Protein AF-0000000066109985 (afdb_homodimer)

Radius of gyration: 34.33 Å; Cα contacts (8 Å, |Δi|>4): 735; chains: 2; bounding box: 85×167×80 Å

Secondary structure (DSSP, 8-state):
--HHHHHS-TTPPEEHHHHHHHHHHHHHHHHHHHT--THHHHSBPTTTTTTT-HHHHHHGGG--SSHHHHHHHHHHHHHHHHHHHHHH-HHHHHHHHHHHHHHHHHHHHHHHHHH-TT--B--THHHHHHHHHHHHHHHHTT-SEEESSSS-EEEGGGHHHHHHHHHHHH-TTS-HHHHHHHHHHHHHHHH-HHHHHHTSPPHHHHHHHHHHTHHHHTTSPTTEE---GGG--TTSPPPPSSTTSS-------------------------/--HHHHHS-TTPPEEHHHHHHHHHHHHHHHHHHHT--THHHHSBPTTTTTTT-HHHHHHGGG--SSHHHHHHHHHHHHHHHHHHHHHH-HHHHHHHHHHHHHHHHHHHHHHHHHH-TT--B--THHHHHHHHHHHHHHHHTT-SEEESSSS-EEEGGGHHHHHHHHHHHH-TTS-HHHHHHHHHHHHHHHH-HHHHHHTSPPHHHHHHHHHHTHHHHTTSPTTEE---GGG--TTSPPPPSSTTSS-------------------------

InterPro domains:
  IPR022764 Peptidase S54, rhomboid domain [PF01694] (54-191)
  IPR035952 Rhomboid-like superfamily [G3DSA:1.20.1540.10] (15-193)
  IPR035952 Rhomboid-like superfamily [SSF144091] (19-193)

Structure (mmCIF, N/CA/C/O backbone):
data_AF-0000000066109985-model_v1
#
loop_
_entity.id
_entity.type
_entity.pdbx_description
1 polymer 'Rhomboid-type serine protease 2'
#
loop_
_atom_site.group_PDB
_atom_site.id
_atom_site.type_symbol
_atom_site.label_atom_id
_atom_site.label_alt_id
_atom_site.label_comp_id
_atom_site.label_asym_id
_atom_site.label_entity_id
_atom_site.label_seq_id
_atom_site.pdbx_PDB_ins_code
_atom_site.Cartn_x
_atom_site.Cartn_y
_atom_site.Cartn_z
_atom_site.occupancy
_atom_site.B_iso_or_equiv
_atom_site.auth_seq_id
_atom_site.auth_comp_id
_atom_site.auth_asym_id
_atom_site.auth_atom_id
_atom_site.pdbx_PDB_model_num
ATOM 1 N N . MET A 1 1 ? -3.254 42.719 -2.746 1 30.59 1 MET A N 1
ATOM 2 C CA . MET A 1 1 ? -2.906 41.594 -1.906 1 30.59 1 MET A CA 1
ATOM 3 C C . MET A 1 1 ? -2.676 40.344 -2.752 1 30.59 1 MET A C 1
ATOM 5 O O . MET A 1 1 ? -3.555 39.938 -3.51 1 30.59 1 MET A O 1
ATOM 9 N N . ASN A 1 2 ? -1.449 40.156 -3.162 1 35.88 2 ASN A N 1
ATOM 10 C CA . ASN A 1 2 ? -1.035 39.094 -4.098 1 35.88 2 ASN A CA 1
ATOM 11 C C . ASN A 1 2 ? -1.487 37.719 -3.635 1 35.88 2 ASN A C 1
ATOM 13 O O . ASN A 1 2 ? -1.092 37.25 -2.562 1 35.88 2 ASN A O 1
ATOM 17 N N . ILE A 1 3 ? -2.43 37.375 -4.184 1 39.62 3 ILE A N 1
ATOM 18 C CA . ILE A 1 3 ? -3.076 36.094 -3.889 1 39.62 3 ILE A CA 1
ATOM 19 C C . ILE A 1 3 ? -2.016 35 -3.693 1 39.62 3 ILE A C 1
ATOM 21 O O . ILE A 1 3 ? -2.189 34.094 -2.873 1 39.62 3 ILE A O 1
ATOM 25 N N . LYS A 1 4 ? -0.994 35.219 -4.406 1 49.72 4 LYS A N 1
ATOM 26 C CA . LYS A 1 4 ? 0.123 34.281 -4.262 1 49.72 4 LYS A CA 1
ATOM 27 C C . LYS A 1 4 ? 0.698 34.312 -2.848 1 49.72 4 LYS A C 1
ATOM 29 O O . LYS A 1 4 ? 1.161 33.312 -2.326 1 49.72 4 LYS A O 1
ATOM 34 N N . GLN A 1 5 ? 0.656 35.406 -2.32 1 47.66 5 GLN A N 1
ATOM 35 C CA . GLN A 1 5 ? 1.199 35.594 -0.979 1 47.66 5 GLN A CA 1
ATOM 36 C C . GLN A 1 5 ? 0.332 34.906 0.07 1 47.66 5 GLN A C 1
ATOM 38 O O . GLN A 1 5 ? 0.816 34.531 1.146 1 47.66 5 GLN A O 1
ATOM 43 N N . PHE A 1 6 ? -0.854 34.781 -0.278 1 45.5 6 PHE A N 1
ATOM 44 C CA . PHE A 1 6 ? -1.802 34.219 0.66 1 45.5 6 PHE A CA 1
ATOM 45 C C . PHE A 1 6 ? -1.591 32.688 0.768 1 45.5 6 PHE A C 1
ATOM 47 O O . PHE A 1 6 ? -1.688 32.125 1.856 1 45.5 6 PHE A O 1
ATOM 54 N N . PHE A 1 7 ? -1.383 32.094 -0.306 1 51.09 7 PHE A N 1
ATOM 55 C CA . PHE A 1 7 ? -1.374 30.625 -0.328 1 51.09 7 PHE A CA 1
ATOM 56 C C . PHE A 1 7 ? 0.043 30.094 -0.163 1 51.09 7 PHE A C 1
ATOM 58 O O . PHE A 1 7 ? 0.236 28.953 0.281 1 51.09 7 PHE A O 1
ATOM 65 N N . VAL A 1 8 ? 1.03 30.828 -0.721 1 53.44 8 VAL A N 1
ATOM 66 C CA . VAL A 1 8 ? 2.439 30.453 -0.684 1 53.44 8 VAL A CA 1
ATOM 67 C C . VAL A 1 8 ? 3.213 31.438 0.197 1 53.44 8 VAL A C 1
ATOM 69 O O . VAL A 1 8 ? 3.129 32.656 0.006 1 53.44 8 VAL A O 1
ATOM 72 N N . PRO A 1 9 ? 3.639 31 1.373 1 52.22 9 PRO A N 1
ATOM 73 C CA . PRO A 1 9 ? 4.461 31.984 2.092 1 52.22 9 PRO A CA 1
ATOM 74 C C . PRO A 1 9 ? 5.348 32.812 1.159 1 52.22 9 PRO A C 1
ATOM 76 O O . PRO A 1 9 ? 5.715 32.344 0.078 1 52.22 9 PRO A O 1
ATOM 79 N N . ALA A 1 10 ? 5.469 34.125 1.264 1 53.12 10 ALA A N 1
ATOM 80 C CA . ALA A 1 10 ? 6.172 35.156 0.488 1 53.12 10 ALA A CA 1
ATOM 81 C C . ALA A 1 10 ? 7.508 34.625 -0.025 1 53.12 10 ALA A C 1
ATOM 83 O O . ALA A 1 10 ? 8.352 34.188 0.76 1 53.12 10 ALA A O 1
ATOM 84 N N . GLY A 1 11 ? 7.578 34.344 -1.409 1 60.03 11 GLY A N 1
ATOM 85 C CA . GLY A 1 11 ? 8.812 34.188 -2.158 1 60.03 11 GLY A CA 1
ATOM 86 C C . GLY A 1 11 ? 9.133 32.719 -2.447 1 60.03 11 GLY A C 1
ATOM 87 O O . GLY A 1 11 ? 10.109 32.406 -3.135 1 60.03 11 GLY A O 1
ATOM 88 N N . LYS A 1 12 ? 8.266 31.781 -1.873 1 66.5 12 LYS A N 1
ATOM 89 C CA . LYS A 1 12 ? 8.68 30.391 -2.088 1 66.5 12 LYS A CA 1
ATOM 90 C C . LYS A 1 12 ? 8.031 29.812 -3.34 1 66.5 12 LYS A C 1
ATOM 92 O O . LYS A 1 12 ? 6.918 30.203 -3.705 1 66.5 12 LYS A O 1
ATOM 97 N N . PRO A 1 13 ? 8.688 29.016 -3.957 1 77.62 13 PRO A N 1
ATOM 98 C CA . PRO A 1 13 ? 8.133 28.375 -5.145 1 77.62 13 PRO A CA 1
ATOM 99 C C . PRO A 1 13 ? 7.023 27.375 -4.809 1 77.62 13 PRO A C 1
ATOM 101 O O . PRO A 1 13 ? 6.926 26.922 -3.668 1 77.62 13 PRO A O 1
ATOM 104 N N . LEU A 1 14 ? 6.117 27.203 -5.754 1 88.56 14 LEU A N 1
ATOM 105 C CA . LEU A 1 14 ? 5.145 26.109 -5.66 1 88.56 14 LEU A CA 1
ATOM 106 C C . LEU A 1 14 ? 5.84 24.766 -5.555 1 88.56 14 LEU A C 1
ATOM 108 O O . LEU A 1 14 ? 6.832 24.516 -6.242 1 88.56 14 LEU A O 1
ATOM 112 N N . SER A 1 15 ? 5.383 24 -4.551 1 94 15 SER A N 1
ATOM 113 C CA . SER A 1 15 ? 6.047 22.719 -4.32 1 94 15 SER A CA 1
ATOM 114 C C . SER A 1 15 ? 5.277 21.562 -4.969 1 94 15 SER A C 1
ATOM 116 O O . SER A 1 15 ? 4.051 21.625 -5.078 1 94 15 SER A O 1
ATOM 118 N N . GLY A 1 16 ? 5.898 20.594 -5.402 1 95.69 16 GLY A N 1
ATOM 119 C CA . GLY A 1 16 ? 5.375 19.516 -6.215 1 95.69 16 GLY A CA 1
ATOM 120 C C . GLY A 1 16 ? 4.219 18.781 -5.559 1 95.69 16 GLY A C 1
ATOM 121 O O . GLY A 1 16 ? 3.16 18.609 -6.168 1 95.69 16 GLY A O 1
ATOM 122 N N . LEU A 1 17 ? 4.406 18.328 -4.352 1 97.62 17 LEU A N 1
ATOM 123 C CA . LEU A 1 17 ? 3.379 17.531 -3.676 1 97.62 17 LEU A CA 1
ATOM 124 C C . LEU A 1 17 ? 2.154 18.391 -3.365 1 97.62 17 LEU A C 1
ATOM 126 O O . LEU A 1 17 ? 1.019 17.938 -3.537 1 97.62 17 LEU A O 1
ATOM 130 N N . ALA A 1 18 ? 2.363 19.625 -2.889 1 97.31 18 ALA A N 1
ATOM 131 C CA . ALA A 1 18 ? 1.24 20.5 -2.58 1 97.31 18 ALA A CA 1
ATOM 132 C C . ALA A 1 18 ? 0.379 20.75 -3.816 1 97.31 18 ALA A C 1
ATOM 134 O O . ALA A 1 18 ? -0.845 20.609 -3.766 1 97.31 18 ALA A O 1
ATOM 135 N N . VAL A 1 19 ? 1.033 21.062 -4.883 1 97.06 19 VAL A N 1
ATOM 136 C CA . VAL A 1 19 ? 0.32 21.328 -6.129 1 97.06 19 VAL A CA 1
ATOM 137 C C . VAL A 1 19 ? -0.32 20.031 -6.641 1 97.06 19 VAL A C 1
ATOM 139 O O . VAL A 1 19 ? -1.51 20.016 -6.965 1 97.06 19 VAL A O 1
ATOM 142 N N . GLY A 1 20 ? 0.484 19.031 -6.691 1 97.56 20 GLY A N 1
ATOM 143 C CA . GLY A 1 20 ? -0.015 17.75 -7.184 1 97.56 20 GLY A CA 1
ATOM 144 C C . GLY A 1 20 ? -1.188 17.219 -6.383 1 97.56 20 GLY A C 1
ATOM 145 O O . GLY A 1 20 ? -2.166 16.734 -6.953 1 97.56 20 GLY A O 1
ATOM 146 N N . LEU A 1 21 ? -1.066 17.25 -5.094 1 98.38 21 LEU A N 1
ATOM 147 C CA . LEU A 1 21 ? -2.143 16.766 -4.23 1 98.38 21 LEU A CA 1
ATOM 148 C C . LEU A 1 21 ? -3.4 17.609 -4.418 1 98.38 21 LEU A C 1
ATOM 150 O O . LEU A 1 21 ? -4.512 17.078 -4.441 1 98.38 21 LEU A O 1
ATOM 154 N N . SER A 1 22 ? -3.23 18.938 -4.543 1 98.25 22 SER A N 1
ATOM 155 C CA . SER A 1 22 ? -4.375 19.812 -4.773 1 98.25 22 SER A CA 1
ATOM 156 C C . SER A 1 22 ? -5.105 19.438 -6.062 1 98.25 22 SER A C 1
ATOM 158 O O . SER A 1 22 ? -6.332 19.344 -6.082 1 98.25 22 SER A O 1
ATOM 160 N N . ILE A 1 23 ? -4.367 19.219 -7.105 1 97.81 23 ILE A N 1
ATOM 161 C CA . ILE A 1 23 ? -4.938 18.828 -8.383 1 97.81 23 ILE A CA 1
ATOM 162 C C . ILE A 1 23 ? -5.609 17.453 -8.242 1 97.81 23 ILE A C 1
ATOM 164 O O . ILE A 1 23 ? -6.723 17.25 -8.734 1 97.81 23 ILE A O 1
ATOM 168 N N . PHE A 1 24 ? -4.973 16.609 -7.598 1 98.44 24 PHE A N 1
ATOM 169 C CA . PHE A 1 24 ? -5.484 15.258 -7.422 1 98.44 24 PHE A CA 1
ATOM 170 C C . PHE A 1 24 ? -6.777 15.266 -6.617 1 98.44 24 PHE A C 1
ATOM 172 O O . PHE A 1 24 ? -7.738 14.578 -6.965 1 98.44 24 PHE A O 1
ATOM 179 N N . LEU A 1 25 ? -6.789 15.977 -5.492 1 98.69 25 LEU A N 1
ATOM 180 C CA . LEU A 1 25 ? -7.996 16.094 -4.68 1 98.69 25 LEU A CA 1
ATOM 181 C C . LEU A 1 25 ? -9.156 16.625 -5.504 1 98.69 25 LEU A C 1
ATOM 183 O O . LEU A 1 25 ? -10.289 16.141 -5.395 1 98.69 25 LEU A O 1
ATOM 187 N N . THR A 1 26 ? -8.898 17.594 -6.316 1 98.69 26 THR A N 1
ATOM 188 C CA . THR A 1 26 ? -9.922 18.172 -7.168 1 98.69 26 THR A CA 1
ATOM 189 C C . THR A 1 26 ? -10.43 17.156 -8.188 1 98.69 26 THR A C 1
ATOM 191 O O . THR A 1 26 ? -11.633 17.016 -8.391 1 98.69 26 THR A O 1
ATOM 194 N N . ALA A 1 27 ? -9.523 16.469 -8.75 1 98.44 27 ALA A N 1
ATOM 195 C CA . ALA A 1 27 ? -9.898 15.438 -9.711 1 98.44 27 ALA A CA 1
ATOM 196 C C . ALA A 1 27 ? -10.781 14.367 -9.062 1 98.44 27 ALA A C 1
ATOM 198 O O . ALA A 1 27 ? -11.789 13.953 -9.633 1 98.44 27 ALA A O 1
ATOM 199 N N . LEU A 1 28 ? -10.367 13.945 -7.906 1 98.31 28 LEU A N 1
ATOM 200 C CA . LEU A 1 28 ? -11.133 12.922 -7.203 1 98.31 28 LEU A CA 1
ATOM 201 C C . LEU A 1 28 ? -12.531 13.438 -6.859 1 98.31 28 LEU A C 1
ATOM 203 O O . LEU A 1 28 ? -13.508 12.688 -6.93 1 98.31 28 LEU A O 1
ATOM 207 N N . PHE A 1 29 ? -12.625 14.68 -6.488 1 98.62 29 PHE A N 1
ATOM 208 C CA . PHE A 1 29 ? -13.914 15.297 -6.195 1 98.62 29 PHE A CA 1
ATOM 209 C C . PHE A 1 29 ? -14.805 15.297 -7.434 1 98.62 29 PHE A C 1
ATOM 211 O O . PHE A 1 29 ? -15.992 14.984 -7.348 1 98.62 29 PHE A O 1
ATOM 218 N N . LEU A 1 30 ? -14.234 15.602 -8.555 1 98.31 30 LEU A N 1
ATOM 219 C CA . LEU A 1 30 ? -14.984 15.602 -9.812 1 98.31 30 LEU A CA 1
ATOM 220 C C . LEU A 1 30 ? -15.406 14.188 -10.188 1 98.31 30 LEU A C 1
ATOM 222 O O . LEU A 1 30 ? -16.547 13.977 -10.633 1 98.31 30 LEU A O 1
ATOM 226 N N . VAL A 1 31 ? -14.539 13.281 -10.008 1 96.81 31 VAL A N 1
ATOM 227 C CA . VAL A 1 31 ? -14.883 11.891 -10.281 1 96.81 31 VAL A CA 1
ATOM 228 C C . VAL A 1 31 ? -16.047 11.453 -9.398 1 96.81 31 VAL A C 1
ATOM 230 O O . VAL A 1 31 ? -16.984 10.82 -9.867 1 96.81 31 VAL A O 1
ATOM 233 N N . ASN A 1 32 ? -15.922 11.758 -8.109 1 97.19 32 ASN A N 1
ATOM 234 C CA . ASN A 1 32 ? -16.953 11.383 -7.156 1 97.19 32 ASN A CA 1
ATOM 235 C C . ASN A 1 32 ? -18.312 11.953 -7.562 1 97.19 32 ASN A C 1
ATOM 237 O O . ASN A 1 32 ? -19.344 11.281 -7.406 1 97.19 32 ASN A O 1
ATOM 241 N N . ASN A 1 33 ? -18.391 13.148 -8.125 1 97.12 33 ASN A N 1
ATOM 242 C CA . ASN A 1 33 ? -19.641 13.836 -8.383 1 97.12 33 ASN A CA 1
ATOM 243 C C . ASN A 1 33 ? -20.156 13.57 -9.797 1 97.12 33 ASN A C 1
ATOM 245 O O . ASN A 1 33 ? -21.359 13.57 -10.039 1 97.12 33 ASN A O 1
ATOM 249 N N . LEU A 1 34 ? -19.297 13.234 -10.734 1 96.5 34 LEU A N 1
ATOM 250 C CA . LEU A 1 34 ? -19.703 13.195 -12.141 1 96.5 34 LEU A CA 1
ATOM 251 C C . LEU A 1 34 ? -19.625 11.773 -12.68 1 96.5 34 LEU A C 1
ATOM 253 O O . LEU A 1 34 ? -20.266 11.453 -13.688 1 96.5 34 LEU A O 1
ATOM 257 N N . VAL A 1 35 ? -18.859 10.922 -12.117 1 93.62 35 VAL A N 1
ATOM 258 C CA . VAL A 1 35 ? -18.578 9.633 -12.742 1 93.62 35 VAL A CA 1
ATOM 259 C C . VAL A 1 35 ? -18.984 8.5 -11.812 1 93.62 35 VAL A C 1
ATOM 261 O O . VAL A 1 35 ? -19.781 7.629 -12.188 1 93.62 35 VAL A O 1
ATOM 264 N N . TYR A 1 36 ? -18.422 8.391 -10.602 1 92.94 36 TYR A N 1
ATOM 265 C CA . TYR A 1 36 ? -18.562 7.289 -9.648 1 92.94 36 TYR A CA 1
ATOM 266 C C . TYR A 1 36 ? -18.469 7.793 -8.211 1 92.94 36 TYR A C 1
ATOM 268 O O . TYR A 1 36 ? -17.578 8.586 -7.883 1 92.94 36 TYR A O 1
ATOM 276 N N . PRO A 1 37 ? -19.359 7.305 -7.301 1 96.12 37 PRO A N 1
ATOM 277 C CA . PRO A 1 37 ? -19.328 7.75 -5.906 1 96.12 37 PRO A CA 1
ATOM 278 C C . PRO A 1 37 ? -18.188 7.117 -5.121 1 96.12 37 PRO A C 1
ATOM 280 O O . PRO A 1 37 ? -18.422 6.348 -4.184 1 96.12 37 PRO A O 1
ATOM 283 N N . ILE A 1 38 ? -17.016 7.516 -5.352 1 95.88 38 ILE A N 1
ATOM 284 C CA . ILE A 1 38 ? -15.812 6.902 -4.805 1 95.88 38 ILE A CA 1
ATOM 285 C C . ILE A 1 38 ? -15.734 7.16 -3.301 1 95.88 38 ILE A C 1
ATOM 287 O O . ILE A 1 38 ? -15.117 6.387 -2.561 1 95.88 38 ILE A O 1
ATOM 291 N N . ASN A 1 39 ? -16.344 8.211 -2.764 1 97.25 39 ASN A N 1
ATOM 292 C CA . ASN A 1 39 ? -16.344 8.523 -1.339 1 97.25 39 ASN A CA 1
ATOM 293 C C . ASN A 1 39 ? -16.922 7.383 -0.509 1 97.25 39 ASN A C 1
ATOM 295 O O . ASN A 1 39 ? -16.547 7.199 0.65 1 97.25 39 ASN A O 1
ATOM 299 N N . GLU A 1 40 ? -17.766 6.613 -1.099 1 96 40 GLU A N 1
ATOM 300 C CA . GLU A 1 40 ? -18.359 5.469 -0.408 1 96 40 GLU A CA 1
ATOM 301 C C . GLU A 1 40 ? -17.297 4.441 -0.032 1 96 40 GLU A C 1
ATOM 303 O O . GLU A 1 40 ? -17.516 3.609 0.851 1 96 40 GLU A O 1
ATOM 308 N N . HIS A 1 41 ? -16.156 4.559 -0.728 1 95.38 41 HIS A N 1
ATOM 309 C CA . HIS A 1 41 ? -15.094 3.594 -0.486 1 95.38 41 HIS A CA 1
ATOM 310 C C . HIS A 1 41 ? -13.906 4.25 0.214 1 95.38 41 HIS A C 1
ATOM 312 O O . HIS A 1 41 ? -12.945 3.572 0.579 1 95.38 41 HIS A O 1
ATOM 318 N N . LEU A 1 42 ? -13.977 5.527 0.461 1 98.19 42 LEU A N 1
ATOM 319 C CA . LEU A 1 42 ? -12.82 6.238 0.998 1 98.19 42 LEU A CA 1
ATOM 320 C C . LEU A 1 42 ? -13.102 6.738 2.41 1 98.19 42 LEU A C 1
ATOM 322 O O . LEU A 1 42 ? -12.211 6.734 3.264 1 98.19 42 LEU A O 1
ATOM 326 N N . LEU A 1 43 ? -14.273 7.16 2.695 1 98.5 43 LEU A N 1
ATOM 327 C CA . LEU A 1 43 ? -14.594 7.75 3.992 1 98.5 43 LEU A CA 1
ATOM 328 C C . LEU A 1 43 ? -14.297 6.773 5.121 1 98.5 43 LEU A C 1
ATOM 330 O O . LEU A 1 43 ? -14.633 5.59 5.027 1 98.5 43 LEU A O 1
ATOM 334 N N . LEU A 1 44 ? -13.719 7.266 6.137 1 98.69 44 LEU A N 1
ATOM 335 C CA . LEU A 1 44 ? -13.375 6.457 7.305 1 98.69 44 LEU A CA 1
ATOM 336 C C . LEU A 1 44 ? -14.602 6.211 8.172 1 98.69 44 LEU A C 1
ATOM 338 O O . LEU A 1 44 ? -15.273 7.16 8.586 1 98.69 44 LEU A O 1
ATOM 342 N N . LYS A 1 45 ? -14.875 5.02 8.352 1 98.12 45 LYS A N 1
ATOM 343 C CA . LYS A 1 45 ? -15.922 4.609 9.281 1 98.12 45 LYS A CA 1
ATOM 344 C C . LYS A 1 45 ? -15.328 4.078 10.578 1 98.12 45 LYS A C 1
ATOM 346 O O . LYS A 1 45 ? -14.266 3.449 10.57 1 98.12 45 LYS A O 1
ATOM 351 N N . PRO A 1 46 ? -16.031 4.293 11.695 1 97.94 46 PRO A N 1
ATOM 352 C CA . PRO A 1 46 ? -15.484 3.834 12.977 1 97.94 46 PRO A CA 1
ATOM 353 C C . PRO A 1 46 ? -15.203 2.334 13 1 97.94 46 PRO A C 1
ATOM 355 O O . PRO A 1 46 ? -14.336 1.873 13.742 1 97.94 46 PRO A O 1
ATOM 358 N N . ASP A 1 47 ? -15.789 1.543 12.172 1 96.62 47 ASP A N 1
ATOM 359 C CA . ASP A 1 47 ? -15.57 0.099 12.188 1 96.62 47 ASP A CA 1
ATOM 360 C C . ASP A 1 47 ? -14.57 -0.319 11.109 1 96.62 47 ASP A C 1
ATOM 362 O O . ASP A 1 47 ? -14.344 -1.512 10.898 1 96.62 47 ASP A O 1
ATOM 366 N N . SER A 1 48 ? -13.977 0.623 10.414 1 97.06 48 SER A N 1
ATOM 367 C CA . SER A 1 48 ? -13.078 0.336 9.305 1 97.06 48 SER A CA 1
ATOM 368 C C . SER A 1 48 ? -11.891 -0.507 9.75 1 97.06 48 SER A C 1
ATOM 370 O O . SER A 1 48 ? -11.445 -1.407 9.031 1 97.06 48 SER A O 1
ATOM 372 N N . LEU A 1 49 ? -11.359 -0.176 10.922 1 95.38 49 LEU A N 1
ATOM 373 C CA . LEU A 1 49 ? -10.219 -0.91 11.453 1 95.38 49 LEU A CA 1
ATOM 374 C C . LEU A 1 49 ? -10.586 -2.359 11.742 1 95.38 49 LEU A C 1
ATOM 376 O O . LEU A 1 49 ? -9.836 -3.277 11.398 1 95.38 49 LEU A O 1
ATOM 380 N N . PHE A 1 50 ? -11.719 -2.584 12.273 1 92.75 50 PHE A N 1
ATOM 381 C CA . PHE A 1 50 ? -12.164 -3.91 12.688 1 92.75 50 PHE A CA 1
ATOM 382 C C . PHE A 1 50 ? -12.602 -4.734 11.484 1 92.75 50 PHE A C 1
ATOM 384 O O . PHE A 1 50 ? -12.594 -5.965 11.531 1 92.75 50 PHE A O 1
ATOM 391 N N . LYS A 1 51 ? -12.938 -4.047 10.461 1 91.5 51 LYS A N 1
ATOM 392 C CA . LYS A 1 51 ? -13.336 -4.73 9.234 1 91.5 51 LYS A CA 1
ATOM 393 C C . LYS A 1 51 ? -12.164 -4.832 8.258 1 91.5 51 LYS A C 1
ATOM 395 O O . LYS A 1 51 ? -12.328 -5.293 7.129 1 91.5 51 LYS A O 1
ATOM 400 N N . PHE A 1 52 ? -11.055 -4.375 8.578 1 91.88 52 PHE A N 1
ATOM 401 C CA . PHE A 1 52 ? -9.836 -4.453 7.785 1 91.88 52 PHE A CA 1
ATOM 402 C C . PHE A 1 52 ? -10.016 -3.742 6.449 1 91.88 52 PHE A C 1
ATOM 404 O O . PHE A 1 52 ? -9.68 -4.293 5.398 1 91.88 52 PHE A O 1
ATOM 411 N N . ASP A 1 53 ? -10.586 -2.58 6.527 1 95.12 53 ASP A N 1
ATOM 412 C CA . ASP A 1 53 ? -10.836 -1.798 5.32 1 95.12 53 ASP A CA 1
ATOM 413 C C . ASP A 1 53 ? -9.68 -0.847 5.035 1 95.12 53 ASP A C 1
ATOM 415 O O . ASP A 1 53 ? -9.703 0.316 5.441 1 95.12 53 ASP A O 1
ATOM 419 N N . LEU A 1 54 ? -8.797 -1.269 4.238 1 94.38 54 LEU A N 1
ATOM 420 C CA . LEU A 1 54 ? -7.551 -0.544 4.008 1 94.38 54 LEU A CA 1
ATOM 421 C C . LEU A 1 54 ? -7.801 0.721 3.193 1 94.38 54 LEU A C 1
ATOM 423 O O . LEU A 1 54 ? -7.113 1.728 3.375 1 94.38 54 LEU A O 1
ATOM 427 N N . ASN A 1 55 ? -8.781 0.689 2.291 1 95.81 55 ASN A N 1
ATOM 428 C CA . ASN A 1 55 ? -9.156 1.905 1.577 1 95.81 55 ASN A CA 1
ATOM 429 C C . ASN A 1 55 ? -9.445 3.055 2.539 1 95.81 55 ASN A C 1
ATOM 431 O O . ASN A 1 55 ? -8.836 4.125 2.434 1 95.81 55 ASN A O 1
ATOM 435 N N . ARG A 1 56 ? -10.242 2.727 3.395 1 98.06 56 ARG A N 1
ATOM 436 C CA . ARG A 1 56 ? -10.758 3.76 4.285 1 98.06 56 ARG A CA 1
ATOM 437 C C . ARG A 1 56 ? -9.695 4.199 5.289 1 98.06 56 ARG A C 1
ATOM 439 O O . ARG A 1 56 ? -9.578 5.387 5.59 1 98.06 56 ARG A O 1
ATOM 446 N N . ILE A 1 57 ? -8.906 3.26 5.734 1 97.81 57 ILE A N 1
ATOM 447 C CA . ILE A 1 57 ? -7.926 3.525 6.777 1 97.81 57 ILE A CA 1
ATOM 448 C C . ILE A 1 57 ? -6.836 4.449 6.242 1 97.81 57 ILE A C 1
ATOM 450 O O . ILE A 1 57 ? -6.332 5.312 6.965 1 97.81 57 ILE A O 1
ATOM 454 N N . SER A 1 58 ? -6.629 4.355 4.953 1 97.56 58 SER A N 1
ATOM 455 C CA . SER A 1 58 ? -5.469 5.062 4.414 1 97.56 58 SER A CA 1
ATOM 456 C C . SER A 1 58 ? -5.895 6.246 3.553 1 97.56 58 SER A C 1
ATOM 458 O O . SER A 1 58 ? -5.141 7.211 3.404 1 97.56 58 SER A O 1
ATOM 460 N N . LEU A 1 59 ? -7.113 6.219 2.98 1 98.44 59 LEU A N 1
ATOM 461 C CA . LEU A 1 59 ? -7.371 7.137 1.874 1 98.44 59 LEU A CA 1
ATOM 462 C C . LEU A 1 59 ? -8.469 8.133 2.236 1 98.44 59 LEU A C 1
ATOM 464 O O . LEU A 1 59 ? -8.805 9.008 1.441 1 98.44 59 LEU A O 1
ATOM 468 N N . TYR A 1 60 ? -8.922 8.133 3.451 1 98.69 60 TYR A N 1
ATOM 469 C CA . TYR A 1 60 ? -10.047 8.977 3.834 1 98.69 60 TYR A CA 1
ATOM 470 C C . TYR A 1 60 ? -9.695 10.453 3.725 1 98.69 60 TYR A C 1
ATOM 472 O O . TYR A 1 60 ? -10.57 11.289 3.486 1 98.69 60 TYR A O 1
ATOM 480 N N . PRO A 1 61 ? -8.406 10.859 3.871 1 98.81 61 PRO A N 1
ATOM 481 C CA . PRO A 1 61 ? -8.133 12.289 3.715 1 98.81 61 PRO A CA 1
ATOM 482 C C . PRO A 1 61 ? -8.391 12.781 2.293 1 98.81 61 PRO A C 1
ATOM 484 O O . PRO A 1 61 ? -8.484 13.992 2.066 1 98.81 61 PRO A O 1
ATOM 487 N N . LEU A 1 62 ? -8.602 11.898 1.386 1 98.75 62 LEU A N 1
ATOM 488 C CA . LEU A 1 62 ? -8.75 12.281 -0.015 1 98.75 62 LEU A CA 1
ATOM 489 C C . LEU A 1 62 ? -10.219 12.531 -0.355 1 98.75 62 LEU A C 1
ATOM 491 O O . LEU A 1 62 ? -10.531 13.055 -1.427 1 98.75 62 LEU A O 1
ATOM 495 N N . ALA A 1 63 ? -11.078 12.234 0.541 1 98.56 63 ALA A N 1
ATOM 496 C CA . ALA A 1 63 ? -12.508 12.32 0.288 1 98.56 63 ALA A CA 1
ATOM 497 C C . ALA A 1 63 ? -13.062 13.68 0.713 1 98.56 63 ALA A C 1
ATOM 499 O O . ALA A 1 63 ? -12.82 14.133 1.837 1 98.56 63 ALA A O 1
ATOM 500 N N . HIS A 1 64 ? -13.805 14.297 -0.175 1 98.62 64 HIS A N 1
ATOM 501 C CA . HIS A 1 64 ? -14.445 15.57 0.144 1 98.62 64 HIS A CA 1
ATOM 502 C C . HIS A 1 64 ? -15.922 15.547 -0.214 1 98.62 64 HIS A C 1
ATOM 504 O O . HIS A 1 64 ? -16.312 14.992 -1.243 1 98.62 64 HIS A O 1
ATOM 510 N N . LEU A 1 65 ? -16.672 16.219 0.602 1 96.56 65 LEU A N 1
ATOM 511 C CA . LEU A 1 65 ? -18.125 16.031 0.575 1 96.56 65 LEU A CA 1
ATOM 512 C C . LEU A 1 65 ? -18.797 17.172 -0.173 1 96.56 65 LEU A C 1
ATOM 514 O O . LEU A 1 65 ? -19.969 17.047 -0.578 1 96.56 65 LEU A O 1
ATOM 518 N N . SER A 1 66 ? -18.203 18.312 -0.302 1 97 66 SER A N 1
ATOM 519 C CA . SER A 1 66 ? -18.75 19.469 -1.007 1 97 66 SER A CA 1
ATOM 520 C C . SER A 1 66 ? -17.625 20.328 -1.6 1 97 66 SER A C 1
ATOM 522 O O . SER A 1 66 ? -16.453 20.125 -1.282 1 97 66 SER A O 1
ATOM 524 N N . PHE A 1 67 ? -18.062 21.188 -2.494 1 96.94 67 PHE A N 1
ATOM 525 C CA . PHE A 1 67 ? -17.078 22.078 -3.104 1 96.94 67 PHE A CA 1
ATOM 526 C C . PHE A 1 67 ? -16.406 22.953 -2.047 1 96.94 67 PHE A C 1
ATOM 528 O O . PHE A 1 67 ? -15.195 23.141 -2.068 1 96.94 67 PHE A O 1
ATOM 535 N N . PHE A 1 68 ? -17.219 23.453 -1.12 1 95.38 68 PHE A N 1
ATOM 536 C CA . PHE A 1 68 ? -16.672 24.297 -0.062 1 95.38 68 PHE A CA 1
ATOM 537 C C . PHE A 1 68 ? -15.719 23.5 0.825 1 95.38 68 PHE A C 1
ATOM 539 O O . PHE A 1 68 ? -14.664 24.016 1.218 1 95.38 68 PHE A O 1
ATOM 546 N N . HIS A 1 69 ? -16.109 22.281 1.144 1 96.94 69 HIS A N 1
ATOM 547 C CA . HIS A 1 69 ? -15.242 21.391 1.902 1 96.94 69 HIS A CA 1
ATOM 548 C C . HIS A 1 69 ? -13.891 21.203 1.213 1 96.94 69 HIS A C 1
ATOM 550 O O . HIS A 1 69 ? -12.844 21.406 1.831 1 96.94 69 HIS A O 1
ATOM 556 N N . LEU A 1 70 ? -13.93 20.953 -0.054 1 98.19 70 LEU A N 1
ATOM 557 C CA . LEU A 1 70 ? -12.711 20.797 -0.843 1 98.19 70 LEU A CA 1
ATOM 558 C C . LEU A 1 70 ? -11.914 22.094 -0.87 1 98.19 70 LEU A C 1
ATOM 560 O O . LEU A 1 70 ? -10.703 22.094 -0.658 1 98.19 70 LEU A O 1
ATOM 564 N N . PHE A 1 71 ? -12.594 23.172 -1.146 1 97.25 71 PHE A N 1
ATOM 565 C CA . PHE A 1 71 ? -11.961 24.469 -1.294 1 97.25 71 PHE A CA 1
ATOM 566 C C . PHE A 1 71 ? -11.18 24.844 -0.04 1 97.25 71 PHE A C 1
ATOM 568 O O . PHE A 1 71 ? -9.992 25.172 -0.118 1 97.25 71 PHE A O 1
ATOM 575 N N . PHE A 1 72 ? -11.766 24.734 1.114 1 95.75 72 PHE A N 1
ATOM 576 C CA . PHE A 1 72 ? -11.109 25.109 2.359 1 95.75 72 PHE A CA 1
ATOM 577 C C . PHE A 1 72 ? -9.992 24.141 2.705 1 95.75 72 PHE A C 1
ATOM 579 O O . PHE A 1 72 ? -8.969 24.547 3.27 1 95.75 72 PHE A O 1
ATOM 586 N N . ASN A 1 73 ? -10.188 22.906 2.391 1 97.88 73 ASN A N 1
ATOM 587 C CA . ASN A 1 73 ? -9.125 21.922 2.641 1 97.88 73 ASN A CA 1
ATOM 588 C C . ASN A 1 73 ? -7.898 22.203 1.77 1 97.88 73 ASN A C 1
ATOM 590 O O . ASN A 1 73 ? -6.766 22.156 2.254 1 97.88 73 ASN A O 1
ATOM 594 N N . VAL A 1 74 ? -8.125 22.484 0.548 1 98.12 74 VAL A N 1
ATOM 595 C CA . VAL A 1 74 ? -7.02 22.734 -0.372 1 98.12 74 VAL A CA 1
ATOM 596 C C . VAL A 1 74 ? -6.262 23.984 0.057 1 98.12 74 VAL A C 1
ATOM 598 O O . VAL A 1 74 ? -5.031 23.969 0.163 1 98.12 74 VAL A O 1
ATOM 601 N N . ILE A 1 75 ? -6.891 25 0.375 1 95 75 ILE A N 1
ATOM 602 C CA . ILE A 1 75 ? -6.246 26.266 0.706 1 95 75 ILE A CA 1
ATOM 603 C C . ILE A 1 75 ? -5.488 26.125 2.025 1 95 75 ILE A C 1
ATOM 605 O O . ILE A 1 75 ? -4.352 26.594 2.146 1 95 75 ILE A O 1
ATOM 609 N N . SER A 1 76 ? -6.148 25.531 2.961 1 94.5 76 SER A N 1
ATOM 610 C CA . SER A 1 76 ? -5.535 25.438 4.281 1 94.5 76 SER A CA 1
ATOM 611 C C . SER A 1 76 ? -4.367 24.453 4.281 1 94.5 76 SER A C 1
ATOM 613 O O . SER A 1 76 ? -3.338 24.703 4.906 1 94.5 76 SER A O 1
ATOM 615 N N . THR A 1 77 ? -4.492 23.359 3.582 1 96.62 77 THR A N 1
ATOM 616 C CA . THR A 1 77 ? -3.451 22.344 3.617 1 96.62 77 THR A CA 1
ATOM 617 C C . THR A 1 77 ? -2.291 22.719 2.699 1 96.62 77 THR A C 1
ATOM 619 O O . THR A 1 77 ? -1.151 22.312 2.932 1 96.62 77 THR A O 1
ATOM 622 N N . PHE A 1 78 ? -2.572 23.484 1.688 1 96.06 78 PHE A N 1
ATOM 623 C CA . PHE A 1 78 ? -1.57 23.828 0.685 1 96.06 78 PHE A CA 1
ATOM 624 C C . PHE A 1 78 ? -0.359 24.484 1.333 1 96.06 78 PHE A C 1
ATOM 626 O O . PHE A 1 78 ? 0.77 24.016 1.17 1 96.06 78 PHE A O 1
ATOM 633 N N . SER A 1 79 ? -0.599 25.531 2.127 1 91.31 79 SER A N 1
ATOM 634 C CA . SER A 1 79 ? 0.494 26.266 2.742 1 91.31 79 SER A CA 1
ATOM 635 C C . SER A 1 79 ? 1.282 25.406 3.711 1 91.31 79 SER A C 1
ATOM 637 O O . SER A 1 79 ? 2.512 25.484 3.773 1 91.31 79 SER A O 1
ATOM 639 N N . MET A 1 80 ? 0.584 24.547 4.438 1 94.56 80 MET A N 1
ATOM 640 C CA . MET A 1 80 ? 1.233 23.672 5.414 1 94.56 80 MET A CA 1
ATOM 641 C C . MET A 1 80 ? 2.125 22.641 4.723 1 94.56 80 MET A C 1
ATOM 643 O O . MET A 1 80 ? 3.244 22.391 5.168 1 94.56 80 MET A O 1
ATOM 647 N N . ILE A 1 81 ? 1.615 22.141 3.662 1 97 81 ILE A N 1
ATOM 648 C CA . ILE A 1 81 ? 2.357 21.125 2.93 1 97 81 ILE A CA 1
ATOM 649 C C . ILE A 1 81 ? 3.576 21.75 2.262 1 97 81 ILE A C 1
ATOM 651 O O . ILE A 1 81 ? 4.664 21.172 2.268 1 97 81 ILE A O 1
ATOM 655 N N . VAL A 1 82 ? 3.443 22.953 1.714 1 94.75 82 VAL A N 1
ATOM 656 C CA . VAL A 1 82 ? 4.562 23.656 1.092 1 94.75 82 VAL A CA 1
ATOM 657 C C . VAL A 1 82 ? 5.676 23.859 2.115 1 94.75 82 VAL A C 1
ATOM 659 O O . VAL A 1 82 ? 6.844 23.578 1.836 1 94.75 82 VAL A O 1
ATOM 662 N N . MET A 1 83 ? 5.297 24.297 3.297 1 93.19 83 MET A N 1
ATOM 663 C CA . MET A 1 83 ? 6.277 24.578 4.34 1 93.19 83 MET A CA 1
ATOM 664 C C . MET A 1 83 ? 6.996 23.312 4.77 1 93.19 83 MET A C 1
ATOM 666 O O . MET A 1 83 ? 8.219 23.297 4.91 1 93.19 83 MET A O 1
ATOM 670 N N . PHE A 1 84 ? 6.258 22.266 4.953 1 96.12 84 PHE A N 1
ATOM 671 C CA . PHE A 1 84 ? 6.844 21 5.402 1 96.12 84 PHE A CA 1
ATOM 672 C C . PHE A 1 84 ? 7.684 20.375 4.297 1 96.12 84 PHE A C 1
ATOM 674 O O . PHE A 1 84 ? 8.789 19.891 4.547 1 96.12 84 PHE A O 1
ATOM 681 N N . GLU A 1 85 ? 7.113 20.422 3.137 1 96.25 85 GLU A N 1
ATOM 682 C CA . GLU A 1 85 ? 7.766 19.859 1.955 1 96.25 85 GLU A CA 1
ATOM 683 C C . GLU A 1 85 ? 9.109 20.531 1.698 1 96.25 85 GLU A C 1
ATOM 685 O O . GLU A 1 85 ? 10.078 19.859 1.317 1 96.25 85 GLU A O 1
ATOM 690 N N . GLU A 1 86 ? 9.25 21.75 1.882 1 94 86 GLU A N 1
ATOM 691 C CA . GLU A 1 86 ? 10.477 22.516 1.655 1 94 86 GLU A CA 1
ATOM 692 C C . GLU A 1 86 ? 11.586 22.078 2.6 1 94 86 GLU A C 1
ATOM 694 O O . GLU A 1 86 ? 12.742 21.938 2.186 1 94 86 GLU A O 1
ATOM 699 N N . SER A 1 87 ? 11.219 21.812 3.77 1 93.75 87 SER A N 1
ATOM 700 C CA . SER A 1 87 ? 12.242 21.5 4.762 1 93.75 87 SER A CA 1
ATOM 701 C C . SER A 1 87 ? 12.477 20 4.855 1 93.75 87 SER A C 1
ATOM 703 O O . SER A 1 87 ? 13.562 19.562 5.258 1 93.75 87 SER A O 1
ATOM 705 N N . HIS A 1 88 ? 11.492 19.172 4.488 1 96.81 88 HIS A N 1
ATOM 706 C CA . HIS A 1 88 ? 11.609 17.75 4.766 1 96.81 88 HIS A CA 1
ATOM 707 C C . HIS A 1 88 ? 11.75 16.938 3.477 1 96.81 88 HIS A C 1
ATOM 709 O O . HIS A 1 88 ? 12.133 15.773 3.51 1 96.81 88 HIS A O 1
ATOM 715 N N . GLY A 1 89 ? 11.445 17.562 2.332 1 97.56 89 GLY A N 1
ATOM 716 C CA . GLY A 1 89 ? 11.492 16.844 1.062 1 97.56 89 GLY A CA 1
ATOM 717 C C . GLY A 1 89 ? 10.125 16.391 0.587 1 97.56 89 GLY A C 1
ATOM 718 O O . GLY A 1 89 ? 9.227 16.141 1.398 1 97.56 89 GLY A O 1
ATOM 719 N N . THR A 1 90 ? 10 16.219 -0.697 1 98.25 90 THR A N 1
ATOM 720 C CA . THR A 1 90 ? 8.719 15.914 -1.315 1 98.25 90 THR A CA 1
ATOM 721 C C . THR A 1 90 ? 8.289 14.484 -1.013 1 98.25 90 THR A C 1
ATOM 723 O O . THR A 1 90 ? 7.191 14.25 -0.5 1 98.25 90 THR A O 1
ATOM 726 N N . LEU A 1 91 ? 9.18 13.523 -1.279 1 98.19 91 LEU A N 1
ATOM 727 C CA . LEU A 1 91 ? 8.836 12.117 -1.071 1 98.19 91 LEU A CA 1
ATOM 728 C C . LEU A 1 91 ? 8.594 11.836 0.406 1 98.19 91 LEU A C 1
ATOM 730 O O . LEU A 1 91 ? 7.637 11.141 0.758 1 98.19 91 LEU A O 1
ATOM 734 N N . TYR A 1 92 ? 9.422 12.352 1.247 1 98.31 92 TYR A N 1
ATOM 735 C CA . TYR A 1 92 ? 9.266 12.188 2.688 1 98.31 92 TYR A CA 1
ATOM 736 C C . TYR A 1 92 ? 7.918 12.734 3.154 1 98.31 92 TYR A C 1
ATOM 738 O O . TYR A 1 92 ? 7.234 12.109 3.967 1 98.31 92 TYR A O 1
ATOM 746 N N . THR A 1 93 ? 7.582 13.859 2.674 1 98.56 93 THR A N 1
ATOM 747 C CA . THR A 1 93 ? 6.309 14.461 3.037 1 98.56 93 THR A CA 1
ATOM 748 C C . THR A 1 93 ? 5.145 13.562 2.643 1 98.56 93 THR A C 1
ATOM 750 O O . THR A 1 93 ? 4.184 13.406 3.398 1 98.56 93 THR A O 1
ATOM 753 N N . GLY A 1 94 ? 5.234 13 1.497 1 98.56 94 GLY A N 1
ATOM 754 C CA . GLY A 1 94 ? 4.219 12.039 1.097 1 98.56 94 GLY A CA 1
ATOM 755 C C . GLY A 1 94 ? 4.078 10.875 2.062 1 98.56 94 GLY A C 1
ATOM 756 O O . GLY A 1 94 ? 2.963 10.484 2.408 1 98.56 94 GLY A O 1
ATOM 757 N N . VAL A 1 95 ? 5.16 10.359 2.473 1 98.44 95 VAL A N 1
ATOM 758 C CA . VAL A 1 95 ? 5.176 9.258 3.432 1 98.44 95 VAL A CA 1
ATOM 759 C C . VAL A 1 95 ? 4.527 9.711 4.738 1 98.44 95 VAL A C 1
ATOM 761 O O . VAL A 1 95 ? 3.705 8.984 5.309 1 98.44 95 VAL A O 1
ATOM 764 N N . ILE A 1 96 ? 4.844 10.852 5.145 1 98.69 96 ILE A N 1
ATOM 765 C CA . ILE A 1 96 ? 4.348 11.383 6.41 1 98.69 96 ILE A CA 1
ATOM 766 C C . ILE A 1 96 ? 2.836 11.586 6.332 1 98.69 96 ILE A C 1
ATOM 768 O O . ILE A 1 96 ? 2.109 11.273 7.277 1 98.69 96 ILE A O 1
ATOM 772 N N . LEU A 1 97 ? 2.383 12.125 5.215 1 98.75 97 LEU A N 1
ATOM 773 C CA . LEU A 1 97 ? 0.945 12.312 5.055 1 98.75 97 LEU A CA 1
ATOM 774 C C . LEU A 1 97 ? 0.199 10.992 5.227 1 98.75 97 LEU A C 1
ATOM 776 O O . LEU A 1 97 ? -0.826 10.945 5.914 1 98.75 97 LEU A O 1
ATOM 780 N N . ASN A 1 98 ? 0.718 10.016 4.668 1 98.25 98 ASN A N 1
ATOM 781 C CA . ASN A 1 98 ? 0.047 8.727 4.793 1 98.25 98 ASN A CA 1
ATOM 782 C C . ASN A 1 98 ? 0.139 8.18 6.215 1 98.25 98 ASN A C 1
ATOM 784 O O . ASN A 1 98 ? -0.82 7.598 6.727 1 98.25 98 ASN A O 1
ATOM 788 N N . LEU A 1 99 ? 1.242 8.266 6.828 1 98.5 99 LEU A N 1
ATOM 789 C CA . LEU A 1 99 ? 1.4 7.828 8.211 1 98.5 99 LEU A CA 1
ATOM 790 C C . LEU A 1 99 ? 0.434 8.57 9.125 1 98.5 99 LEU A C 1
ATOM 792 O O . LEU A 1 99 ? -0.183 7.961 10.008 1 98.5 99 LEU A O 1
ATOM 796 N N . LEU A 1 100 ? 0.327 9.852 8.852 1 98.75 100 LEU A N 1
ATOM 797 C CA . LEU A 1 100 ? -0.594 10.641 9.664 1 98.75 100 LEU A CA 1
ATOM 798 C C . LEU A 1 100 ? -2.031 10.172 9.469 1 98.75 100 LEU A C 1
ATOM 800 O O . LEU A 1 100 ? -2.803 10.102 10.43 1 98.75 100 LEU A O 1
ATOM 804 N N . ALA A 1 101 ? -2.369 9.875 8.266 1 98.62 101 ALA A N 1
ATOM 805 C CA . ALA A 1 101 ? -3.709 9.367 7.988 1 98.62 101 ALA A CA 1
ATOM 806 C C . ALA A 1 101 ? -3.969 8.07 8.75 1 98.62 101 ALA A C 1
ATOM 808 O O . ALA A 1 101 ? -4.965 7.949 9.469 1 98.62 101 ALA A O 1
ATOM 809 N N . VAL A 1 102 ? -3.08 7.168 8.672 1 98.56 102 VAL A N 1
ATOM 810 C CA . VAL A 1 102 ? -3.254 5.836 9.242 1 98.56 102 VAL A CA 1
ATOM 811 C C . VAL A 1 102 ? -3.25 5.922 10.766 1 98.56 102 VAL A C 1
ATOM 813 O O . VAL A 1 102 ? -4.109 5.336 11.43 1 98.56 102 VAL A O 1
ATOM 816 N N . PHE A 1 103 ? -2.363 6.625 11.312 1 98.56 103 PHE A N 1
ATOM 817 C CA . PHE A 1 103 ? -2.238 6.695 12.766 1 98.56 103 PHE A CA 1
ATOM 818 C C . PHE A 1 103 ? -3.383 7.504 13.367 1 98.56 103 PHE A C 1
ATOM 820 O O . PHE A 1 103 ? -3.693 7.359 14.547 1 98.56 103 PHE A O 1
ATOM 827 N N . THR A 1 104 ? -3.967 8.398 12.586 1 98.69 104 THR A N 1
ATOM 828 C CA . THR A 1 104 ? -5.18 9.078 13.039 1 98.69 104 THR A CA 1
ATOM 829 C C . THR A 1 104 ? -6.375 8.133 12.992 1 98.69 104 THR A C 1
ATOM 831 O O . THR A 1 104 ? -7.211 8.125 13.898 1 98.69 104 THR A O 1
ATOM 834 N N . ALA A 1 105 ? -6.398 7.309 12.008 1 98.69 105 ALA A N 1
ATOM 835 C CA . ALA A 1 105 ? -7.52 6.391 11.805 1 98.69 105 ALA A CA 1
ATOM 836 C C . ALA A 1 105 ? -7.625 5.398 12.961 1 98.69 105 ALA A C 1
ATOM 838 O O . ALA A 1 105 ? -8.727 5.031 13.367 1 98.69 105 ALA A O 1
ATOM 839 N N . ILE A 1 106 ? -6.539 5.008 13.523 1 98.44 106 ILE A N 1
ATOM 840 C CA . ILE A 1 106 ? -6.504 3.955 14.531 1 98.44 106 ILE A CA 1
ATOM 841 C C . ILE A 1 106 ? -7.254 4.41 15.781 1 98.44 106 ILE A C 1
ATOM 843 O O . ILE A 1 106 ? -8.266 3.814 16.156 1 98.44 106 ILE A O 1
ATOM 847 N N . PRO A 1 107 ? -6.898 5.496 16.438 1 98.44 107 PRO A N 1
ATOM 848 C CA . PRO A 1 107 ? -7.664 5.91 17.609 1 98.44 107 PRO A CA 1
ATOM 849 C C . PRO A 1 107 ? -9.086 6.352 17.266 1 98.44 107 PRO A C 1
ATOM 851 O O . PRO A 1 107 ? -10 6.176 18.078 1 98.44 107 PRO A O 1
ATOM 854 N N . TYR A 1 108 ? -9.266 6.977 16.094 1 98.62 108 TYR A N 1
ATOM 855 C CA . TYR A 1 108 ? -10.625 7.352 15.711 1 98.62 108 TYR A CA 1
ATOM 856 C C . TYR A 1 108 ? -11.547 6.133 15.703 1 98.62 108 TYR A C 1
ATOM 858 O O . TYR A 1 108 ? -12.664 6.188 16.203 1 98.62 108 TYR A O 1
ATOM 866 N N . CYS A 1 109 ? -11.07 5.059 15.109 1 98.44 109 CYS A N 1
ATOM 867 C CA . CYS A 1 109 ? -11.867 3.838 15.031 1 98.44 109 CYS A CA 1
ATOM 868 C C . CYS A 1 109 ? -12.047 3.219 16.422 1 98.44 109 CYS A C 1
ATOM 870 O O . CYS A 1 109 ? -13.141 2.758 16.75 1 98.44 109 CYS A O 1
ATOM 872 N N . LEU A 1 110 ? -11 3.164 17.234 1 97.75 110 LEU A N 1
ATOM 873 C CA . LEU A 1 110 ? -11.062 2.578 18.578 1 97.75 110 LEU A CA 1
ATOM 874 C C . LEU A 1 110 ? -12.062 3.33 19.453 1 97.75 110 LEU A C 1
ATOM 876 O O . LEU A 1 110 ? -12.898 2.715 20.109 1 97.75 110 LEU A O 1
ATOM 880 N N . ILE A 1 111 ? -12.062 4.656 19.375 1 97.38 111 ILE A N 1
ATOM 881 C CA . ILE A 1 111 ? -12.922 5.492 20.203 1 97.38 111 ILE A CA 1
ATOM 882 C C . ILE A 1 111 ? -14.305 5.605 19.562 1 9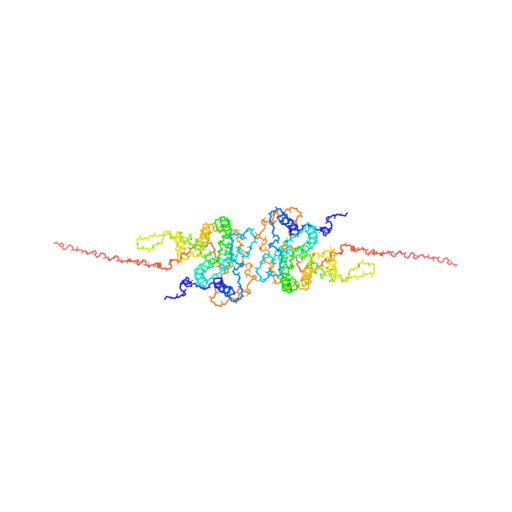7.38 111 ILE A C 1
ATOM 884 O O . ILE A 1 111 ? -15.32 5.527 20.25 1 97.38 111 ILE A O 1
ATOM 888 N N . GLY A 1 112 ? -14.273 5.805 18.297 1 97 112 GLY A N 1
ATOM 889 C CA . GLY A 1 112 ? -15.508 6.043 17.562 1 97 112 GLY A CA 1
ATOM 890 C C . GLY A 1 112 ? -16.438 4.848 17.562 1 97 112 GLY A C 1
ATOM 891 O O . GLY A 1 112 ? -17.656 5.008 17.609 1 97 112 GLY A O 1
ATOM 892 N N . SER A 1 113 ? -15.891 3.682 17.531 1 96 113 SER A N 1
ATOM 893 C CA . SER A 1 113 ? -16.734 2.49 17.531 1 96 113 SER A CA 1
ATOM 894 C C . SER A 1 113 ? -17.562 2.41 18.812 1 96 113 SER A C 1
ATOM 896 O O . SER A 1 113 ? -18.672 1.877 18.812 1 96 113 SER A O 1
ATOM 898 N N . LEU A 1 114 ? -17.109 2.99 19.891 1 95.88 114 LEU A N 1
ATOM 899 C CA . LEU A 1 114 ? -17.781 2.965 21.188 1 95.88 114 LEU A CA 1
ATOM 900 C C . LEU A 1 114 ? -18.672 4.184 21.359 1 95.88 114 LEU A C 1
ATOM 902 O O . LEU A 1 114 ? -19.812 4.059 21.797 1 95.88 114 LEU A O 1
ATOM 906 N N . LEU A 1 115 ? -18.266 5.328 20.906 1 96.62 115 LEU A N 1
ATOM 907 C CA . LEU A 1 115 ? -18.906 6.578 21.281 1 96.62 115 LEU A CA 1
ATOM 908 C C . LEU A 1 115 ? -19.766 7.117 20.141 1 96.62 115 LEU A C 1
ATOM 910 O O . LEU A 1 115 ? -20.781 7.781 20.375 1 96.62 115 LEU A O 1
ATOM 914 N N . PHE A 1 116 ? -19.359 6.953 18.922 1 95.5 116 PHE A N 1
ATOM 915 C CA . PHE A 1 116 ? -20.078 7.469 17.766 1 95.5 116 PHE A CA 1
ATOM 916 C C . PHE A 1 116 ? -19.953 6.523 16.578 1 95.5 116 PHE A C 1
ATOM 918 O O . PHE A 1 116 ? -19.406 6.898 15.539 1 95.5 116 PHE A O 1
ATOM 925 N N . PRO A 1 117 ? -20.531 5.344 16.562 1 95.88 117 PRO A N 1
ATOM 926 C CA . PRO A 1 117 ? -20.312 4.25 15.617 1 95.88 117 PRO A CA 1
ATOM 927 C C . PRO A 1 117 ? -20.828 4.574 14.219 1 95.88 117 PRO A C 1
ATOM 929 O O . PRO A 1 117 ? -20.453 3.92 13.242 1 95.88 117 PRO A O 1
ATOM 932 N N . ASN A 1 118 ? -21.562 5.621 14.008 1 95.5 118 ASN A N 1
ATOM 933 C CA . ASN A 1 118 ? -22.156 5.871 12.703 1 95.5 118 ASN A CA 1
ATOM 934 C C . ASN A 1 118 ? -21.625 7.148 12.07 1 95.5 118 ASN A C 1
ATOM 936 O O . ASN A 1 118 ? -22.125 7.598 11.039 1 95.5 118 ASN A O 1
ATOM 940 N N . VAL A 1 119 ? -20.609 7.723 12.664 1 96.56 119 VAL A N 1
ATOM 941 C CA . VAL A 1 119 ? -20.094 8.992 12.164 1 96.56 119 VAL A CA 1
ATOM 942 C C . VAL A 1 119 ? -18.891 8.75 11.273 1 96.56 119 VAL A C 1
ATOM 944 O O . VAL A 1 119 ? -17.812 8.406 11.766 1 96.56 119 VAL A O 1
ATOM 947 N N . GLU A 1 120 ? -19.031 8.906 10 1 97.62 120 GLU A N 1
ATOM 948 C CA . GLU A 1 120 ? -17.953 8.797 9.031 1 97.62 120 GLU A CA 1
ATOM 949 C C . GLU A 1 120 ? -17.219 10.125 8.859 1 97.62 120 GLU A C 1
ATOM 951 O O . GLU A 1 120 ? -17.828 11.195 8.961 1 97.62 120 GLU A O 1
ATOM 956 N N . ILE A 1 121 ? -15.945 10.008 8.609 1 97.88 121 ILE A N 1
ATOM 957 C CA . ILE A 1 121 ? -15.203 11.25 8.445 1 97.88 121 ILE A CA 1
ATOM 958 C C . ILE A 1 121 ? -14.312 11.164 7.211 1 97.88 121 ILE A C 1
ATOM 960 O O . ILE A 1 121 ? -13.992 10.062 6.75 1 97.88 121 ILE A O 1
ATOM 964 N N . GLY A 1 122 ? -13.992 12.266 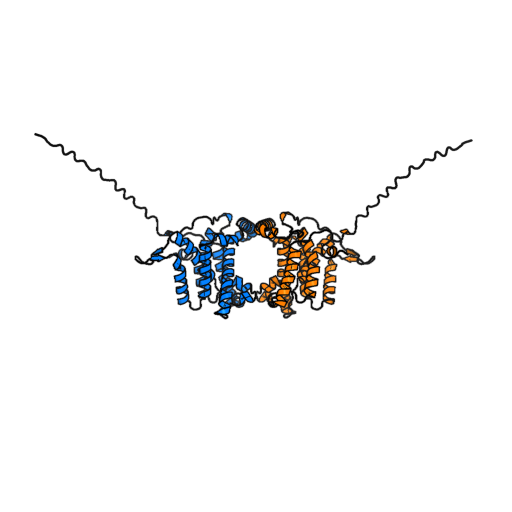6.645 1 98.19 122 GLY A N 1
ATOM 965 C CA . GLY A 1 122 ? -13.062 12.43 5.539 1 98.19 122 GLY A CA 1
ATOM 966 C C . GLY A 1 122 ? -12.633 13.867 5.332 1 98.19 122 GLY A C 1
ATOM 967 O O . GLY A 1 122 ? -13.266 14.789 5.84 1 98.19 122 GLY A O 1
ATOM 968 N N . GLY A 1 123 ? -11.5 13.977 4.652 1 98.38 123 GLY A N 1
ATOM 969 C CA . GLY A 1 123 ? -11 15.305 4.34 1 98.38 123 GLY A CA 1
ATOM 970 C C . GLY A 1 123 ? -9.523 15.477 4.652 1 98.38 123 GLY A C 1
ATOM 971 O O . GLY A 1 123 ? -9.016 14.906 5.621 1 98.38 123 GLY A O 1
ATOM 972 N N . ALA A 1 124 ? -8.977 16.359 3.902 1 98.69 124 ALA A N 1
ATOM 973 C CA . ALA A 1 124 ? -7.566 16.688 4.102 1 98.69 124 ALA A CA 1
ATOM 974 C C . ALA A 1 124 ? -7.375 17.562 5.34 1 98.69 124 ALA A C 1
ATOM 976 O O . ALA A 1 124 ? -6.246 17.766 5.797 1 98.69 124 ALA A O 1
ATOM 977 N N . SER A 1 125 ? -8.5 18.031 5.895 1 98 125 SER A N 1
ATOM 978 C CA . SER A 1 125 ? -8.438 18.859 7.094 1 98 125 SER A CA 1
ATOM 979 C C . SER A 1 125 ? -7.738 18.125 8.234 1 98 125 SER A C 1
ATOM 981 O O . SER A 1 125 ? -7.121 18.75 9.102 1 98 125 SER A O 1
ATOM 983 N N . GLY A 1 126 ? -7.812 16.797 8.242 1 97.94 126 GLY A N 1
ATOM 984 C CA . GLY A 1 126 ? -7.02 16.047 9.211 1 97.94 126 GLY A CA 1
ATOM 985 C C . GLY A 1 126 ? -5.535 16.328 9.109 1 97.94 126 GLY A C 1
ATOM 986 O O . GLY A 1 126 ? -4.859 16.5 10.133 1 97.94 126 GLY A O 1
ATOM 987 N N . TRP A 1 127 ? -5.07 16.344 7.902 1 98.75 127 TRP A N 1
ATOM 988 C CA . TRP A 1 127 ? -3.67 16.672 7.668 1 98.75 127 TRP A CA 1
ATOM 989 C C . TRP A 1 127 ? -3.371 18.109 8.109 1 98.75 127 TRP A C 1
ATOM 991 O O . TRP A 1 127 ? -2.311 18.375 8.672 1 98.75 127 TRP A O 1
ATOM 1001 N N . PHE A 1 128 ? -4.312 19.031 7.762 1 98.25 128 PHE A N 1
ATOM 1002 C CA . PHE A 1 128 ? -4.133 20.422 8.148 1 98.25 128 PHE A CA 1
ATOM 1003 C C . PHE A 1 128 ? -3.934 20.547 9.656 1 98.25 128 PHE A C 1
ATOM 1005 O O . PHE A 1 128 ? -2.977 21.172 10.109 1 98.25 128 PHE A O 1
ATOM 1012 N N . PHE A 1 129 ? -4.766 19.906 10.414 1 98.5 129 PHE A N 1
ATOM 1013 C CA . PHE A 1 129 ? -4.672 20.016 11.867 1 98.5 129 PHE A CA 1
ATOM 1014 C C . PHE A 1 129 ? -3.408 19.328 12.375 1 98.5 129 PHE A C 1
ATOM 1016 O O . PHE A 1 129 ? -2.801 19.781 13.344 1 98.5 129 PHE A O 1
ATOM 1023 N N . SER A 1 130 ? -3.02 18.203 11.781 1 98.81 130 SER A N 1
ATOM 1024 C CA . SER A 1 130 ? -1.762 17.562 12.164 1 98.81 130 SER A CA 1
ATOM 1025 C C . SER A 1 130 ? -0.585 18.516 11.969 1 98.81 130 SER A C 1
ATOM 1027 O O . SER A 1 130 ? 0.22 18.703 12.883 1 98.81 130 SER A O 1
ATOM 1029 N N . PHE A 1 131 ? -0.515 19.141 10.844 1 98.38 131 PHE A N 1
ATOM 1030 C CA . PHE A 1 131 ? 0.604 20.031 10.562 1 98.38 131 PHE A CA 1
ATOM 1031 C C . PHE A 1 131 ? 0.521 21.297 11.414 1 98.38 131 PHE A C 1
ATOM 1033 O O . PHE A 1 131 ? 1.548 21.844 11.812 1 98.38 131 PHE A O 1
ATOM 1040 N N . LEU A 1 132 ? -0.704 21.75 11.648 1 97.25 132 LEU A N 1
ATOM 1041 C CA . LEU A 1 132 ? -0.863 22.891 12.555 1 97.25 132 LEU A CA 1
ATOM 1042 C C . LEU A 1 132 ? -0.225 22.594 13.906 1 97.25 132 LEU A C 1
ATOM 1044 O O . LEU A 1 132 ? 0.487 23.438 14.453 1 97.25 132 LEU A O 1
ATOM 1048 N N . GLY A 1 133 ? -0.527 21.422 14.438 1 98.19 133 GLY A N 1
ATOM 1049 C CA . GLY A 1 133 ? 0.094 21.016 15.688 1 98.19 133 GLY A CA 1
ATOM 1050 C C . GLY A 1 133 ? 1.607 20.938 15.609 1 98.19 133 GLY A C 1
ATOM 1051 O O . GLY A 1 133 ? 2.309 21.438 16.5 1 98.19 133 GLY A O 1
ATOM 1052 N N . TYR A 1 134 ? 2.102 20.359 14.594 1 98 134 TYR A N 1
ATOM 1053 C CA . TYR A 1 134 ? 3.539 20.219 14.383 1 98 134 TYR A CA 1
ATOM 1054 C C . TYR A 1 134 ? 4.223 21.578 14.367 1 98 134 TYR A C 1
ATOM 1056 O O . TYR A 1 134 ? 5.184 21.812 15.109 1 98 134 TYR A O 1
ATOM 1064 N N . PHE A 1 135 ? 3.729 22.531 13.555 1 96.19 135 PHE A N 1
ATOM 1065 C CA . PHE A 1 135 ? 4.375 23.828 13.383 1 96.19 135 PHE A CA 1
ATOM 1066 C C . PHE A 1 135 ? 4.18 24.703 14.617 1 96.19 135 PHE A C 1
ATOM 1068 O O . PHE A 1 135 ? 5.008 25.562 14.906 1 96.19 135 PHE A O 1
ATOM 1075 N N . ALA A 1 136 ? 3.053 24.469 15.336 1 96.44 136 ALA A N 1
ATOM 1076 C CA . ALA A 1 136 ? 2.889 25.188 16.594 1 96.44 136 ALA A CA 1
ATOM 1077 C C . ALA A 1 136 ? 4.004 24.844 17.578 1 96.44 136 ALA A C 1
ATOM 1079 O O . ALA A 1 136 ? 4.531 25.719 18.266 1 96.44 136 ALA A O 1
ATOM 1080 N N . VAL A 1 137 ? 4.309 23.547 17.609 1 97 137 VAL A N 1
ATOM 1081 C CA . VAL A 1 137 ? 5.391 23.109 18.484 1 97 137 VAL A CA 1
ATOM 1082 C C . VAL A 1 137 ? 6.703 23.75 18.047 1 97 137 VAL A C 1
ATOM 1084 O O . VAL A 1 137 ? 7.438 24.312 18.859 1 97 137 VAL A O 1
ATOM 1087 N N . LYS A 1 138 ? 7 23.766 16.781 1 95 138 LYS A N 1
ATOM 1088 C CA . LYS A 1 138 ? 8.234 24.344 16.25 1 95 138 LYS A CA 1
ATOM 1089 C C . LYS A 1 138 ? 8.289 25.844 16.5 1 95 138 LYS A C 1
ATOM 1091 O O . LYS A 1 138 ? 9.312 26.375 16.938 1 95 138 LYS A O 1
ATOM 1096 N N . GLU A 1 139 ? 7.188 26.469 16.203 1 93.44 139 GLU A N 1
ATOM 1097 C CA . GLU A 1 139 ? 7.109 27.922 16.375 1 93.44 139 GLU A CA 1
ATOM 1098 C C . GLU A 1 139 ? 7.227 28.328 17.828 1 93.44 139 GLU A C 1
ATOM 1100 O O . GLU A 1 139 ? 7.809 29.359 18.156 1 93.44 139 GLU A O 1
ATOM 1105 N N . SER A 1 140 ? 6.699 27.547 18.734 1 94.19 140 SER A N 1
ATOM 1106 C CA . SER A 1 140 ? 6.699 27.875 20.156 1 94.19 140 SER A CA 1
ATOM 1107 C C . SER A 1 140 ? 8.117 27.906 20.719 1 94.19 140 SER A C 1
ATOM 1109 O O . SER A 1 140 ? 8.375 28.547 21.734 1 94.19 140 SER A O 1
ATOM 1111 N N . ARG A 1 141 ? 9 27.25 20.062 1 92.06 141 ARG A N 1
ATOM 1112 C CA . ARG A 1 141 ? 10.391 27.219 20.484 1 92.06 141 ARG A CA 1
ATOM 1113 C C . ARG A 1 141 ? 11.109 28.516 20.094 1 92.06 141 ARG A C 1
ATOM 1115 O O . ARG A 1 141 ? 12.141 28.844 20.672 1 92.06 141 ARG A O 1
ATOM 1122 N N . VAL A 1 142 ? 10.562 29.172 19.141 1 90.06 142 VAL A N 1
ATOM 1123 C CA . VAL A 1 142 ? 11.125 30.422 18.672 1 90.06 142 VAL A CA 1
ATOM 1124 C C . VAL A 1 142 ? 10.359 31.594 19.297 1 90.06 142 VAL A C 1
ATOM 1126 O O . VAL A 1 142 ? 10.969 32.594 19.703 1 90.06 142 VAL A O 1
ATOM 1129 N N . ARG A 1 143 ? 9.062 31.422 19.297 1 89.12 143 ARG A N 1
ATOM 1130 C CA . ARG A 1 143 ? 8.164 32.438 19.859 1 89.12 143 ARG A CA 1
ATOM 1131 C C . ARG A 1 143 ? 7.102 31.797 20.734 1 89.12 143 ARG A C 1
ATOM 1133 O O . ARG A 1 143 ? 6.137 31.203 20.234 1 89.12 143 ARG A O 1
ATOM 1140 N N . ASN A 1 144 ? 7.211 32 21.922 1 89.44 144 ASN A N 1
ATOM 1141 C CA . ASN A 1 144 ? 6.375 31.328 22.906 1 89.44 144 ASN A CA 1
ATOM 1142 C C . ASN A 1 144 ? 4.938 31.844 22.875 1 89.44 144 ASN A C 1
ATOM 1144 O O . ASN A 1 144 ? 4.008 31.109 23.234 1 89.44 144 ASN A O 1
ATOM 1148 N N . SER A 1 145 ? 4.82 33.156 22.453 1 88.12 145 SER A N 1
ATOM 1149 C CA . SER A 1 145 ? 3.486 33.75 22.406 1 88.12 145 SER A CA 1
ATOM 1150 C C . SER A 1 145 ? 3.352 34.688 21.219 1 88.12 145 SER A C 1
ATOM 1152 O O . SER A 1 145 ? 4.352 35.156 20.656 1 88.12 145 SER A O 1
ATOM 1154 N N . VAL A 1 146 ? 2.133 34.812 20.797 1 78.56 146 VAL A N 1
ATOM 1155 C CA . VAL A 1 146 ? 1.823 35.75 19.719 1 78.56 146 VAL A CA 1
ATOM 1156 C C . VAL A 1 146 ? 0.895 36.844 20.234 1 78.56 146 VAL A C 1
ATOM 1158 O O . VAL A 1 146 ? -0.038 36.562 21 1 78.56 146 VAL A O 1
ATOM 1161 N N . MET A 1 147 ? 1.342 38 19.969 1 76.12 147 MET A N 1
ATOM 1162 C CA . MET A 1 147 ? 0.497 39.125 20.375 1 76.12 147 MET A CA 1
ATOM 1163 C C . MET A 1 147 ? -0.754 39.188 19.5 1 76.12 147 MET A C 1
ATOM 1165 O O . MET A 1 147 ? -0.659 39.344 18.281 1 76.12 147 MET A O 1
ATOM 1169 N N . ILE A 1 148 ? -1.916 38.969 20.047 1 74.88 148 ILE A N 1
ATOM 1170 C CA . ILE A 1 148 ? -3.184 39.062 19.328 1 74.88 148 ILE A CA 1
ATOM 1171 C C . ILE A 1 148 ? -3.625 40.531 19.25 1 74.88 148 ILE A C 1
ATOM 1173 O O . ILE A 1 148 ? -4.109 41 18.219 1 74.88 148 ILE A O 1
ATOM 1177 N N . THR A 1 149 ? -3.465 41.188 20.422 1 77.81 149 THR A N 1
ATOM 1178 C CA . THR A 1 149 ? -3.633 42.625 20.531 1 77.81 149 THR A CA 1
ATOM 1179 C C . THR A 1 149 ? -2.416 43.25 21.203 1 77.81 149 THR A C 1
ATOM 1181 O O . THR A 1 149 ? -1.444 42.562 21.516 1 77.81 149 THR A O 1
ATOM 1184 N N . SER A 1 150 ? -2.459 44.594 21.203 1 78.12 150 SER A N 1
ATOM 1185 C CA . SER A 1 150 ? -1.365 45.312 21.844 1 78.12 150 SER A CA 1
ATOM 1186 C C . SER A 1 150 ? -1.191 44.906 23.297 1 78.12 150 SER A C 1
ATOM 1188 O O . SER A 1 150 ? -0.108 45.062 23.859 1 78.12 150 SER A O 1
ATOM 1190 N N . THR A 1 151 ? -2.16 44.312 23.812 1 80.44 151 THR A N 1
ATOM 1191 C CA . THR A 1 151 ? -2.072 44.062 25.25 1 80.44 151 THR A CA 1
ATOM 1192 C C . THR A 1 151 ? -2.301 42.562 25.547 1 80.44 151 THR A C 1
ATOM 1194 O O . THR A 1 151 ? -2.15 42.125 26.688 1 80.44 151 THR A O 1
ATOM 1197 N N . PHE A 1 152 ? -2.771 41.906 24.547 1 86.94 152 PHE A N 1
ATOM 1198 C CA . PHE A 1 152 ? -3.127 40.5 24.828 1 86.94 152 PHE A CA 1
ATOM 1199 C C . PHE A 1 152 ? -2.26 39.562 24.016 1 86.94 152 PHE A C 1
ATOM 1201 O O . PHE A 1 152 ? -2.18 39.688 22.781 1 86.94 152 PHE A O 1
ATOM 1208 N N . SER A 1 153 ? -1.565 38.688 24.766 1 85.69 153 SER A N 1
ATOM 1209 C CA . SER A 1 153 ? -0.747 37.688 24.109 1 85.69 153 SER A CA 1
ATOM 1210 C C . SER A 1 153 ? -1.337 36.281 24.312 1 85.69 153 SER A C 1
ATOM 1212 O O . SER A 1 153 ? -2 36.031 25.312 1 85.69 153 SER A O 1
ATOM 1214 N N . PHE A 1 154 ? -1.277 35.5 23.266 1 88.62 154 PHE A N 1
ATOM 1215 C CA . PHE A 1 154 ? -1.776 34.156 23.281 1 88.62 154 PHE A CA 1
ATOM 1216 C C . PHE A 1 154 ? -0.646 33.156 23.031 1 88.62 154 PHE A C 1
ATOM 1218 O O . PHE A 1 154 ? 0.156 33.344 22.125 1 88.62 154 PHE A O 1
ATOM 1225 N N . PRO A 1 155 ? -0.535 32.156 23.969 1 91.81 155 PRO A N 1
ATOM 1226 C CA . PRO A 1 155 ? 0.563 31.219 23.781 1 91.81 155 PRO A CA 1
ATOM 1227 C C . PRO A 1 155 ? 0.506 30.5 22.438 1 91.81 155 PRO A C 1
ATOM 1229 O O . PRO A 1 155 ? -0.554 30.016 22.031 1 91.81 155 PRO A O 1
ATOM 1232 N N . THR A 1 156 ? 1.635 30.375 21.734 1 91.94 156 THR A N 1
ATOM 1233 C CA . THR A 1 156 ? 1.774 29.844 20.391 1 91.94 156 THR A CA 1
ATOM 1234 C C . THR A 1 156 ? 1.297 28.391 20.328 1 91.94 156 THR A C 1
ATOM 1236 O O . THR A 1 156 ? 0.612 28 19.391 1 91.94 156 THR A O 1
ATOM 1239 N N . LEU A 1 157 ? 1.569 27.656 21.391 1 95.12 157 LEU A N 1
ATOM 1240 C CA . LEU A 1 157 ? 1.279 26.234 21.438 1 95.12 157 LEU A CA 1
ATOM 1241 C C . LEU A 1 157 ? -0.225 25.984 21.422 1 95.12 157 LEU A C 1
ATOM 1243 O O . LEU A 1 157 ? -0.677 24.922 20.984 1 95.12 157 LEU A O 1
ATOM 1247 N N . TYR A 1 158 ? -1.039 27 21.797 1 95.81 158 TYR A N 1
ATOM 1248 C CA . TYR A 1 158 ? -2.469 26.766 21.984 1 95.81 158 TYR A CA 1
ATOM 1249 C C . TYR A 1 158 ? -3.26 27.312 20.797 1 95.81 158 TYR A C 1
ATOM 1251 O O . TYR A 1 158 ? -4.477 27.125 20.719 1 95.81 158 TYR A O 1
ATOM 1259 N N . PHE A 1 159 ? -2.605 27.938 19.875 1 93.06 159 PHE A N 1
ATOM 1260 C CA . PHE A 1 159 ? -3.277 28.5 18.719 1 93.06 159 PHE A CA 1
ATOM 1261 C C . PHE A 1 159 ? -4.051 27.422 17.953 1 93.06 159 PHE A C 1
ATOM 1263 O O . PHE A 1 159 ? -5.219 27.609 17.625 1 93.06 159 PHE A O 1
ATOM 1270 N N . PRO A 1 160 ? -3.416 26.234 17.719 1 96.62 160 PRO A N 1
ATOM 1271 C CA . PRO A 1 160 ? -4.164 25.203 17 1 96.62 160 PRO A CA 1
ATOM 1272 C C . PRO A 1 160 ? -5.406 24.75 17.766 1 96.62 160 PRO A C 1
ATOM 1274 O O . PRO A 1 160 ? -6.414 24.391 17.141 1 96.62 160 PRO A O 1
ATOM 1277 N N . VAL A 1 161 ? -5.316 24.75 19.078 1 97.5 161 VAL A N 1
ATOM 1278 C CA . VAL A 1 161 ? -6.465 24.359 19.891 1 97.5 161 VAL A CA 1
ATOM 1279 C C . VAL A 1 161 ? -7.598 25.359 19.703 1 97.5 161 VAL A C 1
ATOM 1281 O O . VAL A 1 161 ? -8.766 24.984 19.578 1 97.5 161 VAL A O 1
ATOM 1284 N N . ALA A 1 162 ? -7.277 26.625 19.688 1 95.56 162 ALA A N 1
ATOM 1285 C CA . ALA A 1 162 ? -8.281 27.656 19.422 1 95.56 162 ALA A CA 1
ATOM 1286 C C . ALA A 1 162 ? -8.93 27.453 18.062 1 95.56 162 ALA A C 1
ATOM 1288 O O . ALA A 1 162 ? -10.156 27.531 17.938 1 95.56 162 ALA A O 1
ATOM 1289 N N . LEU A 1 163 ? -8.102 27.172 17.094 1 95.31 163 LEU A N 1
ATOM 1290 C CA . LEU A 1 163 ? -8.625 26.969 15.742 1 95.31 163 LEU A CA 1
ATOM 1291 C C . LEU A 1 163 ? -9.492 25.719 15.672 1 95.31 163 LEU A C 1
ATOM 1293 O O . LEU A 1 163 ? -10.461 25.688 14.914 1 95.31 163 LEU A O 1
ATOM 1297 N N . LEU A 1 164 ? -9.141 24.734 16.438 1 97.38 164 LEU A N 1
ATOM 1298 C CA . LEU A 1 164 ? -9.953 23.531 16.531 1 97.38 164 LEU A CA 1
ATOM 1299 C C . LEU A 1 164 ? -11.383 23.875 16.938 1 97.38 164 LEU A C 1
ATOM 1301 O O . LEU A 1 164 ? -12.336 23.422 16.281 1 97.38 164 LEU A O 1
ATOM 1305 N N . PHE A 1 165 ? -11.578 24.688 17.922 1 96.12 165 PHE A N 1
ATOM 1306 C CA . PHE A 1 165 ? -12.906 25.047 18.406 1 96.12 165 PHE A CA 1
ATOM 1307 C C . PHE A 1 165 ? -13.594 26.016 17.469 1 96.12 165 PHE A C 1
ATOM 1309 O O . PHE A 1 165 ? -14.812 25.938 17.266 1 96.12 165 PHE A O 1
ATOM 1316 N N . VAL A 1 166 ? -12.852 26.938 16.906 1 94.12 166 VAL A N 1
ATOM 1317 C CA . VAL A 1 166 ? -13.414 27.859 15.922 1 94.12 166 VAL A CA 1
ATOM 1318 C C . VAL A 1 166 ? -13.969 27.078 14.734 1 94.12 166 VAL A C 1
ATOM 1320 O O . VAL A 1 166 ? -15.07 27.359 14.258 1 94.12 166 VAL A O 1
ATOM 1323 N N . THR A 1 167 ? -13.156 26.109 14.289 1 94.69 167 THR A N 1
ATOM 1324 C CA . THR A 1 167 ? -13.602 25.297 13.164 1 94.69 167 THR A CA 1
ATOM 1325 C C . THR A 1 167 ? -14.852 24.5 13.523 1 94.69 167 THR A C 1
ATOM 1327 O O . THR A 1 167 ? -15.773 24.375 12.719 1 94.69 167 THR A O 1
ATOM 1330 N N . ALA A 1 168 ? -14.891 23.984 14.75 1 94.25 168 ALA A N 1
ATOM 1331 C CA . ALA A 1 168 ? -16.062 23.234 15.203 1 94.25 168 ALA A CA 1
ATOM 1332 C C . ALA A 1 168 ? -17.312 24.109 15.219 1 94.25 168 ALA A C 1
ATOM 1334 O O . ALA A 1 168 ? -18.406 23.641 14.914 1 94.25 168 ALA A O 1
ATOM 1335 N N . LEU A 1 169 ? -17.156 25.375 15.492 1 93.44 169 LEU A N 1
ATOM 1336 C CA . LEU A 1 169 ? -18.25 26.328 15.555 1 93.44 169 LEU A CA 1
ATOM 1337 C C . LEU A 1 169 ? -18.688 26.75 14.156 1 93.44 169 LEU A C 1
ATOM 1339 O O . LEU A 1 169 ? -19.891 26.797 13.859 1 93.44 169 LEU A O 1
ATOM 1343 N N . LEU A 1 170 ? -17.781 27 13.281 1 92.75 170 LEU A N 1
ATOM 1344 C CA . LEU A 1 170 ? -18.047 27.531 11.953 1 92.75 170 LEU A CA 1
ATOM 1345 C C . LEU A 1 170 ? -18.484 26.422 11 1 92.75 170 LEU A C 1
ATOM 1347 O O . LEU A 1 170 ? -19.203 26.688 10.031 1 92.75 170 LEU A O 1
ATOM 1351 N N . ALA A 1 171 ? -18.031 25.234 11.242 1 92.75 171 ALA A N 1
ATOM 1352 C CA . ALA A 1 171 ? -18.375 24.078 10.422 1 92.75 171 ALA A CA 1
ATOM 1353 C C . ALA A 1 171 ? -18.812 22.891 11.289 1 92.75 171 ALA A C 1
ATOM 1355 O O . ALA A 1 171 ? -18.109 21.906 11.406 1 92.75 171 ALA A O 1
ATOM 1356 N N . PRO A 1 172 ? -20.078 22.922 11.742 1 90.88 172 PRO A N 1
ATOM 1357 C CA . PRO A 1 172 ? -20.547 21.906 12.688 1 90.88 172 PRO A CA 1
ATOM 1358 C C . PRO A 1 172 ? -20.578 20.516 12.086 1 90.88 172 PRO A C 1
ATOM 1360 O O . PRO A 1 172 ? -20.594 19.516 12.82 1 90.88 172 PRO A O 1
ATOM 1363 N N . GLY A 1 173 ? -20.562 20.438 10.828 1 91.19 173 GLY A N 1
ATOM 1364 C CA . GLY A 1 173 ? -20.516 19.141 10.172 1 91.19 173 GLY A CA 1
ATOM 1365 C C . GLY A 1 173 ? -19.141 18.5 10.172 1 91.19 173 GLY A C 1
ATOM 1366 O O . GLY A 1 173 ? -18.984 17.328 9.828 1 91.19 173 GLY A O 1
ATOM 1367 N N . SER A 1 174 ? -18.172 19.312 10.586 1 92.38 174 SER A N 1
ATOM 1368 C CA . SER A 1 174 ? -16.812 18.781 10.648 1 92.38 174 SER A CA 1
ATOM 1369 C C . SER A 1 174 ? -16.625 17.906 11.883 1 92.38 174 SER A C 1
ATOM 1371 O O . SER A 1 174 ? -17.375 18.016 12.852 1 92.38 174 SER A O 1
ATOM 1373 N N . SER A 1 175 ? -15.711 17 11.766 1 94.69 175 SER A N 1
ATOM 1374 C CA . SER A 1 175 ? -15.453 16.062 12.852 1 94.69 175 SER A CA 1
ATOM 1375 C C . SER A 1 175 ? -14.516 16.672 13.891 1 94.69 175 SER A C 1
ATOM 1377 O O . SER A 1 175 ? -13.297 16.688 13.695 1 94.69 175 SER A O 1
ATOM 1379 N N . LEU A 1 176 ? -15.094 17 15.055 1 96.44 176 LEU A N 1
ATOM 1380 C CA . LEU A 1 176 ? -14.258 17.5 16.141 1 96.44 176 LEU A CA 1
ATOM 1381 C C . LEU A 1 176 ? -13.297 16.422 16.625 1 96.44 176 LEU A C 1
ATOM 1383 O O . LEU A 1 176 ? -12.094 16.672 16.734 1 96.44 176 LEU A O 1
ATOM 1387 N N . PRO A 1 177 ? -13.75 15.172 16.906 1 97.44 177 PRO A N 1
ATOM 1388 C CA . PRO A 1 177 ? -12.805 14.141 17.344 1 97.44 177 PRO A CA 1
ATOM 1389 C C . PRO A 1 177 ? -11.711 13.867 16.312 1 97.44 177 PRO A C 1
ATOM 1391 O O . PRO A 1 177 ? -10.547 13.695 16.688 1 97.44 177 PRO A O 1
ATOM 1394 N N . GLY A 1 178 ? -12.062 13.812 15.039 1 98.06 178 GLY A N 1
ATOM 1395 C CA . GLY A 1 178 ? -11.07 13.609 13.992 1 98.06 178 GLY A CA 1
ATOM 1396 C C . GLY A 1 178 ? -10.008 14.688 13.969 1 98.06 178 GLY A C 1
ATOM 1397 O O . GLY A 1 178 ? -8.812 14.383 13.898 1 98.06 178 GLY A O 1
ATOM 1398 N N . HIS A 1 179 ? -10.43 15.977 14.023 1 98.62 179 HIS A N 1
ATOM 1399 C CA . HIS A 1 179 ? -9.492 17.094 14.039 1 98.62 179 HIS A CA 1
ATOM 1400 C C . HIS A 1 179 ? -8.625 17.062 15.289 1 98.62 179 HIS A C 1
ATOM 1402 O O . HIS A 1 179 ? -7.418 17.312 15.219 1 98.62 179 HIS A O 1
ATOM 1408 N N . ALA A 1 180 ? -9.242 16.703 16.391 1 98.62 180 ALA A N 1
ATOM 1409 C CA . ALA A 1 180 ? -8.516 16.656 17.656 1 98.62 180 ALA A CA 1
ATOM 1410 C C . ALA A 1 180 ? -7.43 15.586 17.641 1 98.62 180 ALA A C 1
ATOM 1412 O O . ALA A 1 180 ? -6.297 15.828 18.062 1 98.62 180 ALA A O 1
ATOM 1413 N N . ILE A 1 181 ? -7.762 14.438 17.203 1 98.75 181 ILE A N 1
ATOM 1414 C CA . ILE A 1 181 ? -6.793 13.352 17.125 1 98.75 181 ILE A CA 1
ATOM 1415 C C . ILE A 1 181 ? -5.668 13.727 16.156 1 98.75 181 ILE A C 1
ATOM 1417 O O . ILE A 1 181 ? -4.488 13.523 16.469 1 98.75 181 ILE A O 1
ATOM 1421 N N . GLY A 1 182 ? -6.02 14.273 14.992 1 98.75 182 GLY A N 1
ATOM 1422 C CA . GLY A 1 182 ? -5.008 14.773 14.078 1 98.75 182 GLY A CA 1
ATOM 1423 C C . GLY A 1 182 ? -4.086 15.805 14.711 1 98.75 182 GLY A C 1
ATOM 1424 O O . GLY A 1 182 ? -2.867 15.727 14.555 1 98.75 182 GLY A O 1
ATOM 1425 N N . LEU A 1 183 ? -4.668 16.734 15.398 1 98.75 183 LEU A N 1
ATOM 1426 C CA . LEU A 1 183 ? -3.91 17.781 16.078 1 98.75 183 LEU A CA 1
ATOM 1427 C C . LEU A 1 183 ? -2.955 17.172 17.109 1 98.75 183 LEU A C 1
ATOM 1429 O O . LEU A 1 183 ? -1.779 17.547 17.156 1 98.75 183 LEU A O 1
ATOM 1433 N N . LEU A 1 184 ? -3.434 16.203 17.906 1 98.75 184 LEU A N 1
ATOM 1434 C CA . LEU A 1 184 ? -2.607 15.562 18.922 1 98.75 184 LEU A CA 1
ATOM 1435 C C . LEU A 1 184 ? -1.431 14.836 18.281 1 98.75 184 LEU A C 1
ATOM 1437 O O . LEU A 1 184 ? -0.316 14.859 18.797 1 98.75 184 LEU A O 1
ATOM 1441 N N . LEU A 1 185 ? -1.71 14.219 17.188 1 98.62 185 LEU A N 1
ATOM 1442 C CA . LEU A 1 185 ? -0.634 13.539 16.484 1 98.62 185 LEU A CA 1
ATOM 1443 C C . LEU A 1 185 ? 0.387 14.539 15.945 1 98.62 185 LEU A C 1
ATOM 1445 O O . LEU A 1 185 ? 1.586 14.25 15.914 1 98.62 185 LEU A O 1
ATOM 1449 N N . GLY A 1 186 ? -0.081 15.656 15.477 1 98.75 186 GLY A N 1
ATOM 1450 C CA . GLY A 1 186 ? 0.813 16.719 15.055 1 98.75 186 GLY A CA 1
ATOM 1451 C C . GLY A 1 186 ? 1.707 17.234 16.172 1 98.75 186 GLY A C 1
ATOM 1452 O O . GLY A 1 186 ? 2.914 17.406 15.977 1 98.75 186 GLY A O 1
ATOM 1453 N N . TYR A 1 187 ? 1.092 17.484 17.344 1 98.62 187 TYR A N 1
ATOM 1454 C CA . TYR A 1 187 ? 1.881 17.875 18.516 1 98.62 187 TYR A CA 1
ATOM 1455 C C . TYR A 1 187 ? 2.939 16.812 18.828 1 98.62 187 TYR A C 1
ATOM 1457 O O . TYR A 1 187 ? 4.102 17.156 19.062 1 98.62 187 TYR A O 1
ATOM 1465 N N . PHE A 1 188 ? 2.506 15.586 18.797 1 98.62 188 PHE A N 1
ATOM 1466 C CA . PHE A 1 188 ? 3.422 14.492 19.078 1 98.62 188 PHE A CA 1
ATOM 1467 C C . PHE A 1 188 ? 4.586 14.492 18.094 1 98.62 188 PHE A C 1
ATOM 1469 O O . PHE A 1 188 ? 5.742 14.352 18.5 1 98.62 188 PHE A O 1
ATOM 1476 N N . MET A 1 189 ? 4.262 14.617 16.875 1 98.06 189 MET A N 1
ATOM 1477 C CA . MET A 1 189 ? 5.289 14.641 15.836 1 98.06 189 MET A CA 1
ATOM 1478 C C . MET A 1 189 ? 6.262 15.797 16.062 1 98.06 189 MET A C 1
ATOM 1480 O O . MET A 1 189 ? 7.473 15.633 15.898 1 98.06 189 MET A O 1
ATOM 1484 N N . GLY A 1 190 ? 5.766 16.969 16.406 1 97.5 190 GLY A N 1
ATOM 1485 C CA . GLY A 1 190 ? 6.625 18.109 16.688 1 97.5 190 GLY A CA 1
ATOM 1486 C C . GLY A 1 190 ? 7.512 17.906 17.906 1 97.5 190 GLY A C 1
ATOM 1487 O O . GLY A 1 190 ? 8.664 18.344 17.922 1 97.5 190 GLY A O 1
ATOM 1488 N N . LEU A 1 191 ? 6.992 17.188 18.906 1 97.31 191 LEU A N 1
ATOM 1489 C CA . LEU A 1 191 ? 7.711 16.969 20.141 1 97.31 191 LEU A CA 1
ATOM 1490 C C . LEU A 1 191 ? 8.703 15.82 20 1 97.31 191 LEU A C 1
ATOM 1492 O O . LEU A 1 191 ? 9.766 15.828 20.625 1 97.31 191 LEU A O 1
ATOM 1496 N N . LYS A 1 192 ? 8.289 14.805 19.234 1 96.81 192 LYS A N 1
ATOM 1497 C CA . LYS A 1 192 ? 9.086 13.594 19.109 1 96.81 192 LYS A CA 1
ATOM 1498 C C . LYS A 1 192 ? 9.383 13.273 17.656 1 96.81 192 LYS A C 1
ATOM 1500 O O . LYS A 1 192 ? 9.133 12.164 17.188 1 96.81 192 LYS A O 1
ATOM 1505 N N . GLU A 1 193 ? 9.992 14.164 17.031 1 93.94 193 GLU A N 1
ATOM 1506 C CA . GLU A 1 193 ? 10.25 14.031 15.602 1 93.94 193 GLU A CA 1
ATOM 1507 C C . GLU A 1 193 ? 11.172 12.844 15.312 1 93.94 193 GLU A C 1
ATOM 1509 O O . GLU A 1 193 ? 11.023 12.18 14.289 1 93.94 193 GLU A O 1
ATOM 1514 N N . ASN A 1 194 ? 12.078 12.562 16.266 1 92.56 194 ASN A N 1
ATOM 1515 C CA . ASN A 1 194 ? 13.008 11.445 16.109 1 92.56 194 ASN A CA 1
ATOM 1516 C C . ASN A 1 194 ? 12.273 10.102 16.109 1 92.56 194 ASN A C 1
ATOM 1518 O O . ASN A 1 194 ? 12.695 9.164 15.422 1 92.56 194 ASN A O 1
ATOM 1522 N N . TRP A 1 195 ? 11.266 9.992 16.859 1 94.75 195 TRP A N 1
ATOM 1523 C CA . TRP A 1 195 ? 10.477 8.766 16.891 1 94.75 195 TRP A CA 1
ATOM 1524 C C . TRP A 1 195 ? 9.766 8.547 15.555 1 94.75 195 TRP A C 1
ATOM 1526 O O . TRP A 1 195 ? 9.688 7.426 15.062 1 94.75 195 TRP A O 1
ATOM 1536 N N . VAL A 1 196 ? 9.281 9.594 14.945 1 95.25 196 VAL A N 1
ATOM 1537 C CA . VAL A 1 196 ? 8.586 9.523 13.664 1 95.25 196 VAL A CA 1
ATOM 1538 C C . VAL A 1 196 ? 9.57 9.133 12.562 1 95.25 196 VAL A C 1
ATOM 1540 O O . VAL A 1 196 ? 9.25 8.328 11.688 1 95.25 196 VAL A O 1
ATOM 1543 N N . ALA A 1 197 ? 10.727 9.664 12.688 1 92.75 197 ALA A N 1
ATOM 1544 C CA . ALA A 1 197 ? 11.766 9.375 11.703 1 92.75 197 ALA A CA 1
ATOM 1545 C C . ALA A 1 197 ? 12.117 7.891 11.703 1 92.75 197 ALA A C 1
ATOM 1547 O O . ALA A 1 197 ? 12.492 7.336 10.664 1 92.75 197 ALA A O 1
ATOM 1548 N N . LYS A 1 198 ? 11.969 7.219 12.836 1 92.5 198 LYS A N 1
ATOM 1549 C CA . LYS A 1 198 ? 12.336 5.812 12.961 1 92.5 198 LYS A CA 1
ATOM 1550 C C . LYS A 1 198 ? 11.367 4.922 12.188 1 92.5 198 LYS A C 1
ATOM 1552 O O . LYS A 1 198 ? 11.711 3.799 11.812 1 92.5 198 LYS A O 1
ATOM 1557 N N . ILE A 1 199 ? 10.227 5.398 11.938 1 94.19 199 ILE A N 1
ATOM 1558 C CA . ILE A 1 199 ? 9.25 4.539 11.273 1 94.19 199 ILE A CA 1
ATOM 1559 C C . ILE A 1 199 ? 9.086 4.965 9.82 1 94.19 199 ILE A C 1
ATOM 1561 O O . ILE A 1 199 ? 8.227 4.445 9.102 1 94.19 199 ILE A O 1
ATOM 1565 N N . THR A 1 200 ? 9.859 5.93 9.367 1 96 200 THR A N 1
ATOM 1566 C CA . THR A 1 200 ? 9.914 6.336 7.969 1 96 200 THR A CA 1
ATOM 1567 C C . THR A 1 200 ? 11.133 5.73 7.277 1 96 200 THR A C 1
ATOM 1569 O O . THR A 1 200 ? 12.125 5.395 7.934 1 96 200 THR A O 1
ATOM 1572 N N . PRO A 1 201 ? 11.07 5.512 5.945 1 95.19 201 PRO A N 1
ATOM 1573 C CA . PRO A 1 201 ? 12.289 5.102 5.25 1 95.19 201 PRO A CA 1
ATOM 1574 C C . PRO A 1 201 ? 13.445 6.078 5.453 1 95.19 201 PRO A C 1
ATOM 1576 O O . PRO A 1 201 ? 13.234 7.293 5.461 1 95.19 201 PRO A O 1
ATOM 1579 N N . PRO A 1 202 ? 14.617 5.586 5.703 1 95.69 202 PRO A N 1
ATOM 1580 C CA . PRO A 1 202 ? 15.766 6.477 5.906 1 95.69 202 PRO A CA 1
ATOM 1581 C C . PRO A 1 202 ? 16.172 7.215 4.629 1 95.69 202 PRO A C 1
ATOM 1583 O O . PRO A 1 202 ? 15.719 6.863 3.539 1 95.69 202 PRO A O 1
ATOM 1586 N N . SER A 1 203 ? 17.031 8.086 4.77 1 96.25 203 SER A N 1
ATOM 1587 C CA . SER A 1 203 ? 17.422 9 3.699 1 96.25 203 SER A CA 1
ATOM 1588 C C . SER A 1 203 ? 17.984 8.234 2.508 1 96.25 203 SER A C 1
ATOM 1590 O O . SER A 1 203 ? 17.703 8.578 1.356 1 96.25 203 SER A O 1
ATOM 1592 N N . PHE A 1 204 ? 18.797 7.285 2.818 1 95.56 204 PHE A N 1
ATOM 1593 C CA . PHE A 1 204 ? 19.453 6.582 1.721 1 95.56 204 PHE A CA 1
ATOM 1594 C C . PHE A 1 204 ? 18.422 5.824 0.88 1 95.56 204 PHE A C 1
ATOM 1596 O O . PHE A 1 204 ? 18.594 5.691 -0.334 1 95.56 204 PHE A O 1
ATOM 1603 N N . VAL A 1 205 ? 17.406 5.352 1.458 1 96.56 205 VAL A N 1
ATOM 1604 C CA . VAL A 1 205 ? 16.344 4.676 0.724 1 96.56 205 VAL A CA 1
ATOM 1605 C C . VAL A 1 205 ? 15.562 5.691 -0.111 1 96.56 205 VAL A C 1
ATOM 1607 O O . VAL A 1 205 ? 15.281 5.453 -1.289 1 96.56 205 VAL A O 1
ATOM 1610 N N . LEU A 1 206 ? 15.219 6.77 0.497 1 98.06 206 LEU A N 1
ATOM 1611 C CA . LEU A 1 206 ? 14.477 7.816 -0.201 1 98.06 206 LEU A CA 1
ATOM 1612 C C . LEU A 1 206 ? 15.25 8.305 -1.423 1 98.06 206 LEU A C 1
ATOM 1614 O O . LEU A 1 206 ? 14.664 8.492 -2.494 1 98.06 206 LEU A O 1
ATOM 1618 N N . LYS A 1 207 ? 16.516 8.477 -1.259 1 97.75 207 LYS A N 1
ATOM 1619 C CA . LYS A 1 207 ? 17.359 8.906 -2.371 1 97.75 207 LYS A CA 1
ATOM 1620 C C . LYS A 1 207 ? 17.312 7.898 -3.516 1 97.75 207 LYS A C 1
ATOM 1622 O O . LYS A 1 207 ? 17.203 8.281 -4.684 1 97.75 207 LYS A O 1
ATOM 1627 N N . LYS A 1 208 ? 17.359 6.633 -3.137 1 96.25 208 LYS A N 1
ATOM 1628 C CA . LYS A 1 208 ? 17.359 5.594 -4.16 1 96.25 208 LYS A CA 1
ATOM 1629 C C . LYS A 1 208 ? 16.016 5.516 -4.867 1 96.25 208 LYS A C 1
ATOM 1631 O O . LYS A 1 208 ? 15.953 5.316 -6.082 1 96.25 208 LYS A O 1
ATOM 1636 N N . ILE A 1 209 ? 15 5.684 -4.148 1 96.81 209 ILE A N 1
ATOM 1637 C CA . ILE A 1 209 ? 13.672 5.695 -4.746 1 96.81 209 ILE A CA 1
ATOM 1638 C C . ILE A 1 209 ? 13.547 6.883 -5.699 1 96.81 209 ILE A C 1
ATOM 1640 O O . ILE A 1 209 ? 13.039 6.738 -6.816 1 96.81 209 ILE A O 1
ATOM 1644 N N . GLU A 1 210 ? 13.977 7.988 -5.316 1 97.56 210 GLU A N 1
ATOM 1645 C CA . GLU A 1 210 ? 13.906 9.18 -6.156 1 97.56 210 GLU A CA 1
ATOM 1646 C C . GLU A 1 210 ? 14.703 9 -7.445 1 97.56 210 GLU A C 1
ATOM 1648 O O . GLU A 1 210 ? 14.297 9.469 -8.508 1 97.56 210 GLU A O 1
ATOM 1653 N N . THR A 1 211 ? 15.805 8.344 -7.297 1 95.94 211 THR A N 1
ATOM 1654 C CA . THR A 1 211 ? 16.594 8.047 -8.492 1 95.94 211 THR A CA 1
ATOM 1655 C C . THR A 1 211 ? 15.82 7.129 -9.438 1 95.94 211 THR A C 1
ATOM 1657 O O . THR A 1 211 ? 15.852 7.316 -10.656 1 95.94 211 THR A O 1
ATOM 1660 N N . TRP A 1 212 ? 15.156 6.215 -8.844 1 94.62 212 TRP A N 1
ATOM 1661 C CA . TRP A 1 212 ? 14.375 5.258 -9.617 1 94.62 212 TRP A CA 1
ATOM 1662 C C . TRP A 1 212 ? 13.234 5.957 -10.352 1 94.62 212 TRP A C 1
ATOM 1664 O O . TRP A 1 212 ? 12.93 5.625 -11.5 1 94.62 212 TRP A O 1
ATOM 1674 N N . VAL A 1 213 ? 12.664 6.934 -9.727 1 95.69 213 VAL A N 1
ATOM 1675 C CA . VAL A 1 213 ? 11.492 7.543 -10.336 1 95.69 213 VAL A CA 1
ATOM 1676 C C . VAL A 1 213 ? 11.867 8.883 -10.969 1 95.69 213 VAL A C 1
ATOM 1678 O O . VAL A 1 213 ? 11.008 9.727 -11.203 1 95.69 213 VAL A O 1
ATOM 1681 N N . ASP A 1 214 ? 13.047 9.117 -11.242 1 95.5 214 ASP A N 1
ATOM 1682 C CA . ASP A 1 214 ? 13.594 10.352 -11.789 1 95.5 214 ASP A CA 1
ATOM 1683 C C . ASP A 1 214 ? 12.883 10.742 -13.078 1 95.5 214 ASP A C 1
ATOM 1685 O O . ASP A 1 214 ? 12.578 11.922 -13.297 1 95.5 214 ASP A O 1
ATOM 1689 N N . PRO A 1 215 ? 12.594 9.82 -13.977 1 94.25 215 PRO A N 1
ATOM 1690 C CA . PRO A 1 215 ? 11.914 10.203 -15.219 1 94.25 215 PRO A CA 1
ATOM 1691 C C . PRO A 1 215 ? 10.555 10.852 -14.969 1 94.25 215 PRO A C 1
ATOM 1693 O O . PRO A 1 215 ? 10.148 11.75 -15.703 1 94.25 215 PRO A O 1
ATOM 1696 N N . LEU A 1 216 ? 9.875 10.43 -13.945 1 93.12 216 LEU A N 1
ATOM 1697 C CA . LEU A 1 216 ? 8.586 11.016 -13.594 1 93.12 216 LEU A CA 1
ATOM 1698 C C . LEU A 1 216 ? 8.766 12.391 -12.953 1 93.12 216 LEU A C 1
ATOM 1700 O O . LEU A 1 216 ? 7.996 13.312 -13.227 1 93.12 216 LEU A O 1
ATOM 1704 N N . ILE A 1 217 ? 9.742 12.469 -12.109 1 95.06 217 ILE A N 1
ATOM 1705 C CA . ILE A 1 217 ? 10.031 13.734 -11.438 1 95.06 217 ILE A CA 1
ATOM 1706 C C . ILE A 1 217 ? 10.375 14.805 -12.469 1 95.06 217 ILE A C 1
ATOM 1708 O O . ILE A 1 217 ? 9.961 15.961 -12.336 1 95.06 217 ILE A O 1
ATOM 1712 N N . ASN A 1 218 ? 10.984 14.367 -13.539 1 93.69 218 ASN A N 1
ATOM 1713 C CA . ASN A 1 218 ? 11.445 15.297 -14.57 1 93.69 218 ASN A CA 1
ATOM 1714 C C . ASN A 1 218 ? 10.281 15.789 -15.43 1 93.69 218 ASN A C 1
ATOM 1716 O O . ASN A 1 218 ? 10.43 16.75 -16.188 1 93.69 218 ASN A O 1
ATOM 1720 N N . LEU A 1 219 ? 9.156 15.156 -15.297 1 94 219 LEU A N 1
ATOM 1721 C CA . LEU A 1 219 ? 7.98 15.586 -16.047 1 94 219 LEU A CA 1
ATOM 1722 C C . LEU A 1 219 ? 7.285 16.75 -15.359 1 94 219 LEU A C 1
ATOM 1724 O O . LEU A 1 219 ? 6.406 17.391 -15.945 1 94 219 LEU A O 1
ATOM 1728 N N . ILE A 1 220 ? 7.645 17.062 -14.188 1 92.94 220 ILE A N 1
ATOM 1729 C CA . ILE A 1 220 ? 7.039 18.172 -13.445 1 92.94 220 ILE A CA 1
ATOM 1730 C C . ILE A 1 220 ? 7.387 19.484 -14.117 1 92.94 220 ILE A C 1
ATOM 1732 O O . ILE A 1 220 ? 8.562 19.781 -14.375 1 92.94 220 ILE A O 1
ATOM 1736 N N . PRO A 1 221 ? 6.316 20.188 -14.469 1 88.81 221 PRO A N 1
ATOM 1737 C CA . PRO A 1 221 ? 6.551 21.406 -15.25 1 88.81 221 PRO A CA 1
ATOM 1738 C C . PRO A 1 221 ? 7.414 22.422 -14.516 1 88.81 221 PRO A C 1
ATOM 1740 O O . PRO A 1 221 ? 7.535 22.359 -13.289 1 88.81 221 PRO A O 1
ATOM 1743 N N . PHE A 1 222 ? 7.715 23.391 -15.398 1 82.31 222 PHE A N 1
ATOM 1744 C CA . PHE A 1 222 ? 8.539 24.484 -14.898 1 82.31 222 PHE A CA 1
ATOM 1745 C C . PHE A 1 222 ? 7.758 25.344 -13.906 1 82.31 222 PHE A C 1
ATOM 1747 O O . PHE A 1 222 ? 6.559 25.547 -14.078 1 82.31 222 PHE A O 1
ATOM 1754 N N . GLY A 1 223 ? 8.43 25.781 -12.734 1 88.44 223 GLY A N 1
ATOM 1755 C CA . GLY A 1 223 ? 7.781 26.609 -11.742 1 88.44 223 GLY A CA 1
ATOM 1756 C C . GLY A 1 223 ? 7.387 25.859 -10.484 1 88.44 223 GLY A C 1
ATOM 1757 O O . GLY A 1 223 ? 7.133 26.469 -9.438 1 88.44 223 GLY A O 1
ATOM 1758 N N . ILE A 1 224 ? 7.199 24.547 -10.68 1 93.94 224 ILE A N 1
ATOM 1759 C CA . ILE A 1 224 ? 6.898 23.703 -9.531 1 93.94 224 ILE A CA 1
ATOM 1760 C C . ILE A 1 224 ? 8.18 23.031 -9.039 1 93.94 224 ILE A C 1
ATOM 1762 O O . ILE A 1 224 ? 8.883 22.375 -9.82 1 93.94 224 ILE A O 1
ATOM 1766 N N . LYS A 1 225 ? 8.445 23.172 -7.848 1 94.69 225 LYS A N 1
ATOM 1767 C CA . LYS A 1 225 ? 9.695 22.641 -7.305 1 94.69 225 LYS A CA 1
ATOM 1768 C C . LYS A 1 225 ? 9.477 21.297 -6.621 1 94.69 225 LYS A C 1
ATOM 1770 O O . LYS A 1 225 ? 8.578 21.156 -5.789 1 94.69 225 LYS A O 1
ATOM 1775 N N . TYR A 1 226 ? 10.211 20.344 -7.008 1 96.69 226 TYR A N 1
ATOM 1776 C CA . TYR A 1 226 ? 10.336 19.078 -6.301 1 96.69 226 TYR A CA 1
ATOM 1777 C C . TYR A 1 226 ? 11.555 19.078 -5.383 1 96.69 226 TYR A C 1
ATOM 1779 O O . TYR A 1 226 ? 12.695 19.141 -5.855 1 96.69 226 TYR A O 1
ATOM 1787 N N . TYR A 1 227 ? 11.336 19.016 -4.105 1 96.75 227 TYR A N 1
ATOM 1788 C CA . TYR A 1 227 ? 12.43 19.016 -3.146 1 96.75 227 TYR A CA 1
ATOM 1789 C C . TYR A 1 227 ? 12.984 17.594 -2.957 1 96.75 227 TYR A C 1
ATOM 1791 O O . TYR A 1 227 ? 12.375 16.781 -2.27 1 96.75 227 TYR A O 1
ATOM 1799 N N . ARG A 1 228 ? 14.086 17.406 -3.486 1 97.5 228 ARG A N 1
ATOM 1800 C CA . ARG A 1 228 ? 14.727 16.094 -3.396 1 97.5 228 ARG A CA 1
ATOM 1801 C C . ARG A 1 228 ? 15.328 15.875 -2.014 1 97.5 228 ARG A C 1
ATOM 1803 O O . ARG A 1 228 ? 15.703 16.828 -1.333 1 97.5 228 ARG A O 1
ATOM 1810 N N . GLU A 1 229 ? 15.477 14.609 -1.729 1 97.5 229 GLU A N 1
ATOM 1811 C CA . GLU A 1 229 ? 16.031 14.227 -0.437 1 97.5 229 GLU A CA 1
ATOM 1812 C C . GLU A 1 229 ? 17.453 14.781 -0.259 1 97.5 229 GLU A C 1
ATOM 1814 O O . GLU A 1 229 ? 17.828 15.188 0.84 1 97.5 229 GLU A O 1
ATOM 1819 N N . VAL A 1 230 ? 18.234 14.867 -1.267 1 96 230 VAL A N 1
ATOM 1820 C CA . VAL A 1 230 ? 19.625 15.297 -1.202 1 96 230 VAL A CA 1
ATOM 1821 C C . VAL A 1 230 ? 19.688 16.797 -0.921 1 96 230 VAL A C 1
ATOM 1823 O O . VAL A 1 230 ? 20.703 17.297 -0.452 1 96 230 VAL A O 1
ATOM 1826 N N . GLU A 1 231 ? 18.625 17.5 -1.197 1 94.69 231 GLU A N 1
ATOM 1827 C CA . GLU A 1 231 ? 18.625 18.969 -1.103 1 94.69 231 GLU A CA 1
ATOM 1828 C C . GLU A 1 231 ? 18.156 19.422 0.275 1 94.69 231 GLU A C 1
ATOM 1830 O O . GLU A 1 231 ? 18.234 20.609 0.598 1 94.69 231 GLU A O 1
ATOM 1835 N N . VAL A 1 232 ? 17.625 18.5 1.05 1 94.19 232 VAL A N 1
ATOM 1836 C CA . VAL A 1 232 ? 16.984 18.938 2.289 1 94.19 232 VAL A CA 1
ATOM 1837 C C . VAL A 1 232 ? 17.797 18.453 3.486 1 94.19 232 VAL A C 1
ATOM 1839 O O . VAL A 1 232 ? 18.453 17.406 3.418 1 94.19 232 VAL A O 1
ATOM 1842 N N . ASP A 1 233 ? 17.781 19.281 4.488 1 91.69 233 ASP A N 1
ATOM 1843 C CA . ASP A 1 233 ? 18.406 18.984 5.77 1 91.69 233 ASP A CA 1
ATOM 1844 C C . ASP A 1 233 ? 17.422 19.172 6.926 1 91.69 233 ASP A C 1
ATOM 1846 O O . ASP A 1 233 ? 17.156 20.297 7.34 1 91.69 233 ASP A O 1
ATOM 1850 N N . ARG A 1 234 ? 16.969 18.062 7.492 1 91.69 234 ARG A N 1
ATOM 1851 C CA . ARG A 1 234 ? 15.922 18.094 8.5 1 91.69 234 ARG A CA 1
ATOM 1852 C C . ARG A 1 234 ? 16.484 18.406 9.883 1 91.69 234 ARG A C 1
ATOM 1854 O O . ARG A 1 234 ? 15.742 18.562 10.844 1 91.69 234 ARG A O 1
ATOM 1861 N N . SER A 1 235 ? 17.797 18.531 9.938 1 87.06 235 SER A N 1
ATOM 1862 C CA . SER A 1 235 ? 18.438 18.844 11.203 1 87.06 235 SER A CA 1
ATOM 1863 C C . SER A 1 235 ? 18.547 20.344 11.414 1 87.06 235 SER A C 1
ATOM 1865 O O . SER A 1 235 ? 18.844 20.812 12.516 1 87.06 235 SER A O 1
ATOM 1867 N N . LEU A 1 236 ? 18.234 21.078 10.367 1 85.75 236 LEU A N 1
ATOM 1868 C CA . LEU A 1 236 ? 18.312 22.531 10.469 1 85.75 236 LEU A CA 1
ATOM 1869 C C . LEU A 1 236 ? 17.234 23.062 11.406 1 85.75 236 LEU A C 1
ATOM 1871 O O . LEU A 1 236 ? 16.125 22.5 11.477 1 85.75 236 LEU A O 1
ATOM 1875 N N . GLU A 1 237 ? 17.594 24.141 12.078 1 81.81 237 GLU A N 1
ATOM 1876 C CA . GLU A 1 237 ? 16.656 24.75 13.016 1 81.81 237 GLU A CA 1
ATOM 1877 C C . GLU A 1 237 ? 15.477 25.391 12.273 1 81.81 237 GLU A C 1
ATOM 1879 O O . GLU A 1 237 ? 15.641 25.906 11.172 1 81.81 237 GLU A O 1
ATOM 1884 N N . TYR A 1 238 ? 14.359 25.281 12.906 1 86.44 238 TYR A N 1
ATOM 1885 C CA . TYR A 1 238 ? 13.133 25.875 12.383 1 86.44 238 TYR A CA 1
ATOM 1886 C C . TYR A 1 238 ? 13.242 27.391 12.32 1 86.44 238 TYR A C 1
ATOM 1888 O O . TYR A 1 238 ? 13.734 28.031 13.266 1 86.44 238 TYR A O 1
ATOM 1896 N N . THR A 1 239 ? 12.883 27.953 11.117 1 78.69 239 THR A N 1
ATOM 1897 C CA . THR A 1 239 ? 12.773 29.406 10.969 1 78.69 239 THR A CA 1
ATOM 1898 C C . THR A 1 239 ? 11.312 29.844 10.992 1 78.69 239 THR A C 1
ATOM 1900 O O . THR A 1 239 ? 10.484 29.297 10.25 1 78.69 239 THR A O 1
ATOM 1903 N N . SER A 1 240 ? 11.078 30.828 11.82 1 79.25 240 SER A N 1
ATOM 1904 C CA . SER A 1 240 ? 9.703 31.266 12.023 1 79.25 240 SER A CA 1
ATOM 1905 C C . SER A 1 240 ? 9.078 31.734 10.719 1 79.25 240 SER A C 1
ATOM 1907 O O . SER A 1 240 ? 9.711 32.438 9.938 1 79.25 240 SER A O 1
ATOM 1909 N N . VAL A 1 241 ? 8 31.266 10.508 1 65 241 VAL A N 1
ATOM 1910 C CA . VAL A 1 241 ? 7.258 31.641 9.312 1 65 241 VAL A CA 1
ATOM 1911 C C . VAL A 1 241 ? 6.672 33.031 9.477 1 65 241 VAL A C 1
ATOM 1913 O O . VAL A 1 241 ? 6.359 33.719 8.492 1 65 241 VAL A O 1
ATOM 1916 N N . TYR A 1 242 ? 6.512 33.562 10.695 1 57.12 242 TYR A N 1
ATOM 1917 C CA . TYR A 1 242 ? 5.941 34.875 10.992 1 57.12 242 TYR A CA 1
ATOM 1918 C C . TYR A 1 242 ? 6.996 35.969 10.891 1 57.12 242 TYR A C 1
ATOM 1920 O O . TYR A 1 242 ? 6.668 37.125 10.742 1 57.12 242 TYR A O 1
ATOM 1928 N N . LEU A 1 243 ? 8.25 35.688 11.156 1 49.22 243 LEU A N 1
ATOM 1929 C CA . LEU A 1 243 ? 9.289 36.688 11.219 1 49.22 243 LEU A CA 1
ATOM 1930 C C . LEU A 1 243 ? 9.516 37.312 9.852 1 49.22 243 LEU A C 1
ATOM 1932 O O . LEU A 1 243 ? 10.359 38.219 9.703 1 49.22 243 LEU A O 1
ATOM 1936 N N . GLY A 1 244 ? 9.039 36.938 8.773 1 41.88 244 GLY A N 1
ATOM 1937 C CA . GLY A 1 244 ? 9.344 37.875 7.703 1 41.88 244 GLY A CA 1
ATOM 1938 C C . GLY A 1 244 ? 9.102 39.312 8.086 1 41.88 244 GLY A C 1
ATOM 1939 O O . GLY A 1 244 ? 9.625 40.219 7.441 1 41.88 244 GLY A O 1
ATOM 1940 N N . SER A 1 245 ? 8.039 39.594 8.914 1 37.81 245 SER A N 1
ATOM 1941 C CA . SER A 1 245 ? 7.676 41 9.039 1 37.81 245 SER A CA 1
ATOM 1942 C C . SER A 1 245 ? 8.578 41.719 10.039 1 37.81 245 SER A C 1
ATOM 1944 O O . SER A 1 245 ? 8.523 42.938 10.164 1 37.81 245 SER A O 1
ATOM 1946 N N . GLU A 1 246 ? 9.016 41.094 11.047 1 38.56 246 GLU A N 1
ATOM 1947 C CA . GLU A 1 246 ? 9.789 42 11.914 1 38.56 246 GLU A CA 1
ATOM 1948 C C . GLU A 1 246 ? 11.195 42.188 11.359 1 38.56 246 GLU A C 1
ATOM 1950 O O . GLU A 1 246 ? 12.062 41.344 11.508 1 38.56 246 GLU A O 1
ATOM 1955 N N . SER A 1 247 ? 11.289 42.688 10.141 1 35.03 247 SER A N 1
ATOM 1956 C CA . SER A 1 247 ? 12.547 43.281 9.672 1 35.03 247 SER A CA 1
ATOM 1957 C C . SER A 1 247 ? 13.344 43.875 10.828 1 35.03 247 SER A C 1
ATOM 1959 O O . SER A 1 247 ? 12.781 44.562 11.688 1 35.03 247 SER A O 1
ATOM 1961 N N . ARG A 1 248 ? 14.5 43.375 11.172 1 39.66 248 ARG A N 1
ATOM 1962 C CA . ARG A 1 248 ? 15.484 44.094 11.977 1 39.66 248 ARG A CA 1
ATOM 1963 C C . ARG A 1 248 ? 15.453 45.594 11.672 1 39.66 248 ARG A C 1
ATOM 1965 O O . ARG A 1 248 ? 15.82 46 10.578 1 39.66 248 ARG A O 1
ATOM 1972 N N . LEU A 1 249 ? 14.312 46.219 11.969 1 33.38 249 LEU A N 1
ATOM 1973 C CA . LEU A 1 249 ? 14.578 47.656 11.883 1 33.38 249 LEU A CA 1
ATOM 1974 C C . LEU A 1 249 ? 16.016 47.969 12.305 1 33.38 249 LEU A C 1
ATOM 1976 O O . LEU A 1 249 ? 16.469 47.531 13.352 1 33.38 249 LEU A O 1
ATOM 1980 N N . PRO A 1 250 ? 16.812 48.156 11.359 1 35 250 PRO A N 1
ATOM 1981 C CA . PRO A 1 250 ? 18.172 48.562 11.742 1 35 250 PRO A CA 1
ATOM 1982 C C . PRO A 1 250 ? 18.188 49.469 12.969 1 35 250 PRO A C 1
ATOM 1984 O O . PRO A 1 250 ? 17.406 50.406 13.039 1 35 250 PRO A O 1
ATOM 1987 N N . LEU A 1 251 ? 18.312 48.844 14.133 1 34.78 251 LEU A N 1
ATOM 1988 C CA . LEU A 1 251 ? 18.656 49.781 15.219 1 34.78 251 LEU A CA 1
ATOM 1989 C C . LEU 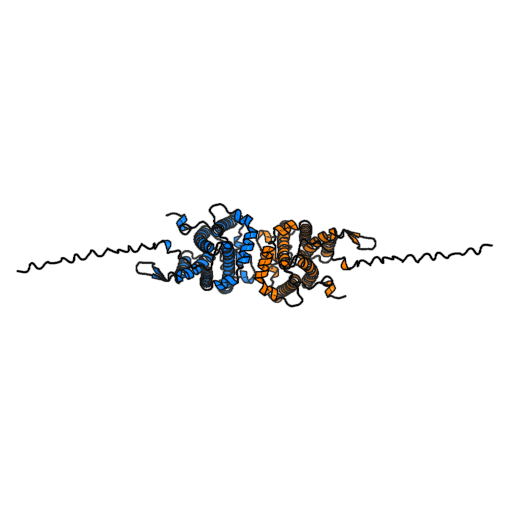A 1 251 ? 19.484 50.938 14.695 1 34.78 251 LEU A C 1
ATOM 1991 O O . LEU A 1 251 ? 20.562 50.75 14.148 1 34.78 251 LEU A O 1
ATOM 1995 N N . HIS A 1 252 ? 18.844 51.906 14.094 1 34.34 252 HIS A N 1
ATOM 1996 C CA . HIS A 1 252 ? 19.547 53.156 13.898 1 34.34 252 HIS A CA 1
ATOM 1997 C C . HIS A 1 252 ? 20.531 53.438 15.031 1 34.34 252 HIS A C 1
ATOM 1999 O O . HIS A 1 252 ? 20.125 53.625 16.172 1 34.34 252 HIS A O 1
ATOM 2005 N N . ASN A 1 253 ? 21.672 52.656 15.055 1 34.22 253 ASN A N 1
ATOM 2006 C CA . ASN A 1 253 ? 22.797 53.125 15.867 1 34.22 253 ASN A CA 1
ATOM 2007 C C . ASN A 1 253 ? 22.891 54.656 15.883 1 34.22 253 ASN A C 1
ATOM 2009 O O . ASN A 1 253 ? 23.266 55.25 14.891 1 34.22 253 ASN A O 1
ATOM 2013 N N . THR A 1 254 ? 21.844 55.312 16.375 1 34.31 254 THR A N 1
ATOM 2014 C CA . THR A 1 254 ? 21.938 56.75 16.625 1 34.31 254 THR A CA 1
ATOM 2015 C C . THR A 1 254 ? 23.25 57.094 17.344 1 34.31 254 THR A C 1
ATOM 2017 O O . THR A 1 254 ? 23.312 57.062 18.578 1 34.31 254 THR A O 1
ATOM 2020 N N . ASP A 1 255 ? 24.391 56.375 16.969 1 36.16 255 ASP A N 1
ATOM 2021 C CA . ASP A 1 255 ? 25.656 56.938 17.438 1 36.16 255 ASP A CA 1
ATOM 2022 C C . ASP A 1 255 ? 25.734 58.438 17.156 1 36.16 255 ASP A C 1
ATOM 2024 O O . ASP A 1 255 ? 26.016 58.844 16.031 1 36.16 255 ASP A O 1
ATOM 2028 N N . THR A 1 256 ? 24.703 59.156 17.594 1 35 256 THR A N 1
ATOM 2029 C CA . THR A 1 256 ? 24.875 60.594 17.578 1 35 256 THR A CA 1
ATOM 2030 C C . THR A 1 256 ? 26.266 61 18.047 1 35 256 THR A C 1
ATOM 2032 O O . THR A 1 256 ? 26.672 60.656 19.156 1 35 256 THR A O 1
ATOM 2035 N N . PRO A 1 257 ? 27.172 61.156 17.125 1 37.06 257 PRO A N 1
ATOM 2036 C CA . PRO A 1 257 ? 28.516 61.562 17.531 1 37.06 257 PRO A CA 1
ATOM 2037 C C . PRO A 1 257 ? 28.516 62.625 18.641 1 37.06 257 PRO A C 1
ATOM 2039 O O . PRO A 1 257 ? 27.719 63.562 18.594 1 37.06 257 PRO A O 1
ATOM 2042 N N . ALA A 1 258 ? 28.766 62.219 19.875 1 38.22 258 ALA A N 1
ATOM 2043 C CA . ALA A 1 258 ? 28.922 63.094 21.016 1 38.22 258 ALA A CA 1
ATOM 2044 C C . ALA A 1 258 ? 29.578 64.438 20.594 1 38.22 258 ALA A C 1
ATOM 2046 O O . ALA A 1 258 ? 30.594 64.438 19.906 1 38.22 258 ALA A O 1
ATOM 2047 N N . GLU A 1 259 ? 28.781 65.438 20.281 1 37.28 259 GLU A N 1
ATOM 2048 C CA . GLU A 1 259 ? 29.266 66.812 19.953 1 37.28 259 GLU A CA 1
ATOM 2049 C C . GLU A 1 259 ? 30.484 67.188 20.797 1 37.28 259 GLU A C 1
ATOM 2051 O O . GLU A 1 259 ? 30.5 66.938 22.016 1 37.28 259 GLU A O 1
ATOM 2056 N N . PRO A 1 260 ? 31.703 67.25 20.188 1 38.19 260 PRO A N 1
ATOM 2057 C CA . PRO A 1 260 ? 32.906 67.625 20.938 1 38.19 260 PRO A CA 1
ATOM 2058 C C . PRO A 1 260 ? 32.688 68.688 21.969 1 38.19 260 PRO A C 1
ATOM 2060 O O . PRO A 1 260 ? 31.953 69.688 21.703 1 38.19 260 PRO A O 1
ATOM 2063 N N . THR A 1 261 ? 32.469 68.312 23.266 1 36.5 261 THR A N 1
ATOM 2064 C CA . THR A 1 261 ? 32.344 69.25 24.359 1 36.5 261 THR A CA 1
ATOM 2065 C C . THR A 1 261 ? 33.344 70.375 24.219 1 36.5 261 THR A C 1
ATOM 2067 O O . THR A 1 261 ? 34.531 70.188 24.156 1 36.5 261 THR A O 1
ATOM 2070 N N . PHE A 1 262 ? 33.031 71.438 23.469 1 35.69 262 PHE A N 1
ATOM 2071 C CA . PHE A 1 262 ? 33.812 72.688 23.312 1 35.69 262 PHE A CA 1
ATOM 2072 C C . PHE A 1 262 ? 34.312 73.188 24.672 1 35.69 262 PHE A C 1
ATOM 2074 O O . PHE A 1 262 ? 33.531 73.562 25.531 1 35.69 262 PHE A O 1
ATOM 2081 N N . GLN A 1 263 ? 35.312 72.5 25.266 1 33.81 263 GLN A N 1
ATOM 2082 C CA . GLN A 1 263 ? 36 72.938 26.484 1 33.81 263 GLN A CA 1
ATOM 2083 C C . GLN A 1 263 ? 36.438 74.375 26.328 1 33.81 263 GLN A C 1
ATOM 2085 O O . GLN A 1 263 ? 37.312 74.688 25.547 1 33.81 263 GLN A O 1
ATOM 2090 N N . GLY A 1 264 ? 35.469 75.375 26.266 1 32.69 264 GLY A N 1
ATOM 2091 C CA . GLY A 1 264 ? 35.719 76.812 26.234 1 32.69 264 GLY A CA 1
ATOM 2092 C C . GLY A 1 264 ? 36.75 77.25 27.219 1 32.69 264 GLY A C 1
ATOM 2093 O O . GLY A 1 264 ? 36.625 77 28.422 1 32.69 264 GLY A O 1
ATOM 2094 N N . ASN A 1 265 ? 38.094 77.125 26.812 1 34.59 265 ASN A N 1
ATOM 2095 C CA . ASN A 1 265 ? 39.219 77.625 27.547 1 34.59 265 ASN A CA 1
ATOM 2096 C C . ASN A 1 265 ? 38.969 79.062 28.062 1 34.59 265 ASN A C 1
ATOM 2098 O O . ASN A 1 265 ? 38.906 80 27.281 1 34.59 265 ASN A O 1
ATOM 2102 N N . GLY A 1 266 ? 38.094 79.25 28.969 1 32.41 266 GLY A N 1
ATOM 2103 C CA . GLY A 1 266 ? 37.906 80.562 29.625 1 32.41 266 GLY A CA 1
ATOM 2104 C C . GLY A 1 266 ? 39.188 81.188 30.109 1 32.41 266 GLY A C 1
ATOM 2105 O O . GLY A 1 266 ? 39.812 80.688 31.031 1 32.41 266 GLY A O 1
ATOM 2106 N N . ARG A 1 267 ? 40.094 81.688 29.156 1 32.66 267 ARG A N 1
ATOM 2107 C CA . ARG A 1 267 ? 41.281 82.438 29.516 1 32.66 267 ARG A CA 1
ATOM 2108 C C . ARG A 1 267 ? 40.906 83.5 30.531 1 32.66 267 ARG A C 1
ATOM 2110 O O . ARG A 1 267 ? 40.062 84.375 30.281 1 32.66 267 ARG A O 1
ATOM 2117 N N . VAL A 1 268 ? 41.125 83.25 31.812 1 33.72 268 VAL A N 1
ATOM 2118 C CA . VAL A 1 268 ? 41.062 84.125 32.938 1 33.72 268 VAL A CA 1
ATOM 2119 C C . VAL A 1 268 ? 41.938 85.375 32.688 1 33.72 268 VAL A C 1
ATOM 2121 O O . VAL A 1 268 ? 43.125 85.25 32.469 1 33.72 268 VAL A O 1
ATOM 2124 N N . LEU A 1 269 ? 41.5 86.438 32.031 1 28.7 269 LEU A N 1
ATOM 2125 C CA . LEU A 1 269 ? 42.094 87.812 31.875 1 28.7 269 LEU A CA 1
ATOM 2126 C C . LEU A 1 269 ? 42.594 88.312 33.219 1 28.7 269 LEU A C 1
ATOM 2128 O O . LEU A 1 269 ? 41.812 88.625 34.094 1 28.7 269 LEU A O 1
ATOM 2132 N N . GLY A 1 270 ? 43.5 87.562 33.906 1 28.7 270 GLY A N 1
ATOM 2133 C CA . GLY A 1 270 ? 44.062 88.125 35.125 1 28.7 270 GLY A CA 1
ATOM 2134 C C . GLY A 1 270 ? 44.625 89.562 34.875 1 28.7 270 GLY A C 1
ATOM 2135 O O . GLY A 1 270 ? 45 89.875 33.75 1 28.7 270 GLY A O 1
ATOM 2136 N N . ASN A 1 271 ? 44.531 90.5 35.938 1 30.7 271 ASN A N 1
ATOM 2137 C CA . ASN A 1 271 ? 45.094 91.75 36.344 1 30.7 271 ASN A CA 1
ATOM 2138 C C . ASN A 1 271 ? 46.625 91.75 36.281 1 30.7 271 ASN A C 1
ATOM 2140 O O . ASN A 1 271 ? 47.25 90.812 36.625 1 30.7 271 ASN A O 1
ATOM 2144 N N . MET B 1 1 ? 11.516 -41.938 1.695 1 31.05 1 MET B N 1
ATOM 2145 C CA . MET B 1 1 ? 11.297 -40.781 0.843 1 31.05 1 MET B CA 1
ATOM 2146 C C . MET B 1 1 ? 11.281 -39.5 1.67 1 31.05 1 MET B C 1
ATOM 2148 O O . MET B 1 1 ? 10.477 -39.375 2.6 1 31.05 1 MET B O 1
ATOM 2152 N N . ASN B 1 2 ? 12.43 -38.906 1.826 1 36.62 2 ASN B N 1
ATOM 2153 C CA . ASN B 1 2 ? 12.664 -37.75 2.697 1 36.62 2 ASN B CA 1
ATOM 2154 C C . ASN B 1 2 ? 11.703 -36.625 2.387 1 36.62 2 ASN B C 1
ATOM 2156 O O . ASN B 1 2 ? 11.711 -36.062 1.274 1 36.62 2 ASN B O 1
ATOM 2160 N N . ILE B 1 3 ? 10.828 -36.562 3.145 1 40.59 3 ILE B N 1
ATOM 2161 C CA . ILE B 1 3 ? 9.758 -35.562 3.027 1 40.59 3 ILE B CA 1
ATOM 2162 C C . ILE B 1 3 ? 10.352 -34.219 2.652 1 40.59 3 ILE B C 1
ATOM 2164 O O . ILE B 1 3 ? 9.742 -33.469 1.905 1 40.59 3 ILE B O 1
ATOM 2168 N N . LYS B 1 4 ? 11.492 -34.031 3.16 1 50.53 4 LYS B N 1
ATOM 2169 C CA . LYS B 1 4 ? 12.203 -32.812 2.82 1 50.53 4 LYS B CA 1
ATOM 2170 C C . LYS B 1 4 ? 12.469 -32.719 1.319 1 50.53 4 LYS B C 1
ATOM 2172 O O . LYS B 1 4 ? 12.477 -31.641 0.745 1 50.53 4 LYS B O 1
ATOM 2177 N N . GLN B 1 5 ? 12.648 -33.781 0.754 1 47.78 5 GLN B N 1
ATOM 2178 C CA . GLN B 1 5 ? 12.945 -33.844 -0.673 1 47.78 5 GLN B CA 1
ATOM 2179 C C . GLN B 1 5 ? 11.711 -33.5 -1.506 1 47.78 5 GLN B C 1
ATOM 2181 O O . GLN B 1 5 ? 11.828 -33.062 -2.648 1 47.78 5 GLN B O 1
ATOM 2186 N N . PHE B 1 6 ? 10.641 -33.781 -0.923 1 45.72 6 PHE B N 1
ATOM 2187 C CA . PHE B 1 6 ? 9.383 -33.562 -1.634 1 45.72 6 PHE B CA 1
ATOM 2188 C C . PHE B 1 6 ? 9.078 -32.062 -1.739 1 45.72 6 PHE B C 1
ATOM 2190 O O . PHE B 1 6 ? 8.578 -31.594 -2.768 1 45.72 6 PHE B O 1
ATOM 2197 N N . PHE B 1 7 ? 9.289 -31.359 -0.719 1 51.12 7 PHE B N 1
ATOM 2198 C CA . PHE B 1 7 ? 8.844 -29.984 -0.664 1 51.12 7 PHE B CA 1
ATOM 2199 C C . PHE B 1 7 ? 9.945 -29.031 -1.105 1 51.12 7 PHE B C 1
ATOM 2201 O O . PHE B 1 7 ? 9.672 -27.922 -1.551 1 51.12 7 PHE B O 1
ATOM 2208 N N . VAL B 1 8 ? 11.211 -29.391 -0.794 1 53.59 8 VAL B N 1
ATOM 2209 C CA . VAL B 1 8 ? 12.391 -28.594 -1.11 1 53.59 8 VAL B CA 1
ATOM 2210 C C . VAL B 1 8 ? 13.234 -29.297 -2.158 1 53.59 8 VAL B C 1
ATOM 2212 O O . VAL B 1 8 ? 13.586 -30.469 -1.987 1 53.59 8 VAL B O 1
ATOM 2215 N N . PRO B 1 9 ? 13.242 -28.812 -3.377 1 52.28 9 PRO B N 1
ATOM 2216 C CA . PRO B 1 9 ? 14.164 -29.5 -4.273 1 52.28 9 PRO B CA 1
ATOM 2217 C C . PRO B 1 9 ? 15.445 -29.953 -3.566 1 52.28 9 PRO B C 1
ATOM 2219 O O . PRO B 1 9 ? 15.852 -29.344 -2.576 1 52.28 9 PRO B O 1
ATOM 2222 N N . ALA B 1 10 ? 15.969 -31.188 -3.717 1 53.41 10 ALA B N 1
ATOM 2223 C CA . ALA B 1 10 ? 17.109 -31.891 -3.123 1 53.41 10 ALA B CA 1
ATOM 2224 C C . ALA B 1 10 ? 18.281 -30.938 -2.891 1 53.41 10 ALA B C 1
ATOM 2226 O O . ALA B 1 10 ? 18.75 -30.281 -3.824 1 53.41 10 ALA B O 1
ATOM 2227 N N . GLY B 1 11 ? 18.562 -30.594 -1.532 1 60.03 11 GLY B N 1
ATOM 2228 C CA . GLY B 1 11 ? 19.797 -29.984 -1.062 1 60.03 11 GLY B CA 1
ATOM 2229 C C . GLY B 1 11 ? 19.656 -28.5 -0.799 1 60.03 11 GLY B C 1
ATOM 2230 O O . GLY B 1 11 ? 20.609 -27.859 -0.325 1 60.03 11 GLY B O 1
ATOM 2231 N N . LYS B 1 12 ? 18.422 -27.922 -1.161 1 66.69 12 LYS B N 1
ATOM 2232 C CA . LYS B 1 12 ? 18.391 -26.484 -0.991 1 66.69 12 LYS B CA 1
ATOM 2233 C C . LYS B 1 12 ? 17.844 -26.094 0.386 1 66.69 12 LYS B C 1
ATOM 2235 O O . LYS B 1 12 ? 17.016 -26.812 0.949 1 66.69 12 LYS B O 1
ATOM 2240 N N . PRO B 1 13 ? 18.328 -25.109 0.888 1 77.44 13 PRO B N 1
ATOM 2241 C CA . PRO B 1 13 ? 17.828 -24.641 2.186 1 77.44 13 PRO B CA 1
ATOM 2242 C C . PRO B 1 13 ? 16.422 -24.062 2.113 1 77.44 13 PRO B C 1
ATOM 2244 O O . PRO B 1 13 ? 15.953 -23.703 1.03 1 77.44 13 PRO B O 1
ATOM 2247 N N . LEU B 1 14 ? 15.719 -24.172 3.221 1 88.5 14 LEU B N 1
ATOM 2248 C CA . LEU B 1 14 ? 14.453 -23.469 3.363 1 88.5 14 LEU B CA 1
ATOM 2249 C C . LEU B 1 14 ? 14.641 -21.969 3.168 1 88.5 14 LEU B C 1
ATOM 2251 O O . LEU B 1 14 ? 15.617 -21.391 3.652 1 88.5 14 LEU B O 1
ATOM 2255 N N . SER B 1 15 ? 13.773 -21.422 2.316 1 94 15 SER B N 1
ATOM 2256 C CA . SER B 1 15 ? 13.93 -20 2.004 1 94 15 SER B CA 1
ATOM 2257 C C . SER B 1 15 ? 12.977 -19.141 2.83 1 94 15 SER B C 1
ATOM 2259 O O . SER B 1 15 ? 11.875 -19.594 3.18 1 94 15 SER B O 1
ATOM 2261 N N . GLY B 1 16 ? 13.32 -18 3.15 1 95.62 16 GLY B N 1
ATOM 2262 C CA . GLY B 1 16 ? 12.641 -17.109 4.086 1 95.62 16 GLY B CA 1
ATOM 2263 C C . GLY B 1 16 ? 11.203 -16.828 3.697 1 95.62 16 GLY B C 1
ATOM 2264 O O . GLY B 1 16 ? 10.297 -16.984 4.512 1 95.62 16 GLY B O 1
ATOM 2265 N N . LEU B 1 17 ? 10.984 -16.375 2.502 1 97.62 17 LEU B N 1
ATOM 2266 C CA . LEU B 1 17 ? 9.648 -15.992 2.072 1 97.62 17 LEU B CA 1
ATOM 2267 C C . LEU B 1 17 ? 8.734 -17.203 1.982 1 97.62 17 LEU B C 1
ATOM 2269 O O . LEU B 1 17 ? 7.57 -17.141 2.389 1 97.62 17 LEU B O 1
ATOM 2273 N N . ALA B 1 18 ? 9.242 -18.328 1.429 1 97.31 18 ALA B N 1
ATOM 2274 C CA . ALA B 1 18 ? 8.422 -19.531 1.32 1 97.31 18 ALA B CA 1
ATOM 2275 C C . ALA B 1 18 ? 7.953 -20 2.693 1 97.31 18 ALA B C 1
ATOM 2277 O O . ALA B 1 18 ? 6.766 -20.266 2.893 1 97.31 18 ALA B O 1
ATOM 2278 N N . VAL B 1 19 ? 8.867 -20.047 3.592 1 97.06 19 VAL B N 1
ATOM 2279 C CA . VAL B 1 19 ? 8.539 -20.484 4.945 1 97.06 19 VAL B CA 1
ATOM 2280 C C . VAL B 1 19 ? 7.633 -19.453 5.621 1 97.06 19 VAL B C 1
ATOM 2282 O O . VAL B 1 19 ? 6.59 -19.812 6.176 1 97.06 19 VAL B O 1
ATOM 2285 N N . GLY B 1 20 ? 8.062 -18.234 5.547 1 97.56 20 GLY B N 1
ATOM 2286 C CA . GLY B 1 20 ? 7.293 -17.172 6.172 1 97.56 20 GLY B CA 1
ATOM 2287 C C . GLY B 1 20 ? 5.875 -17.078 5.641 1 97.56 20 GLY B C 1
ATOM 2288 O O . GLY B 1 20 ? 4.926 -16.922 6.414 1 97.56 20 GLY B O 1
ATOM 2289 N N . LEU B 1 21 ? 5.734 -17.109 4.352 1 98.38 21 LEU B N 1
ATOM 2290 C CA . LEU B 1 21 ? 4.414 -17.047 3.738 1 98.38 21 LEU B CA 1
ATOM 2291 C C . LEU B 1 21 ? 3.561 -18.234 4.152 1 98.38 21 LEU B C 1
ATOM 2293 O O . LEU B 1 21 ? 2.365 -18.094 4.414 1 98.38 21 LEU B O 1
ATOM 2297 N N . SER B 1 22 ? 4.168 -19.422 4.195 1 98.25 22 SER B N 1
ATOM 2298 C CA . SER B 1 22 ? 3.439 -20.625 4.617 1 98.25 22 SER B CA 1
ATOM 2299 C C . SER B 1 22 ? 2.906 -20.469 6.039 1 98.25 22 SER B C 1
ATOM 2301 O O . SER B 1 22 ? 1.742 -20.766 6.309 1 98.25 22 SER B O 1
ATOM 2303 N N . ILE B 1 23 ? 3.73 -20 6.914 1 97.81 23 ILE B N 1
ATOM 2304 C CA . ILE B 1 23 ? 3.328 -19.766 8.297 1 97.81 23 ILE B CA 1
ATOM 2305 C C . ILE B 1 23 ? 2.24 -18.688 8.344 1 97.81 23 ILE B C 1
ATOM 2307 O O . ILE B 1 23 ? 1.243 -18.844 9.055 1 97.81 23 ILE B O 1
ATOM 2311 N N . PHE B 1 24 ? 2.424 -17.703 7.613 1 98.44 24 PHE B N 1
ATOM 2312 C CA . PHE B 1 24 ? 1.478 -16.594 7.594 1 98.44 24 PHE B CA 1
ATOM 2313 C C . PHE B 1 24 ? 0.122 -17.047 7.062 1 98.44 24 PHE B C 1
ATOM 2315 O O . PHE B 1 24 ? -0.918 -16.703 7.625 1 98.44 24 PHE B O 1
ATOM 2322 N N . LEU B 1 25 ? 0.11 -17.75 5.938 1 98.69 25 LEU B N 1
ATOM 2323 C CA . LEU B 1 25 ? -1.133 -18.281 5.383 1 98.69 25 LEU B CA 1
ATOM 2324 C C . LEU B 1 25 ? -1.861 -19.141 6.406 1 98.69 25 LEU B C 1
ATOM 2326 O O . LEU B 1 25 ? -3.084 -19.062 6.539 1 98.69 25 LEU B O 1
ATOM 2330 N N . THR B 1 26 ? -1.146 -19.938 7.109 1 98.69 26 THR B N 1
ATOM 2331 C CA . THR B 1 26 ? -1.729 -20.797 8.125 1 98.69 26 THR B CA 1
ATOM 2332 C C . 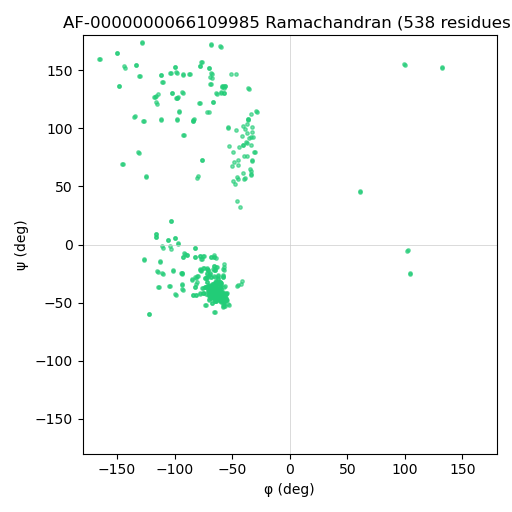THR B 1 26 ? -2.318 -19.969 9.266 1 98.69 26 THR B C 1
ATOM 2334 O O . THR B 1 26 ? -3.441 -20.219 9.711 1 98.69 26 THR B O 1
ATOM 2337 N N . ALA B 1 27 ? -1.591 -19 9.664 1 98.44 27 ALA B N 1
ATOM 2338 C CA . ALA B 1 27 ? -2.08 -18.125 10.719 1 98.44 27 ALA B CA 1
ATOM 2339 C C . ALA B 1 27 ? -3.367 -17.422 10.297 1 98.44 27 ALA B C 1
ATOM 2341 O O . ALA B 1 27 ? -4.32 -17.328 11.07 1 98.44 27 ALA B O 1
ATOM 2342 N N . LEU B 1 28 ? -3.354 -16.906 9.102 1 98.38 28 LEU B N 1
ATOM 2343 C CA . LEU B 1 28 ? -4.535 -16.219 8.602 1 98.38 28 LEU B CA 1
ATOM 2344 C C . LEU B 1 28 ? -5.73 -17.172 8.531 1 98.38 28 LEU B C 1
ATOM 2346 O O . LEU B 1 28 ? -6.859 -16.766 8.82 1 98.38 28 LEU B O 1
ATOM 2350 N N . PHE B 1 29 ? -5.496 -18.375 8.141 1 98.62 29 PHE B N 1
ATOM 2351 C CA . PHE B 1 29 ? -6.551 -19.391 8.086 1 98.62 29 PHE B CA 1
ATOM 2352 C C . PHE B 1 29 ? -7.125 -19.641 9.477 1 98.62 29 PHE B C 1
ATOM 2354 O O . PHE B 1 29 ? -8.344 -19.734 9.641 1 98.62 29 PHE B O 1
ATOM 2361 N N . LEU B 1 30 ? -6.273 -19.703 10.445 1 98.31 30 LEU B N 1
ATOM 2362 C CA . LEU B 1 30 ? -6.719 -19.922 11.82 1 98.31 30 LEU B CA 1
ATOM 2363 C C . LEU B 1 30 ? -7.492 -18.703 12.336 1 98.31 30 LEU B C 1
ATOM 2365 O O . LEU B 1 30 ? -8.516 -18.859 13 1 98.31 30 LEU B O 1
ATOM 2369 N N . VAL B 1 31 ? -7.016 -17.578 12.008 1 96.88 31 VAL B N 1
ATOM 2370 C CA . VAL B 1 31 ? -7.723 -16.359 12.398 1 96.88 31 VAL B CA 1
ATOM 2371 C C . VAL B 1 31 ? -9.117 -16.359 11.781 1 96.88 31 VAL B C 1
ATOM 2373 O O . VAL B 1 31 ? -10.102 -16.047 12.453 1 96.88 31 VAL B O 1
ATOM 2376 N N . ASN B 1 32 ? -9.164 -16.641 10.477 1 97.25 32 ASN B N 1
ATOM 2377 C CA . ASN B 1 32 ? -10.438 -16.656 9.766 1 97.25 32 ASN B CA 1
ATOM 2378 C C . ASN B 1 32 ? -11.43 -17.625 10.414 1 97.25 32 ASN B C 1
ATOM 2380 O O . ASN B 1 32 ? -12.625 -17.328 10.492 1 97.25 32 ASN B O 1
ATOM 2384 N N . ASN B 1 33 ? -10.984 -18.75 10.945 1 97.12 33 ASN B N 1
ATOM 2385 C CA . ASN B 1 33 ? -11.883 -19.812 11.422 1 97.12 33 ASN B CA 1
ATOM 2386 C C . ASN B 1 33 ? -12.148 -19.672 12.914 1 97.12 33 ASN B C 1
ATOM 2388 O O . ASN B 1 33 ? -13.211 -20.062 13.398 1 97.12 33 ASN B O 1
ATOM 2392 N N . LEU B 1 34 ? -11.273 -19.047 13.68 1 96.56 34 LEU B N 1
ATOM 2393 C CA . LEU B 1 34 ? -11.383 -19.094 15.133 1 96.56 34 LEU B CA 1
ATOM 2394 C C . LEU B 1 34 ? -11.672 -17.719 15.703 1 96.56 34 LEU B C 1
ATOM 2396 O O . LEU B 1 34 ? -12.156 -17.594 16.828 1 96.56 34 LEU B O 1
ATOM 2400 N N . VAL B 1 35 ? -11.344 -16.688 15.031 1 93.75 35 VAL B N 1
ATOM 2401 C CA . VAL B 1 35 ? -11.367 -15.359 15.641 1 93.75 35 VAL B CA 1
ATOM 2402 C C . VAL B 1 35 ? -12.305 -14.445 14.844 1 93.75 35 VAL B C 1
ATOM 2404 O O . VAL B 1 35 ? -13.234 -13.867 15.406 1 93.75 35 VAL B O 1
ATOM 2407 N N . TYR B 1 36 ? -12.062 -14.203 13.555 1 93.12 36 TYR B N 1
ATOM 2408 C CA . TYR B 1 36 ? -12.734 -13.234 12.695 1 93.12 36 TYR B CA 1
ATOM 2409 C C . TYR B 1 36 ? -12.781 -13.727 11.25 1 93.12 36 TYR B C 1
ATOM 2411 O O . TYR B 1 36 ? -11.773 -14.195 10.719 1 93.12 36 TYR B O 1
ATOM 2419 N N . PRO B 1 37 ? -13.945 -13.586 10.555 1 96.19 37 PRO B N 1
ATOM 2420 C CA . PRO B 1 37 ? -14.055 -14.039 9.172 1 96.19 37 PRO B CA 1
ATOM 2421 C C . PRO B 1 37 ? -13.359 -13.094 8.188 1 96.19 37 PRO B C 1
ATOM 2423 O O . PRO B 1 37 ? -14.016 -12.484 7.344 1 96.19 37 PRO B O 1
ATOM 2426 N N . ILE B 1 38 ? -12.102 -13.086 8.164 1 95.94 38 ILE B N 1
ATOM 2427 C CA . ILE B 1 38 ? -11.297 -12.133 7.406 1 95.94 38 ILE B CA 1
ATOM 2428 C C . ILE B 1 38 ? -11.445 -12.398 5.91 1 95.94 38 ILE B C 1
ATOM 2430 O O . ILE B 1 38 ? -11.273 -11.492 5.09 1 95.94 38 ILE B O 1
ATOM 2434 N N . ASN B 1 39 ? -11.781 -13.602 5.469 1 97.25 39 ASN B N 1
ATOM 2435 C CA . ASN B 1 39 ? -11.961 -13.945 4.062 1 97.25 39 ASN B CA 1
ATOM 2436 C C . ASN B 1 39 ? -13.031 -13.078 3.404 1 97.25 39 ASN B C 1
ATOM 2438 O O . ASN B 1 39 ? -12.977 -12.82 2.201 1 97.25 39 ASN B O 1
ATOM 2442 N N . GLU B 1 40 ? -13.953 -12.609 4.176 1 96 40 GLU B N 1
ATOM 2443 C CA . GLU B 1 40 ? -15.008 -11.75 3.656 1 96 40 GLU B CA 1
ATOM 2444 C C . GLU B 1 40 ? -14.438 -10.445 3.109 1 96 40 GLU B C 1
ATOM 2446 O O . GLU B 1 40 ? -15.086 -9.758 2.32 1 96 40 GLU B O 1
ATOM 2451 N N . HIS B 1 41 ? -13.211 -10.156 3.557 1 95.31 41 HIS B N 1
ATOM 2452 C CA . HIS B 1 41 ? -12.586 -8.906 3.139 1 95.31 41 HIS B CA 1
ATOM 2453 C C . HIS B 1 41 ? -11.422 -9.156 2.189 1 95.31 41 HIS B C 1
ATOM 2455 O O . HIS B 1 41 ? -10.828 -8.219 1.656 1 95.31 41 HIS B O 1
ATOM 2461 N N . LEU B 1 42 ? -11.117 -10.398 1.931 1 98.19 42 LEU B N 1
ATOM 2462 C CA . LEU B 1 42 ? -9.922 -10.711 1.148 1 98.19 42 LEU B CA 1
ATOM 2463 C C . LEU B 1 42 ? -10.305 -11.32 -0.196 1 98.19 42 LEU B C 1
ATOM 2465 O O . LEU B 1 42 ? -9.656 -11.055 -1.211 1 98.19 42 LEU B O 1
ATOM 2469 N N . LEU B 1 43 ? -11.312 -12.102 -0.247 1 98.5 43 LEU B N 1
ATOM 2470 C CA . LEU B 1 43 ? -11.68 -12.805 -1.472 1 98.5 43 LEU B CA 1
ATOM 2471 C C . LEU B 1 43 ? -11.953 -11.82 -2.605 1 98.5 43 LEU B C 1
ATOM 2473 O O . LEU B 1 43 ? -12.617 -10.805 -2.404 1 98.5 43 LEU B O 1
ATOM 2477 N N . LEU B 1 44 ? -11.453 -12.148 -3.732 1 98.69 44 LEU B N 1
ATOM 2478 C CA . LEU B 1 44 ? -11.641 -11.305 -4.914 1 98.69 44 LEU B CA 1
ATOM 2479 C C . LEU B 1 44 ? -13.023 -11.508 -5.512 1 98.69 44 LEU B C 1
ATOM 2481 O O . LEU B 1 44 ? -13.414 -12.633 -5.824 1 98.69 44 LEU B O 1
ATOM 2485 N N . LYS B 1 45 ? -13.711 -10.461 -5.586 1 98.12 45 LYS B N 1
ATOM 2486 C CA . LYS B 1 45 ? -15 -10.453 -6.27 1 98.12 45 LYS B CA 1
ATOM 2487 C C . LYS B 1 45 ? -14.883 -9.789 -7.645 1 98.12 45 LYS B C 1
ATOM 2489 O O . LYS B 1 45 ? -14.109 -8.852 -7.824 1 98.12 45 LYS B O 1
ATOM 2494 N N . PRO B 1 46 ? -15.68 -10.266 -8.602 1 97.94 46 PRO B N 1
ATOM 2495 C CA . PRO B 1 46 ? -15.586 -9.695 -9.953 1 97.94 46 PRO B CA 1
ATOM 2496 C C . PRO B 1 46 ? -15.82 -8.188 -9.969 1 97.94 46 PRO B C 1
ATOM 2498 O O . PRO B 1 46 ? -15.312 -7.492 -10.852 1 97.94 46 PRO B O 1
ATOM 2501 N N . ASP B 1 47 ? -16.453 -7.605 -9.016 1 96.62 47 ASP B N 1
ATOM 2502 C CA . ASP B 1 47 ? -16.734 -6.172 -9.031 1 96.62 47 ASP B CA 1
ATOM 2503 C C . ASP B 1 47 ? -15.719 -5.414 -8.164 1 96.62 47 ASP B C 1
ATOM 2505 O O . ASP B 1 47 ? -15.852 -4.203 -7.969 1 96.62 47 ASP B O 1
ATOM 2509 N N . SER B 1 48 ? -14.719 -6.078 -7.641 1 97.06 48 SER B N 1
ATOM 2510 C CA . SER B 1 48 ? -13.758 -5.477 -6.723 1 97.06 48 SER B CA 1
ATOM 2511 C C . SER B 1 48 ? -13.023 -4.312 -7.375 1 97.06 48 SER B C 1
ATOM 2513 O O . SER B 1 48 ? -12.773 -3.291 -6.73 1 97.06 48 SER B O 1
ATOM 2515 N N . LEU B 1 49 ? -12.664 -4.488 -8.641 1 95.31 49 LEU B N 1
ATOM 2516 C CA . LEU B 1 49 ? -11.961 -3.441 -9.367 1 95.31 49 LEU B CA 1
ATOM 2517 C C . LEU B 1 49 ? -12.828 -2.199 -9.523 1 95.31 49 LEU B C 1
ATOM 2519 O O . LEU B 1 49 ? -12.367 -1.078 -9.305 1 95.31 49 LEU B O 1
ATOM 2523 N N . PHE B 1 50 ? -14.062 -2.377 -9.805 1 92.69 50 PHE B N 1
ATOM 2524 C CA . PHE B 1 50 ? -14.984 -1.281 -10.078 1 92.69 50 PHE B CA 1
ATOM 2525 C C . PHE B 1 50 ? -15.414 -0.605 -8.781 1 92.69 50 PHE B C 1
ATOM 2527 O O . PHE B 1 50 ? -15.82 0.56 -8.789 1 92.69 50 PHE B O 1
ATOM 2534 N N . LYS B 1 51 ? -15.289 -1.33 -7.727 1 91.31 51 LYS B N 1
ATOM 2535 C CA . LYS B 1 51 ? -15.633 -0.778 -6.422 1 91.31 51 LYS B CA 1
ATOM 2536 C C . LYS B 1 51 ? -14.391 -0.264 -5.699 1 91.31 51 LYS B C 1
ATOM 2538 O O . LYS B 1 51 ? -14.461 0.154 -4.543 1 91.31 51 LYS B O 1
ATOM 2543 N N . PHE B 1 52 ? -13.281 -0.35 -6.254 1 91.81 52 PHE B N 1
ATOM 2544 C CA . PHE B 1 52 ? -12.016 0.146 -5.715 1 91.81 52 PHE B CA 1
ATOM 2545 C C . PHE B 1 52 ? -11.688 -0.539 -4.395 1 91.81 52 PHE B C 1
ATOM 2547 O O . PHE B 1 52 ? -11.352 0.126 -3.412 1 91.81 52 PHE B O 1
ATOM 2554 N N . ASP B 1 53 ? -11.852 -1.828 -4.395 1 95.06 53 ASP B N 1
ATOM 2555 C CA . ASP B 1 53 ? -11.586 -2.611 -3.191 1 95.06 53 ASP B CA 1
ATOM 2556 C C . ASP B 1 53 ? -10.148 -3.123 -3.18 1 95.06 53 ASP B C 1
ATOM 2558 O O . ASP B 1 53 ? -9.875 -4.242 -3.619 1 95.06 53 ASP B O 1
ATOM 2562 N N . LEU B 1 54 ? -9.312 -2.41 -2.562 1 94.25 54 LEU B N 1
ATOM 2563 C CA . LEU B 1 54 ? -7.875 -2.684 -2.615 1 94.25 54 LEU B CA 1
ATOM 2564 C C . LEU B 1 54 ? -7.531 -3.934 -1.813 1 94.25 54 LEU B C 1
ATOM 2566 O O . LEU B 1 54 ? -6.605 -4.664 -2.166 1 94.25 54 LEU B O 1
ATOM 2570 N N . ASN B 1 55 ? -8.266 -4.199 -0.733 1 95.69 55 ASN B N 1
ATOM 2571 C CA . ASN B 1 55 ? -8.062 -5.449 -0.005 1 95.69 55 ASN B CA 1
ATOM 2572 C C . ASN B 1 55 ? -8.156 -6.656 -0.932 1 95.69 55 ASN B C 1
ATOM 2574 O O . ASN B 1 55 ? -7.227 -7.465 -0.993 1 95.69 55 ASN B O 1
ATOM 2578 N N . ARG B 1 56 ? -9.172 -6.633 -1.59 1 98.12 56 ARG B N 1
ATOM 2579 C CA . ARG B 1 56 ? -9.492 -7.805 -2.396 1 98.12 56 ARG B CA 1
ATOM 2580 C C . ARG B 1 56 ? -8.57 -7.906 -3.605 1 98.12 56 ARG B C 1
ATOM 2582 O O . ARG B 1 56 ? -8.125 -9 -3.963 1 98.12 56 ARG B O 1
ATOM 2589 N N . ILE B 1 57 ? -8.234 -6.781 -4.168 1 97.81 57 ILE B N 1
ATOM 2590 C CA . ILE B 1 57 ? -7.453 -6.75 -5.398 1 97.81 57 ILE B CA 1
ATOM 2591 C C . ILE B 1 57 ? -6.035 -7.25 -5.121 1 97.81 57 ILE B C 1
ATOM 2593 O O . ILE B 1 57 ? -5.434 -7.926 -5.961 1 97.81 57 ILE B O 1
ATOM 2597 N N . SER B 1 58 ? -5.625 -7.047 -3.908 1 97.56 58 SER B N 1
ATOM 2598 C CA . SER B 1 58 ? -4.215 -7.316 -3.643 1 97.56 58 SER B CA 1
ATOM 2599 C C . SER B 1 58 ? -4.047 -8.547 -2.756 1 97.56 58 SER B C 1
ATOM 2601 O O . SER B 1 58 ? -3.008 -9.211 -2.799 1 97.56 58 SER B O 1
ATOM 2603 N N . LEU B 1 59 ? -5.062 -8.898 -1.938 1 98.44 59 LEU B N 1
ATOM 2604 C CA . LEU B 1 59 ? -4.777 -9.812 -0.838 1 98.44 59 LEU B CA 1
ATOM 2605 C C . LEU B 1 59 ? -5.539 -11.117 -1.006 1 98.44 59 LEU B C 1
ATOM 2607 O O . LEU B 1 59 ? -5.398 -12.039 -0.194 1 98.44 59 LEU B O 1
ATOM 2611 N N . TYR B 1 60 ? -6.195 -11.312 -2.1 1 98.69 60 TYR B N 1
ATOM 2612 C CA . TYR B 1 60 ? -7.047 -12.484 -2.277 1 98.69 60 TYR B CA 1
ATOM 2613 C C . TYR B 1 60 ? -6.215 -13.758 -2.297 1 98.69 60 TYR B C 1
ATOM 2615 O O . TYR B 1 60 ? -6.703 -14.828 -1.921 1 98.69 60 TYR B O 1
ATOM 2623 N N . PRO B 1 61 ? -4.926 -13.727 -2.711 1 98.81 61 PRO B N 1
ATOM 2624 C CA . PRO B 1 61 ? -4.172 -14.984 -2.662 1 98.81 61 PRO B CA 1
ATOM 2625 C C . PRO B 1 61 ? -3.961 -15.492 -1.237 1 98.81 61 PRO B C 1
ATOM 2627 O O . PRO B 1 61 ? -3.611 -16.656 -1.037 1 98.81 61 PRO B O 1
ATOM 2630 N N . LEU B 1 62 ? -4.258 -14.703 -0.271 1 98.75 62 LEU B N 1
ATOM 2631 C CA . LEU B 1 62 ? -3.992 -15.062 1.117 1 98.75 62 LEU B CA 1
ATOM 2632 C C . LEU B 1 62 ? -5.195 -15.766 1.735 1 98.75 62 LEU B C 1
ATOM 2634 O O . LEU B 1 62 ? -5.098 -16.328 2.826 1 98.75 62 LEU B O 1
ATOM 2638 N N . ALA B 1 63 ? -6.27 -15.797 1.033 1 98.56 63 ALA B N 1
ATOM 2639 C CA . ALA B 1 63 ? -7.516 -16.344 1.568 1 98.56 63 ALA B CA 1
ATOM 2640 C C . ALA B 1 63 ? -7.668 -17.812 1.212 1 98.56 63 ALA B C 1
ATOM 2642 O O . ALA B 1 63 ? -7.523 -18.203 0.048 1 98.56 63 ALA B O 1
ATOM 2643 N N . HIS B 1 64 ? -7.984 -18.609 2.209 1 98.62 64 HIS B N 1
ATOM 2644 C CA . HIS B 1 64 ? -8.227 -20.031 1.979 1 98.62 64 HIS B CA 1
ATOM 2645 C C . HIS B 1 64 ? -9.531 -20.469 2.631 1 98.62 64 HIS B C 1
ATOM 2647 O O . HIS B 1 64 ? -9.859 -20.047 3.738 1 98.62 64 HIS B O 1
ATOM 2653 N N . LEU B 1 65 ? -10.18 -21.375 1.958 1 96.56 65 LEU B N 1
ATOM 2654 C CA . LEU B 1 65 ? -11.57 -21.656 2.289 1 96.56 65 LEU B CA 1
ATOM 2655 C C . LEU B 1 65 ? -11.68 -22.938 3.115 1 96.56 65 LEU B C 1
ATOM 2657 O O . LEU B 1 65 ? -12.703 -23.188 3.752 1 96.56 65 LEU B O 1
ATOM 2661 N N . SER B 1 66 ? -10.727 -23.828 3.074 1 97 66 SER B N 1
ATOM 2662 C CA . SER B 1 66 ? -10.703 -25.078 3.83 1 97 66 SER B CA 1
ATOM 2663 C C . SER B 1 66 ? -9.273 -25.5 4.152 1 97 66 SER B C 1
ATOM 2665 O O . SER B 1 66 ? -8.32 -24.953 3.609 1 97 66 SER B O 1
ATOM 2667 N N . PHE B 1 67 ? -9.211 -26.438 5.086 1 96.94 67 PHE B N 1
ATOM 2668 C CA . PHE B 1 67 ? -7.895 -26.938 5.453 1 96.94 67 PHE B CA 1
ATOM 2669 C C . PHE B 1 67 ? -7.207 -27.578 4.254 1 96.94 67 PHE B C 1
ATOM 2671 O O . PHE B 1 67 ? -6.016 -27.359 4.023 1 96.94 67 PHE B O 1
ATOM 2678 N N . PHE B 1 68 ? -7.969 -28.359 3.492 1 95.38 68 PHE B N 1
ATOM 2679 C CA . PHE B 1 68 ? -7.406 -29.016 2.318 1 95.38 68 PHE B CA 1
ATOM 2680 C C . PHE B 1 68 ? -6.965 -27.984 1.285 1 95.38 68 PHE B C 1
ATOM 2682 O O . PHE B 1 68 ? -5.906 -28.125 0.666 1 95.38 68 PHE B O 1
ATOM 2689 N N . HIS B 1 69 ? -7.789 -26.953 1.093 1 96.88 69 HIS B N 1
ATOM 2690 C CA . HIS B 1 69 ? -7.434 -25.859 0.205 1 96.88 69 HIS B CA 1
ATOM 2691 C C . HIS B 1 69 ? -6.109 -25.219 0.613 1 96.88 69 HIS B C 1
ATOM 2693 O O . HIS B 1 69 ? -5.203 -25.078 -0.212 1 96.88 69 HIS B O 1
ATOM 2699 N N . LEU B 1 70 ? -5.965 -24.953 1.865 1 98.19 70 LEU B N 1
ATOM 2700 C CA . LEU B 1 70 ? -4.73 -24.391 2.396 1 98.19 70 LEU B CA 1
ATOM 2701 C C . LEU B 1 70 ? -3.564 -25.359 2.219 1 98.19 70 LEU B C 1
ATOM 2703 O O . LEU B 1 70 ? -2.49 -24.953 1.764 1 98.19 70 LEU B O 1
ATOM 2707 N N . PHE B 1 71 ? -3.793 -26.578 2.59 1 97.25 71 PHE B N 1
ATOM 2708 C CA . PHE B 1 71 ? -2.756 -27.594 2.564 1 97.25 71 PHE B CA 1
ATOM 2709 C C . PHE B 1 71 ? -2.16 -27.734 1.168 1 97.25 71 PHE B C 1
ATOM 2711 O O . PHE B 1 71 ? -0.943 -27.656 0.995 1 97.25 71 PHE B O 1
ATOM 2718 N N . PHE B 1 72 ? -2.969 -27.859 0.166 1 95.75 72 PHE B N 1
ATOM 2719 C CA . PHE B 1 72 ? -2.488 -28.047 -1.197 1 95.75 72 PHE B CA 1
ATOM 2720 C C . PHE B 1 72 ? -1.836 -26.781 -1.726 1 95.75 72 PHE B C 1
ATOM 2722 O O . PHE B 1 72 ? -0.876 -26.828 -2.498 1 95.75 72 PHE B O 1
ATOM 2729 N N . ASN B 1 73 ? -2.361 -25.656 -1.343 1 97.88 73 ASN B N 1
ATOM 2730 C CA . ASN B 1 73 ? -1.75 -24.391 -1.764 1 97.88 73 ASN B CA 1
ATOM 2731 C C . ASN B 1 73 ? -0.356 -24.219 -1.166 1 97.88 73 ASN B C 1
ATOM 2733 O O . ASN B 1 73 ? 0.578 -23.828 -1.863 1 97.88 73 ASN B O 1
ATOM 2737 N N . VAL B 1 74 ? -0.22 -24.547 0.068 1 98.12 74 VAL B N 1
ATOM 2738 C CA . VAL B 1 74 ? 1.065 -24.391 0.74 1 98.12 74 VAL B CA 1
ATOM 2739 C C . VAL B 1 74 ? 2.092 -25.328 0.122 1 98.12 74 VAL B C 1
ATOM 2741 O O . VAL B 1 74 ? 3.197 -24.922 -0.229 1 98.12 74 VAL B O 1
ATOM 2744 N N . ILE B 1 75 ? 1.778 -26.5 -0.099 1 94.94 75 ILE B N 1
ATOM 2745 C CA . ILE B 1 75 ? 2.723 -27.5 -0.597 1 94.94 75 ILE B CA 1
ATOM 2746 C C . ILE B 1 75 ? 3.113 -27.156 -2.035 1 94.94 75 ILE B C 1
ATOM 2748 O O . ILE B 1 75 ? 4.289 -27.234 -2.398 1 94.94 75 ILE B O 1
ATOM 2752 N N . SER B 1 76 ? 2.117 -26.844 -2.801 1 94.44 76 SER B N 1
ATOM 2753 C CA . SER B 1 76 ? 2.387 -26.594 -4.211 1 94.44 76 SER B CA 1
ATOM 2754 C C . SER B 1 76 ? 3.148 -25.281 -4.41 1 94.44 76 SER B C 1
ATOM 2756 O O . SER B 1 76 ? 4.059 -25.203 -5.238 1 94.44 76 SER B O 1
ATOM 2758 N N . THR B 1 77 ? 2.805 -24.266 -3.672 1 96.62 77 THR B N 1
ATOM 2759 C CA . THR B 1 77 ? 3.428 -22.969 -3.879 1 96.62 77 THR B CA 1
ATOM 2760 C C . THR B 1 77 ? 4.805 -22.922 -3.227 1 96.62 77 THR B C 1
ATOM 2762 O O . THR B 1 77 ? 5.684 -22.172 -3.672 1 96.62 77 THR B O 1
ATOM 2765 N N . PHE B 1 78 ? 5.004 -23.703 -2.193 1 96.12 78 PHE B N 1
ATOM 2766 C CA . PHE B 1 78 ? 6.242 -23.672 -1.427 1 96.12 78 PHE B CA 1
ATOM 2767 C C . PHE B 1 78 ? 7.445 -23.922 -2.33 1 96.12 78 PHE B C 1
ATOM 2769 O O . PHE B 1 78 ? 8.375 -23.125 -2.377 1 96.12 78 PHE B O 1
ATOM 2776 N N . SER B 1 79 ? 7.398 -25.016 -3.094 1 91.19 79 SER B N 1
ATOM 2777 C CA . SER B 1 79 ? 8.523 -25.391 -3.943 1 91.19 79 SER B CA 1
ATOM 2778 C C . SER B 1 79 ? 8.773 -24.328 -5.02 1 91.19 79 SER B C 1
ATOM 2780 O O . SER B 1 79 ? 9.93 -24.016 -5.328 1 91.19 79 SER B O 1
ATOM 2782 N N . MET B 1 80 ? 7.707 -23.766 -5.555 1 94.56 80 MET B N 1
ATOM 2783 C CA . MET B 1 80 ? 7.832 -22.766 -6.609 1 94.56 80 MET B CA 1
ATOM 2784 C C . MET B 1 80 ? 8.461 -21.484 -6.074 1 94.56 80 MET B C 1
ATOM 2786 O O . MET B 1 80 ? 9.328 -20.891 -6.727 1 94.56 80 MET B O 1
ATOM 2790 N N . ILE B 1 81 ? 8.047 -21.141 -4.93 1 97 81 ILE B N 1
ATOM 2791 C CA . ILE B 1 81 ? 8.547 -19.906 -4.324 1 97 81 ILE B CA 1
ATOM 2792 C C . ILE B 1 81 ? 10.016 -20.094 -3.934 1 97 81 ILE B C 1
ATOM 2794 O O . ILE B 1 81 ? 10.828 -19.188 -4.137 1 97 81 ILE B O 1
ATOM 2798 N N . VAL B 1 82 ? 10.391 -21.25 -3.414 1 94.69 82 VAL B N 1
ATOM 2799 C CA . VAL B 1 82 ? 11.773 -21.531 -3.057 1 94.69 82 VAL B CA 1
ATOM 2800 C C . VAL B 1 82 ? 12.664 -21.406 -4.289 1 94.69 82 VAL B C 1
ATOM 2802 O O . VAL B 1 82 ? 13.703 -20.75 -4.242 1 94.69 82 VAL B O 1
ATOM 2805 N N . MET B 1 83 ? 12.211 -21.984 -5.379 1 93.12 83 MET B N 1
ATOM 2806 C CA . MET B 1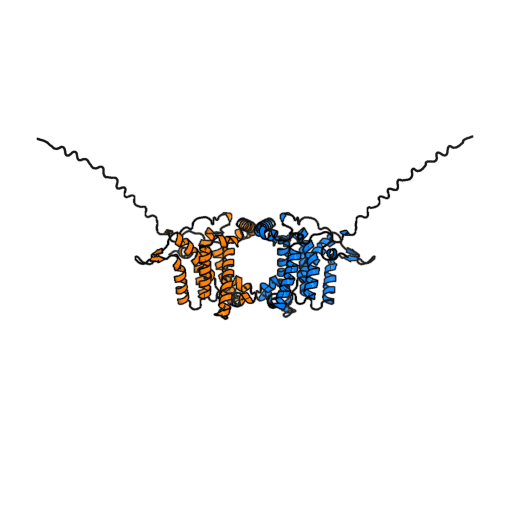 83 ? 13 -21.969 -6.609 1 93.12 83 MET B CA 1
ATOM 2807 C C . MET B 1 83 ? 13.164 -20.547 -7.129 1 93.12 83 MET B C 1
ATOM 2809 O O . MET B 1 83 ? 14.266 -20.141 -7.512 1 93.12 83 MET B O 1
ATOM 2813 N N . PHE B 1 84 ? 12.109 -19.797 -7.117 1 96.12 84 PHE B N 1
ATOM 2814 C CA . PHE B 1 84 ? 12.148 -18.438 -7.629 1 96.12 84 PHE B CA 1
ATOM 2815 C C . PHE B 1 84 ? 12.945 -17.531 -6.691 1 96.12 84 PHE B C 1
ATOM 2817 O O . PHE B 1 84 ? 13.758 -16.719 -7.141 1 96.12 84 PHE B O 1
ATOM 2824 N N . GLU B 1 85 ? 12.672 -17.719 -5.449 1 96.19 85 GLU B N 1
ATOM 2825 C CA . GLU B 1 85 ? 13.328 -16.938 -4.402 1 96.19 85 GLU B CA 1
ATOM 2826 C C . GLU B 1 85 ? 14.844 -17.141 -4.445 1 96.19 85 GLU B C 1
ATOM 2828 O O . GLU B 1 85 ? 15.602 -16.188 -4.238 1 96.19 85 GLU B O 1
ATOM 2833 N N . GLU B 1 86 ? 15.328 -18.25 -4.699 1 94 86 GLU B N 1
ATOM 2834 C CA . GLU B 1 86 ? 16.75 -18.578 -4.754 1 94 86 GLU B CA 1
ATOM 2835 C C . GLU B 1 86 ? 17.453 -17.828 -5.883 1 94 86 GLU B C 1
ATOM 2837 O O . GLU B 1 86 ? 18.547 -17.297 -5.703 1 94 86 GLU B O 1
ATOM 2842 N N . SER B 1 87 ? 16.781 -17.734 -6.941 1 93.75 87 SER B N 1
ATOM 2843 C CA . SER B 1 87 ? 17.422 -17.141 -8.109 1 93.75 87 SER B CA 1
ATOM 2844 C C . SER B 1 87 ? 17.141 -15.641 -8.188 1 93.75 87 SER B C 1
ATOM 2846 O O . SER B 1 87 ? 17.922 -14.891 -8.781 1 93.75 87 SER B O 1
ATOM 2848 N N . HIS B 1 88 ? 16.031 -15.156 -7.602 1 96.81 88 HIS B N 1
ATOM 2849 C 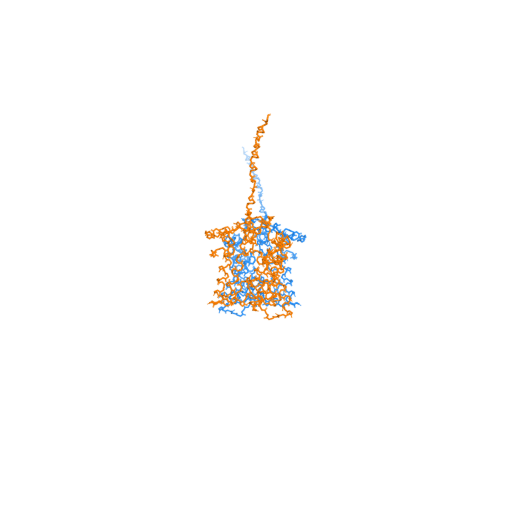CA . HIS B 1 88 ? 15.633 -13.781 -7.848 1 96.81 88 HIS B CA 1
ATOM 2850 C C . HIS B 1 88 ? 15.758 -12.938 -6.582 1 96.81 88 HIS B C 1
ATOM 2852 O O . HIS B 1 88 ? 15.727 -11.703 -6.648 1 96.81 88 HIS B O 1
ATOM 2858 N N . GLY B 1 89 ? 15.914 -13.594 -5.418 1 97.56 89 GLY B N 1
ATOM 2859 C CA . GLY B 1 89 ? 15.977 -12.867 -4.16 1 97.56 89 GLY B CA 1
ATOM 2860 C C . GLY B 1 89 ? 14.664 -12.859 -3.406 1 97.56 89 GLY B C 1
ATOM 2861 O O . GLY B 1 89 ? 13.594 -12.945 -4.016 1 97.56 89 GLY B O 1
ATOM 2862 N N . THR B 1 90 ? 14.75 -12.695 -2.127 1 98.25 90 THR B N 1
ATOM 2863 C CA . THR B 1 90 ? 13.586 -12.812 -1.253 1 98.25 90 THR B CA 1
ATOM 2864 C C . THR B 1 90 ? 12.672 -11.602 -1.414 1 98.25 90 THR B C 1
ATOM 2866 O O . THR B 1 90 ? 11.477 -11.758 -1.688 1 98.25 90 THR B O 1
ATOM 2869 N N . LEU B 1 91 ? 13.234 -10.398 -1.295 1 98.12 91 LEU B N 1
ATOM 2870 C CA . LEU B 1 91 ? 12.422 -9.188 -1.377 1 98.12 91 LEU B CA 1
ATOM 2871 C C . LEU B 1 91 ? 11.805 -9.039 -2.764 1 98.12 91 LEU B C 1
ATOM 2873 O O . LEU B 1 91 ? 10.625 -8.703 -2.891 1 98.12 91 LEU B O 1
ATOM 2877 N N . TYR B 1 92 ? 12.57 -9.289 -3.775 1 98.31 92 TYR B N 1
ATOM 2878 C CA . TYR B 1 92 ? 12.078 -9.227 -5.148 1 98.31 92 TYR B CA 1
ATOM 2879 C C . TYR B 1 92 ? 10.922 -10.195 -5.352 1 98.31 92 TYR B C 1
ATOM 2881 O O . TYR B 1 92 ? 9.922 -9.844 -5.992 1 98.31 92 TYR B O 1
ATOM 2889 N N . THR B 1 93 ? 11.07 -11.344 -4.852 1 98.56 93 THR B N 1
ATOM 2890 C CA . THR B 1 93 ? 10.008 -12.344 -4.973 1 98.56 93 THR B CA 1
ATOM 2891 C C . THR B 1 93 ? 8.727 -11.852 -4.32 1 98.56 93 THR B C 1
ATOM 2893 O O . THR B 1 93 ? 7.633 -12.047 -4.863 1 98.56 93 THR B O 1
ATOM 2896 N N . GLY B 1 94 ? 8.859 -11.258 -3.197 1 98.56 94 GLY B N 1
ATOM 2897 C CA . GLY B 1 94 ? 7.691 -10.664 -2.566 1 98.56 94 GLY B CA 1
ATOM 2898 C C . GLY B 1 94 ? 6.992 -9.641 -3.445 1 98.56 94 GLY B C 1
ATOM 2899 O O . GLY B 1 94 ? 5.762 -9.641 -3.545 1 98.56 94 GLY B O 1
ATOM 2900 N N . VAL B 1 95 ? 7.742 -8.812 -4.047 1 98.44 95 VAL B N 1
ATOM 2901 C CA . VAL B 1 95 ? 7.203 -7.797 -4.949 1 98.44 95 VAL B CA 1
ATOM 2902 C C . VAL B 1 95 ? 6.488 -8.477 -6.117 1 98.44 95 VAL B C 1
ATOM 2904 O O . VAL B 1 95 ? 5.379 -8.078 -6.484 1 98.44 95 VAL B O 1
ATOM 2907 N N . ILE B 1 96 ? 7.062 -9.477 -6.617 1 98.69 96 ILE B N 1
ATOM 2908 C CA . ILE B 1 96 ? 6.523 -10.18 -7.773 1 98.69 96 ILE B CA 1
ATOM 2909 C C . ILE B 1 96 ? 5.207 -10.852 -7.398 1 98.69 96 ILE B C 1
ATOM 2911 O O . ILE B 1 96 ? 4.242 -10.82 -8.172 1 98.69 96 ILE B O 1
ATOM 2915 N N . LEU B 1 97 ? 5.184 -11.477 -6.238 1 98.75 97 LEU B N 1
ATOM 2916 C CA . LEU B 1 97 ? 3.951 -12.117 -5.801 1 98.75 97 LEU B CA 1
ATOM 2917 C C . LEU B 1 97 ? 2.799 -11.117 -5.77 1 98.75 97 LEU B C 1
ATOM 2919 O O . LEU B 1 97 ? 1.697 -11.414 -6.234 1 98.75 97 LEU B O 1
ATOM 2923 N N . ASN B 1 98 ? 3.072 -10.008 -5.297 1 98.25 98 ASN B N 1
ATOM 2924 C CA . ASN B 1 98 ? 2.014 -9 -5.238 1 98.25 98 ASN B CA 1
ATOM 2925 C C . ASN B 1 98 ? 1.634 -8.508 -6.629 1 98.25 98 ASN B C 1
ATOM 2927 O O . ASN B 1 98 ? 0.455 -8.281 -6.914 1 98.25 98 ASN B O 1
ATOM 2931 N N . LEU B 1 99 ? 2.555 -8.242 -7.453 1 98.5 99 LEU B N 1
ATOM 2932 C CA . LEU B 1 99 ? 2.281 -7.82 -8.82 1 98.5 99 LEU B CA 1
ATOM 2933 C C . LEU B 1 99 ? 1.443 -8.867 -9.555 1 98.5 99 LEU B C 1
ATOM 2935 O O . LEU B 1 99 ? 0.5 -8.516 -10.266 1 98.5 99 LEU B O 1
ATOM 2939 N N . LEU B 1 100 ? 1.815 -10.094 -9.305 1 98.75 100 LEU B N 1
ATOM 2940 C CA . LEU B 1 100 ? 1.06 -11.172 -9.945 1 98.75 100 LEU B CA 1
ATOM 2941 C C . LEU B 1 100 ? -0.382 -11.188 -9.445 1 98.75 100 LEU B C 1
ATOM 2943 O O . LEU B 1 100 ? -1.311 -11.398 -10.234 1 98.75 100 LEU B O 1
ATOM 2947 N N . ALA B 1 101 ? -0.547 -10.984 -8.203 1 98.62 101 ALA B N 1
ATOM 2948 C CA . ALA B 1 101 ? -1.896 -10.93 -7.641 1 98.62 101 ALA B CA 1
ATOM 2949 C C . ALA B 1 101 ? -2.709 -9.812 -8.289 1 98.62 101 ALA B C 1
ATOM 2951 O O . ALA B 1 101 ? -3.811 -10.047 -8.789 1 98.62 101 ALA B O 1
ATOM 2952 N N . VAL B 1 102 ? -2.164 -8.672 -8.352 1 98.56 102 VAL B N 1
ATOM 2953 C CA . VAL B 1 102 ? -2.873 -7.484 -8.828 1 98.56 102 VAL B CA 1
ATOM 2954 C C . VAL B 1 102 ? -3.15 -7.613 -10.32 1 98.56 102 VAL B C 1
ATOM 2956 O O . VAL B 1 102 ? -4.27 -7.359 -10.773 1 98.56 102 VAL B O 1
ATOM 2959 N N . PHE B 1 103 ? -2.207 -8.008 -11.062 1 98.56 103 PHE B N 1
ATOM 2960 C CA . PHE B 1 103 ? -2.361 -8.078 -12.508 1 98.56 103 PHE B CA 1
ATOM 2961 C C . PHE B 1 103 ? -3.275 -9.234 -12.898 1 98.56 103 PHE B C 1
ATOM 2963 O O . PHE B 1 103 ? -3.842 -9.242 -13.992 1 98.56 103 PHE B O 1
ATOM 2970 N N . THR B 1 104 ? -3.373 -10.242 -12.055 1 98.69 104 THR B N 1
ATOM 2971 C CA . THR B 1 104 ? -4.363 -11.289 -12.281 1 98.69 104 THR B CA 1
ATOM 2972 C C . THR B 1 104 ? -5.766 -10.781 -11.953 1 98.69 104 THR B C 1
ATOM 2974 O O . THR B 1 104 ? -6.723 -11.078 -12.672 1 98.69 104 THR B O 1
ATOM 2977 N N . ALA B 1 105 ? -5.859 -9.984 -10.953 1 98.75 105 ALA B N 1
ATOM 2978 C CA . ALA B 1 105 ? -7.152 -9.484 -10.508 1 98.75 105 ALA B CA 1
ATOM 2979 C C . ALA B 1 105 ? -7.809 -8.617 -11.578 1 98.75 105 ALA B C 1
ATOM 2981 O O . ALA B 1 105 ? -9.031 -8.641 -11.742 1 98.75 105 ALA B O 1
ATOM 2982 N N . ILE B 1 106 ? -7.043 -7.91 -12.336 1 98.44 106 ILE B N 1
ATOM 2983 C CA . ILE B 1 106 ? -7.555 -6.93 -13.289 1 98.44 106 ILE B CA 1
ATOM 2984 C C . ILE B 1 106 ? -8.352 -7.645 -14.383 1 98.44 106 ILE B C 1
ATOM 2986 O O . ILE B 1 106 ? -9.555 -7.422 -14.523 1 98.44 106 ILE B O 1
ATOM 2990 N N . PRO B 1 107 ? -7.805 -8.578 -15.125 1 98.44 107 PRO B N 1
ATOM 2991 C CA . PRO B 1 107 ? -8.609 -9.258 -16.141 1 98.44 107 PRO B CA 1
ATOM 2992 C C . PRO B 1 107 ? -9.711 -10.125 -15.531 1 98.44 107 PRO B C 1
ATOM 2994 O O . PRO B 1 107 ? -10.781 -10.281 -16.141 1 98.44 107 PRO B O 1
ATOM 2997 N N . TYR B 1 108 ? -9.445 -10.734 -14.359 1 98.62 108 TYR B N 1
ATOM 2998 C CA . TYR B 1 108 ? -10.508 -11.516 -13.734 1 98.62 108 TYR B CA 1
ATOM 2999 C C . TYR B 1 108 ? -11.742 -10.664 -13.492 1 98.62 108 TYR B C 1
ATOM 3001 O O . TYR B 1 108 ? -12.867 -11.094 -13.766 1 98.62 108 TYR B O 1
ATOM 3009 N N . CYS B 1 109 ? -11.531 -9.477 -12.977 1 98.44 109 CYS B N 1
ATOM 3010 C CA . CYS B 1 109 ? -12.648 -8.578 -12.695 1 98.44 109 CYS B CA 1
ATOM 3011 C C . CYS B 1 109 ? -13.297 -8.094 -13.984 1 98.44 109 CYS B C 1
ATOM 3013 O O . CYS B 1 109 ? -14.523 -8.023 -14.086 1 98.44 109 CYS B O 1
ATOM 3015 N N . LEU B 1 110 ? -12.508 -7.727 -15 1 97.75 110 LEU B N 1
ATOM 3016 C CA . LEU B 1 110 ? -13.023 -7.234 -16.281 1 97.75 110 LEU B CA 1
ATOM 3017 C C . LEU B 1 110 ? -13.883 -8.297 -16.953 1 97.75 110 LEU B C 1
ATOM 3019 O O . LEU B 1 110 ? -14.992 -8.016 -17.406 1 97.75 110 LEU B O 1
ATOM 3023 N N . ILE B 1 111 ? -13.438 -9.547 -16.938 1 97.38 111 ILE B N 1
ATOM 3024 C CA . ILE B 1 111 ? -14.125 -10.641 -17.609 1 97.38 111 ILE B CA 1
ATOM 3025 C C . ILE B 1 111 ? -15.234 -11.18 -16.703 1 97.38 111 ILE B C 1
ATOM 3027 O O . ILE B 1 111 ? -16.344 -11.469 -17.172 1 97.38 111 ILE B O 1
ATOM 3031 N N . GLY B 1 112 ? -14.883 -11.32 -15.477 1 97 112 GLY B N 1
ATOM 3032 C CA . GLY B 1 112 ? -15.797 -11.922 -14.516 1 97 112 GLY B CA 1
ATOM 3033 C C . GLY B 1 112 ? -17.047 -11.102 -14.289 1 97 112 GLY B C 1
ATOM 3034 O O . GLY B 1 112 ? -18.125 -11.656 -14.086 1 97 112 GLY B O 1
ATOM 3035 N N . SER B 1 113 ? -16.922 -9.82 -14.336 1 95.88 113 SER B N 1
ATOM 3036 C CA . SER B 1 113 ? 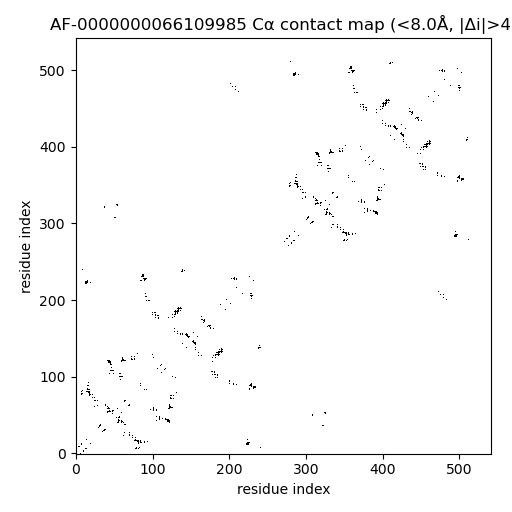-18.094 -8.977 -14.133 1 95.88 113 SER B CA 1
ATOM 3037 C C . SER B 1 113 ? -19.141 -9.219 -15.211 1 95.88 113 SER B C 1
ATOM 3039 O O . SER B 1 113 ? -20.344 -9.078 -14.969 1 95.88 113 SER B O 1
ATOM 3041 N N . LEU B 1 114 ? -18.75 -9.641 -16.375 1 95.88 114 LEU B N 1
ATOM 3042 C CA . LEU B 1 114 ? -19.641 -9.883 -17.5 1 95.88 114 LEU B CA 1
ATOM 3043 C C . LEU B 1 114 ? -20.109 -11.336 -17.531 1 95.88 114 LEU B C 1
ATOM 3045 O O . LEU B 1 114 ? -21.297 -11.609 -17.734 1 95.88 114 LEU B O 1
ATOM 3049 N N . LEU B 1 115 ? -19.25 -12.266 -17.219 1 96.69 115 LEU B N 1
ATOM 3050 C CA . LEU B 1 115 ? -19.516 -13.672 -17.5 1 96.69 115 LEU B CA 1
ATOM 3051 C C . LEU B 1 115 ? -19.906 -14.422 -16.234 1 96.69 115 LEU B C 1
ATOM 3053 O O . LEU B 1 115 ? -20.672 -15.383 -16.281 1 96.69 115 LEU B O 1
ATOM 3057 N N . PHE B 1 116 ? -19.344 -14.094 -15.117 1 95.5 116 PHE B N 1
ATOM 3058 C CA . PHE B 1 116 ? -19.609 -14.781 -13.859 1 95.5 116 PHE B CA 1
ATOM 3059 C C . PHE B 1 116 ? -19.562 -13.805 -12.688 1 95.5 116 PHE B C 1
ATOM 3061 O O . PHE B 1 116 ? -18.734 -13.945 -11.789 1 95.5 116 PHE B O 1
ATOM 3068 N N . PRO B 1 117 ? -20.469 -12.883 -12.523 1 95.88 117 PRO B N 1
ATOM 3069 C CA . PRO B 1 117 ? -20.438 -11.75 -11.602 1 95.88 117 PRO B CA 1
ATOM 3070 C C . PRO B 1 117 ? -20.531 -12.18 -10.133 1 95.88 117 PRO B C 1
ATOM 3072 O O . PRO B 1 117 ? -20.203 -11.398 -9.234 1 95.88 117 PRO B O 1
ATOM 3075 N N . ASN B 1 118 ? -20.828 -13.391 -9.82 1 95.5 118 ASN B N 1
ATOM 3076 C CA . ASN B 1 118 ? -21.047 -13.781 -8.43 1 95.5 118 ASN B CA 1
ATOM 3077 C C . ASN B 1 118 ? -20 -14.797 -7.965 1 95.5 118 ASN B C 1
ATOM 3079 O O . ASN B 1 118 ? -20.109 -15.352 -6.871 1 95.5 118 ASN B O 1
ATOM 3083 N N . VAL B 1 119 ? -19 -15.023 -8.758 1 96.62 119 VAL B N 1
ATOM 3084 C CA . VAL B 1 119 ? -18.016 -16.047 -8.414 1 96.62 119 VAL B CA 1
ATOM 3085 C C . VAL B 1 119 ? -16.797 -15.383 -7.773 1 96.62 119 VAL B C 1
ATOM 3087 O O . VAL B 1 119 ? -16 -14.719 -8.461 1 96.62 119 VAL B O 1
ATOM 3090 N N . GLU B 1 120 ? -16.609 -15.547 -6.508 1 97.62 120 GLU B N 1
ATOM 3091 C CA . GLU B 1 120 ? -15.453 -15.055 -5.773 1 97.62 120 GLU B CA 1
ATOM 3092 C C . GLU B 1 120 ? -14.312 -16.062 -5.801 1 97.62 120 GLU B C 1
ATOM 3094 O O . GLU B 1 120 ? -14.547 -17.281 -5.801 1 97.62 120 GLU B O 1
ATOM 3099 N N . ILE B 1 121 ? -13.125 -15.539 -5.809 1 97.94 121 ILE B N 1
ATOM 3100 C CA . ILE B 1 121 ? -12.008 -16.469 -5.84 1 97.94 121 ILE B CA 1
ATOM 3101 C C . ILE B 1 121 ? -10.961 -16.047 -4.805 1 97.94 121 ILE B C 1
ATOM 3103 O O . ILE B 1 121 ? -10.93 -14.891 -4.379 1 97.94 121 ILE B O 1
ATOM 3107 N N . GLY B 1 122 ? -10.203 -16.969 -4.355 1 98.19 122 GLY B N 1
ATOM 3108 C CA . GLY B 1 122 ? -9.062 -16.797 -3.465 1 98.19 122 GLY B CA 1
ATOM 3109 C C . GLY B 1 122 ? -8.156 -18 -3.406 1 98.19 122 GLY B C 1
ATOM 3110 O O . GLY B 1 122 ? -8.547 -19.109 -3.816 1 98.19 122 GLY B O 1
ATOM 3111 N N . GLY B 1 123 ? -6.934 -17.719 -2.967 1 98.31 123 GLY B N 1
ATOM 3112 C CA . GLY B 1 123 ? -5.98 -18.797 -2.812 1 98.31 123 GLY B CA 1
ATOM 3113 C C . GLY B 1 123 ? -4.625 -18.5 -3.422 1 98.31 123 GLY B C 1
ATOM 3114 O O . GLY B 1 123 ? -4.539 -17.828 -4.453 1 98.31 123 GLY B O 1
ATOM 3115 N N . ALA B 1 124 ? -3.674 -19.125 -2.826 1 98.69 124 ALA B N 1
ATOM 3116 C CA . ALA B 1 124 ? -2.307 -18.984 -3.316 1 98.69 124 ALA B CA 1
ATOM 3117 C C . ALA B 1 124 ? -2.1 -19.781 -4.602 1 98.69 124 ALA B C 1
ATOM 3119 O O . ALA B 1 124 ? -1.082 -19.625 -5.281 1 98.69 124 ALA B O 1
ATOM 3120 N N . SER B 1 125 ? -3.104 -20.609 -4.938 1 98 125 SER B N 1
ATOM 3121 C CA . SER B 1 125 ? -3.021 -21.406 -6.156 1 98 125 SER B CA 1
ATOM 3122 C C . SER B 1 125 ? -2.84 -20.531 -7.383 1 98 125 SER B C 1
ATOM 3124 O O . SER B 1 125 ? -2.238 -20.938 -8.375 1 98 125 SER B O 1
ATOM 3126 N N . GLY B 1 126 ? -3.334 -19.297 -7.34 1 97.94 126 GLY B N 1
ATOM 3127 C CA . GLY B 1 126 ? -3.039 -18.375 -8.414 1 97.94 126 GLY B CA 1
ATOM 3128 C C . GLY B 1 126 ? -1.554 -18.141 -8.625 1 97.94 126 GLY B C 1
ATOM 3129 O O . GLY B 1 126 ? -1.078 -18.109 -9.758 1 97.94 126 GLY B O 1
ATOM 3130 N N . TRP B 1 127 ? -0.879 -17.969 -7.531 1 98.75 127 TRP B N 1
ATOM 3131 C CA . TRP B 1 127 ? 0.571 -17.828 -7.59 1 98.75 127 TRP B CA 1
ATOM 3132 C C . TRP B 1 127 ? 1.225 -19.094 -8.133 1 98.75 127 TRP B C 1
ATOM 3134 O O . TRP B 1 127 ? 2.178 -19.016 -8.914 1 98.75 127 TRP B O 1
ATOM 3144 N N . PHE B 1 128 ? 0.721 -20.25 -7.641 1 98.19 128 PHE B N 1
ATOM 3145 C CA . PHE B 1 128 ? 1.264 -21.516 -8.109 1 98.19 128 PHE B CA 1
ATOM 3146 C C . PHE B 1 128 ? 1.188 -21.625 -9.625 1 98.19 128 PHE B C 1
ATOM 3148 O O . PHE B 1 128 ? 2.186 -21.922 -10.281 1 98.19 128 PHE B O 1
ATOM 3155 N N . PHE B 1 129 ? 0.057 -21.312 -10.172 1 98.5 129 PHE B N 1
ATOM 3156 C CA . PHE B 1 129 ? -0.113 -21.422 -11.617 1 98.5 129 PHE B CA 1
ATOM 3157 C C . PHE B 1 129 ? 0.731 -20.391 -12.352 1 98.5 129 PHE B C 1
ATOM 3159 O O . PHE B 1 129 ? 1.25 -20.656 -13.438 1 98.5 129 PHE B O 1
ATOM 3166 N N . SER B 1 130 ? 0.845 -19.172 -11.797 1 98.81 130 SER B N 1
ATOM 3167 C CA . SER B 1 130 ? 1.725 -18.172 -12.398 1 98.81 130 SER B CA 1
ATOM 3168 C C . SER B 1 130 ? 3.16 -18.688 -12.484 1 98.81 130 SER B C 1
ATOM 3170 O O . SER B 1 130 ? 3.781 -18.625 -13.547 1 98.81 130 SER B O 1
ATOM 3172 N N . PHE B 1 131 ? 3.648 -19.219 -11.422 1 98.38 131 PHE B N 1
ATOM 3173 C CA . PHE B 1 131 ? 5.027 -19.688 -11.406 1 98.38 131 PHE B CA 1
ATOM 3174 C C . PHE B 1 131 ? 5.191 -20.938 -12.266 1 98.38 131 PHE B C 1
ATOM 3176 O O . PHE B 1 131 ? 6.242 -21.125 -12.883 1 98.38 131 PHE B O 1
ATOM 3183 N N . LEU B 1 132 ? 4.168 -21.781 -12.258 1 97.31 132 LEU B N 1
ATOM 3184 C CA . LEU B 1 132 ? 4.207 -22.922 -13.156 1 97.31 132 LEU B CA 1
ATOM 3185 C C . LEU B 1 132 ? 4.426 -22.484 -14.602 1 97.31 132 LEU B C 1
ATOM 3187 O O . LEU B 1 132 ? 5.25 -23.062 -15.312 1 97.31 132 LEU B O 1
ATOM 3191 N N . GLY B 1 133 ? 3.656 -21.484 -15.023 1 98.25 133 GLY B N 1
ATOM 3192 C CA . GLY B 1 133 ? 3.85 -20.938 -16.359 1 98.25 133 GLY B CA 1
ATOM 3193 C C . GLY B 1 133 ? 5.238 -20.375 -16.578 1 98.25 133 GLY B C 1
ATOM 3194 O O . GLY B 1 133 ? 5.871 -20.641 -17.594 1 98.25 133 GLY B O 1
ATOM 3195 N N . TYR B 1 134 ? 5.715 -19.625 -15.656 1 98.06 134 TYR B N 1
ATOM 3196 C CA . TYR B 1 134 ? 7.039 -19.031 -15.734 1 98.06 134 TYR B CA 1
ATOM 3197 C C . TYR B 1 134 ? 8.109 -20.094 -15.906 1 98.06 134 TYR B C 1
ATOM 3199 O O . TYR B 1 134 ? 8.93 -20.031 -16.828 1 98.06 134 TYR B O 1
ATOM 3207 N N . PHE B 1 135 ? 8.117 -21.125 -15.047 1 96.19 135 PHE B N 1
ATOM 3208 C CA . PHE B 1 135 ? 9.172 -22.141 -15.047 1 96.19 135 PHE B CA 1
ATOM 3209 C C . PHE B 1 135 ? 9.023 -23.062 -16.25 1 96.19 135 PHE B C 1
ATOM 3211 O O . PHE B 1 135 ? 10.016 -23.625 -16.734 1 96.19 135 PHE B O 1
ATOM 3218 N N . ALA B 1 136 ? 7.773 -23.234 -16.719 1 96.5 136 ALA B N 1
ATOM 3219 C CA . ALA B 1 136 ? 7.602 -24.016 -17.953 1 96.5 136 ALA B CA 1
ATOM 3220 C C . ALA B 1 136 ? 8.32 -23.344 -19.125 1 96.5 136 ALA B C 1
ATOM 3222 O O . ALA B 1 136 ? 8.961 -24.031 -19.922 1 96.5 136 ALA B O 1
ATOM 3223 N N . VAL B 1 137 ? 8.18 -22.031 -19.188 1 97 137 VAL B N 1
ATOM 3224 C CA . VAL B 1 137 ? 8.867 -21.297 -20.234 1 97 137 VAL B CA 1
ATOM 3225 C C . VAL B 1 137 ? 10.383 -21.469 -20.078 1 97 137 VAL B C 1
ATOM 3227 O O . VAL B 1 137 ? 11.078 -21.781 -21.047 1 97 137 VAL B O 1
ATOM 3230 N N . LYS B 1 138 ? 10.906 -21.344 -18.906 1 95 138 LYS B N 1
ATOM 3231 C CA . LYS B 1 138 ? 12.344 -21.469 -18.656 1 95 138 LYS B CA 1
ATOM 3232 C C . LYS B 1 138 ? 12.828 -22.875 -18.953 1 95 138 LYS B C 1
ATOM 3234 O O . LYS B 1 138 ? 13.859 -23.062 -19.609 1 95 138 LYS B O 1
ATOM 3239 N N . GLU B 1 139 ? 12.07 -23.828 -18.484 1 93.5 139 GLU B N 1
ATOM 3240 C CA . GLU B 1 139 ? 12.438 -25.219 -18.672 1 93.5 139 GLU B CA 1
ATOM 3241 C C . GLU B 1 139 ? 12.383 -25.609 -20.141 1 93.5 139 GLU B C 1
ATOM 3243 O O . GLU B 1 139 ? 13.195 -26.406 -20.609 1 93.5 139 GLU B O 1
ATOM 3248 N N . SER B 1 140 ? 11.461 -25.078 -20.875 1 94.25 140 SER B N 1
ATOM 3249 C CA . SER B 1 140 ? 11.281 -25.438 -22.281 1 94.25 140 SER B CA 1
ATOM 3250 C C . SER B 1 140 ? 12.484 -25.016 -23.125 1 94.25 140 SER B C 1
ATOM 3252 O O . SER B 1 140 ? 12.727 -25.578 -24.188 1 94.25 140 SER B O 1
ATOM 3254 N N . ARG B 1 141 ? 13.219 -24.078 -22.625 1 92.12 141 ARG B N 1
ATOM 3255 C CA . ARG B 1 141 ? 14.414 -23.625 -23.312 1 92.12 141 ARG B CA 1
ATOM 3256 C C . ARG B 1 141 ? 15.57 -24.594 -23.125 1 92.12 141 ARG B C 1
ATOM 3258 O O . ARG B 1 141 ? 16.531 -24.594 -23.906 1 92.12 141 ARG B O 1
ATOM 3265 N N . VAL B 1 142 ? 15.477 -25.359 -22.125 1 90.06 142 VAL B N 1
ATOM 3266 C CA . VAL B 1 142 ? 16.5 -26.344 -21.812 1 90.06 142 VAL B CA 1
ATOM 3267 C C . VAL B 1 142 ? 16.047 -27.719 -22.297 1 90.06 142 VAL B C 1
ATOM 3269 O O . VAL B 1 142 ? 16.844 -28.484 -22.859 1 90.06 142 VAL B O 1
ATOM 3272 N N . ARG B 1 143 ? 14.789 -27.984 -22.047 1 89.31 143 ARG B N 1
ATOM 3273 C CA . ARG B 1 143 ? 14.172 -29.234 -22.438 1 89.31 143 ARG B CA 1
ATOM 3274 C C . ARG B 1 143 ? 12.805 -29 -23.078 1 89.31 143 ARG B C 1
ATOM 3276 O O . ARG B 1 143 ? 11.82 -28.734 -22.375 1 89.31 143 ARG B O 1
ATOM 3283 N N . ASN B 1 144 ? 12.758 -29.234 -24.266 1 89.69 144 ASN B N 1
ATOM 3284 C CA . ASN B 1 144 ? 11.562 -28.891 -25.031 1 89.69 144 ASN B CA 1
ATOM 3285 C C . ASN B 1 144 ? 10.414 -29.828 -24.734 1 89.69 144 ASN B C 1
ATOM 3287 O O . ASN B 1 144 ? 9.242 -29.469 -24.875 1 89.69 144 ASN B O 1
ATOM 3291 N N . SER B 1 145 ? 10.805 -31.109 -24.359 1 88.19 145 SER B N 1
ATOM 3292 C CA . SER B 1 145 ? 9.773 -32.094 -24.062 1 88.19 145 SER B CA 1
ATOM 3293 C C . SER B 1 145 ? 10.195 -33 -22.906 1 88.19 145 SER B C 1
ATOM 3295 O O . SER B 1 145 ? 11.375 -33.062 -22.562 1 88.19 145 SER B O 1
ATOM 3297 N N . VAL B 1 146 ? 9.188 -33.469 -22.234 1 78.88 146 VAL B N 1
ATOM 3298 C CA . VAL B 1 146 ? 9.422 -34.406 -21.156 1 78.88 146 VAL B CA 1
ATOM 3299 C C . VAL B 1 146 ? 8.812 -35.781 -21.516 1 78.88 146 VAL B C 1
ATOM 3301 O O . VAL B 1 146 ? 7.707 -35.844 -22.047 1 78.88 146 VAL B O 1
ATOM 3304 N N . MET B 1 147 ? 9.656 -36.719 -21.359 1 76.38 147 MET B N 1
ATOM 3305 C CA . MET B 1 147 ? 9.156 -38.062 -21.625 1 76.38 147 MET B CA 1
ATOM 3306 C C . MET B 1 147 ? 8.203 -38.5 -20.531 1 76.38 147 MET B C 1
ATOM 3308 O O . MET B 1 147 ? 8.586 -38.562 -19.359 1 76.38 147 MET B O 1
ATOM 3312 N N . ILE B 1 148 ? 6.941 -38.688 -20.812 1 75.06 148 ILE B N 1
ATOM 3313 C CA . ILE B 1 148 ? 5.945 -39.156 -19.859 1 75.06 148 ILE B CA 1
ATOM 3314 C C . ILE B 1 148 ? 6.031 -40.688 -19.75 1 75.06 148 ILE B C 1
ATOM 3316 O O . ILE B 1 148 ? 5.941 -41.25 -18.641 1 75.06 148 ILE B O 1
ATOM 3320 N N . THR B 1 149 ? 6.164 -41.281 -20.922 1 78.31 149 THR B N 1
ATOM 3321 C CA . THR B 1 149 ? 6.461 -42.688 -21.047 1 78.31 149 THR B CA 1
ATOM 3322 C C . THR B 1 149 ? 7.652 -42.906 -21.969 1 78.31 149 THR B C 1
ATOM 3324 O O . THR B 1 149 ? 8.266 -41.969 -22.453 1 78.31 149 THR B O 1
ATOM 3327 N N . SER B 1 150 ? 8.047 -44.188 -22.016 1 78.06 150 SER B N 1
ATOM 3328 C CA . SER B 1 150 ? 9.164 -44.562 -22.875 1 78.06 150 SER B CA 1
ATOM 3329 C C . SER B 1 150 ? 8.891 -44.156 -24.328 1 78.06 150 SER B C 1
ATOM 3331 O O . SER B 1 150 ? 9.828 -43.969 -25.109 1 78.06 150 SER B O 1
ATOM 3333 N N . THR B 1 151 ? 7.707 -43.938 -24.625 1 80.44 151 THR B N 1
ATOM 3334 C CA . THR B 1 151 ? 7.414 -43.719 -26.031 1 80.44 151 THR B CA 1
ATOM 3335 C C . THR B 1 151 ? 6.66 -42.406 -26.234 1 80.44 151 THR B C 1
ATOM 3337 O O . THR B 1 151 ? 6.434 -42 -27.359 1 80.44 151 THR B O 1
ATOM 3340 N N . PHE B 1 152 ? 6.207 -41.906 -25.141 1 87.12 152 PHE B N 1
ATOM 3341 C CA . PHE B 1 152 ? 5.371 -40.719 -25.297 1 87.12 152 PHE B CA 1
ATOM 3342 C C . PHE B 1 152 ? 6.027 -39.5 -24.656 1 87.12 152 PHE B C 1
ATOM 3344 O O . PHE B 1 152 ? 6.383 -39.531 -23.469 1 87.12 152 PHE B O 1
ATOM 3351 N N . SER B 1 153 ? 6.242 -38.5 -25.5 1 85.75 153 SER B N 1
ATOM 3352 C CA . SER B 1 153 ? 6.797 -37.25 -25 1 85.75 153 SER B CA 1
ATOM 3353 C C . SER B 1 153 ? 5.758 -36.125 -25.031 1 85.75 153 SER B C 1
ATOM 3355 O O . SER B 1 153 ? 4.859 -36.125 -25.875 1 85.75 153 SER B O 1
ATOM 3357 N N . PHE B 1 154 ? 5.77 -35.344 -24 1 88.69 154 PHE B N 1
ATOM 3358 C CA . PHE B 1 154 ? 4.859 -34.188 -23.875 1 88.69 154 PHE B CA 1
ATOM 3359 C C . PHE B 1 154 ? 5.633 -32.875 -23.812 1 88.69 154 PHE B C 1
ATOM 3361 O O . PHE B 1 154 ? 6.617 -32.781 -23.094 1 88.69 154 PHE B O 1
ATOM 3368 N N . PRO B 1 155 ? 5.219 -31.953 -24.734 1 91.88 155 PRO B N 1
ATOM 3369 C CA . PRO B 1 155 ? 5.961 -30.688 -24.734 1 91.88 155 PRO B CA 1
ATOM 3370 C C . PRO B 1 155 ? 5.953 -29.984 -23.375 1 91.88 155 PRO B C 1
ATOM 3372 O O . PRO B 1 155 ? 4.898 -29.859 -22.75 1 91.88 155 PRO B O 1
ATOM 3375 N N . THR B 1 156 ? 7.105 -29.484 -22.922 1 92.06 156 THR B N 1
ATOM 3376 C CA . THR B 1 156 ? 7.332 -28.891 -21.609 1 92.06 156 THR B CA 1
ATOM 3377 C C . THR B 1 156 ? 6.434 -27.672 -21.406 1 92.06 156 THR B C 1
ATOM 3379 O O . THR B 1 156 ? 5.863 -27.484 -20.328 1 92.06 156 THR B O 1
ATOM 3382 N N . LEU B 1 157 ? 6.234 -26.922 -22.469 1 95.19 157 LEU B N 1
ATOM 3383 C CA . LEU B 1 157 ? 5.492 -25.656 -22.422 1 95.19 157 LEU B CA 1
ATOM 3384 C C . LEU B 1 157 ? 4.023 -25.906 -22.078 1 95.19 157 LEU B C 1
ATOM 3386 O O . LEU B 1 157 ? 3.35 -25.047 -21.531 1 95.19 157 LEU B O 1
ATOM 3390 N N . TYR B 1 158 ? 3.516 -27.156 -22.328 1 95.88 158 TYR B N 1
ATOM 3391 C CA . TYR B 1 158 ? 2.082 -27.406 -22.203 1 95.88 158 TYR B CA 1
ATOM 3392 C C . TYR B 1 158 ? 1.768 -28.156 -20.922 1 95.88 158 TYR B C 1
ATOM 3394 O O . TYR B 1 158 ? 0.599 -28.359 -20.578 1 95.88 158 TYR B O 1
ATOM 3402 N N . PHE B 1 159 ? 2.758 -28.484 -20.172 1 93.12 159 PHE B N 1
ATOM 3403 C CA . PHE B 1 159 ? 2.555 -29.203 -18.922 1 93.12 159 PHE B CA 1
ATOM 3404 C C . PHE B 1 159 ? 1.646 -28.422 -17.984 1 93.12 159 PHE B C 1
ATOM 3406 O O . PHE B 1 159 ? 0.693 -28.969 -17.438 1 93.12 159 PHE B O 1
ATOM 3413 N N . PRO B 1 160 ? 1.893 -27.094 -17.828 1 96.69 160 PRO B N 1
ATOM 3414 C CA . PRO B 1 160 ? 1.013 -26.328 -16.938 1 96.69 160 PRO B CA 1
ATOM 3415 C C . PRO B 1 160 ? -0.438 -26.328 -17.406 1 96.69 160 PRO B C 1
ATOM 3417 O O . PRO B 1 160 ? -1.359 -26.297 -16.594 1 96.69 160 PRO B O 1
ATOM 3420 N N . VAL B 1 161 ? -0.618 -26.344 -18.719 1 97.5 161 VAL B N 1
ATOM 3421 C CA . VAL B 1 161 ? -1.97 -26.359 -19.266 1 97.5 161 VAL B CA 1
ATOM 3422 C C . VAL B 1 161 ? -2.656 -27.672 -18.906 1 97.5 161 VAL B C 1
ATOM 3424 O O . VAL B 1 161 ? -3.832 -27.688 -18.547 1 97.5 161 VAL B O 1
ATOM 3427 N N . ALA B 1 162 ? -1.934 -28.766 -19 1 95.62 162 ALA B N 1
ATOM 3428 C CA . ALA B 1 162 ? -2.475 -30.062 -18.578 1 95.62 162 ALA B CA 1
ATOM 3429 C C . ALA B 1 162 ? -2.869 -30.047 -17.109 1 95.62 162 ALA B C 1
ATOM 3431 O O . ALA B 1 162 ? -3.953 -30.5 -16.734 1 95.62 162 ALA B O 1
ATOM 3432 N N . LEU B 1 163 ? -2.008 -29.469 -16.312 1 95.38 163 LEU B N 1
ATOM 3433 C CA . LEU B 1 163 ? -2.281 -29.406 -14.875 1 95.38 163 LEU B CA 1
ATOM 3434 C C . LEU B 1 163 ? -3.479 -28.516 -14.586 1 95.38 163 LEU B C 1
ATOM 3436 O O . LEU B 1 163 ? -4.238 -28.766 -13.648 1 95.38 163 LEU B O 1
ATOM 3440 N N . LEU B 1 164 ? -3.621 -27.484 -15.367 1 97.44 164 LEU B N 1
ATOM 3441 C CA . LEU B 1 164 ? -4.781 -26.609 -15.258 1 97.44 164 LEU B CA 1
ATOM 3442 C C . LEU B 1 164 ? -6.078 -27.406 -15.383 1 97.44 164 LEU B C 1
ATOM 3444 O O . LEU B 1 164 ? -6.969 -27.281 -14.539 1 97.44 164 LEU B O 1
ATOM 3448 N N . PHE B 1 165 ? -6.191 -28.281 -16.344 1 96.19 165 PHE B N 1
ATOM 3449 C CA . PHE B 1 165 ? -7.406 -29.047 -16.578 1 96.19 165 PHE B CA 1
ATOM 3450 C C . PHE B 1 165 ? -7.543 -30.172 -15.547 1 96.19 165 PHE B C 1
ATOM 3452 O O . PHE B 1 165 ? -8.648 -30.484 -15.102 1 96.19 165 PHE B O 1
ATOM 3459 N N . VAL B 1 166 ? -6.438 -30.781 -15.172 1 94.19 166 VAL B N 1
ATOM 3460 C CA . VAL B 1 166 ? -6.465 -31.812 -14.133 1 94.19 166 VAL B CA 1
ATOM 3461 C C . VAL B 1 166 ? -6.992 -31.219 -12.828 1 94.19 166 VAL B C 1
ATOM 3463 O O . VAL B 1 166 ? -7.828 -31.828 -12.156 1 94.19 166 VAL B O 1
ATOM 3466 N N . THR B 1 167 ? -6.469 -30.031 -12.523 1 94.81 167 THR B N 1
ATOM 3467 C CA . THR B 1 167 ? -6.914 -29.375 -11.297 1 94.81 167 THR B CA 1
ATOM 3468 C C . THR B 1 167 ? -8.398 -29.016 -11.375 1 94.81 167 THR B C 1
ATOM 3470 O O . THR B 1 167 ? -9.125 -29.172 -10.391 1 94.81 167 THR B O 1
ATOM 3473 N N . ALA B 1 168 ? -8.852 -28.578 -12.539 1 94.31 168 ALA B N 1
ATOM 3474 C CA . ALA B 1 168 ? -10.266 -28.266 -12.719 1 94.31 168 ALA B CA 1
ATOM 3475 C C . ALA B 1 168 ? -11.141 -29.5 -12.516 1 94.31 168 ALA B C 1
ATOM 3477 O O . ALA B 1 168 ? -12.242 -29.406 -11.977 1 94.31 168 ALA B O 1
ATOM 3478 N N . LEU B 1 169 ? -10.641 -30.641 -12.867 1 93.62 169 LEU B N 1
ATOM 3479 C CA . LEU B 1 169 ? -11.375 -31.906 -12.742 1 93.62 169 LEU B CA 1
ATOM 3480 C C . LEU B 1 169 ? -11.359 -32.406 -11.297 1 93.62 169 LEU B C 1
ATOM 3482 O O . LEU B 1 169 ? -12.391 -32.812 -10.773 1 93.62 169 LEU B O 1
ATOM 3486 N N . LEU B 1 170 ? -10.258 -32.312 -10.641 1 92.88 170 LEU B N 1
ATOM 3487 C CA . LEU B 1 170 ? -10.07 -32.875 -9.305 1 92.88 170 LEU B CA 1
ATOM 3488 C C . LEU B 1 170 ? -10.633 -31.938 -8.242 1 92.88 170 LEU B C 1
ATOM 3490 O O . LEU B 1 170 ? -11.023 -32.375 -7.16 1 92.88 170 LEU B O 1
ATOM 3494 N N . ALA B 1 171 ? -10.656 -30.672 -8.516 1 92.75 171 ALA B N 1
ATOM 3495 C CA . ALA B 1 171 ? -11.172 -29.656 -7.605 1 92.75 171 ALA B CA 1
ATOM 3496 C C . ALA B 1 171 ? -12.141 -28.719 -8.32 1 92.75 171 ALA B C 1
ATOM 3498 O O . ALA B 1 171 ? -11.836 -27.547 -8.547 1 92.75 171 ALA B O 1
ATOM 3499 N N . PRO B 1 172 ? -13.383 -29.172 -8.516 1 90.94 172 PRO B N 1
ATOM 3500 C CA . PRO B 1 172 ? -14.336 -28.391 -9.312 1 90.94 172 PRO B CA 1
ATOM 3501 C C . PRO B 1 172 ? -14.703 -27.062 -8.664 1 90.94 172 PRO B C 1
ATOM 3503 O O . PRO B 1 172 ? -15.195 -26.156 -9.336 1 90.94 172 PRO B O 1
ATOM 3506 N N . GLY B 1 173 ? -14.461 -26.938 -7.422 1 91.19 173 GLY B N 1
ATOM 3507 C CA . GLY B 1 173 ? -14.711 -25.688 -6.734 1 91.19 173 GLY B CA 1
ATOM 3508 C C . GLY B 1 173 ? -13.641 -24.641 -6.992 1 91.19 173 GLY B C 1
ATOM 3509 O O . GLY B 1 173 ? -13.805 -23.469 -6.637 1 91.19 173 GLY B O 1
ATOM 3510 N N . SER B 1 174 ? -12.57 -25.094 -7.621 1 92.38 174 SER B N 1
ATOM 3511 C CA . SER B 1 174 ? -11.492 -24.156 -7.934 1 92.38 174 SER B CA 1
ATOM 3512 C C . SER B 1 174 ? -11.844 -23.312 -9.148 1 92.38 174 SER B C 1
ATOM 3514 O O . SER B 1 174 ? -12.703 -23.688 -9.953 1 92.38 174 SER B O 1
ATOM 3516 N N . SER B 1 175 ? -11.266 -22.156 -9.195 1 94.69 175 SER B N 1
ATOM 3517 C CA . SER B 1 175 ? -11.555 -21.219 -10.281 1 94.69 175 SER B CA 1
ATOM 3518 C C . SER B 1 175 ? -10.695 -21.516 -11.508 1 94.69 175 SER B C 1
ATOM 3520 O O . SER B 1 175 ? -9.523 -21.141 -11.562 1 94.69 175 SER B O 1
ATOM 3522 N N . LEU B 1 176 ? -11.352 -22.062 -12.531 1 96.44 176 LEU B N 1
ATOM 3523 C CA . LEU B 1 176 ? -10.641 -22.297 -13.781 1 96.44 176 LEU B CA 1
ATOM 3524 C C . LEU B 1 176 ? -10.203 -20.984 -14.422 1 96.44 176 LEU B C 1
ATOM 3526 O O . LEU B 1 176 ? -9.031 -20.828 -14.773 1 96.44 176 LEU B O 1
ATOM 3530 N N . PRO B 1 177 ? -11.094 -19.953 -14.555 1 97.44 177 PRO B N 1
ATOM 3531 C CA . PRO B 1 177 ? -10.641 -18.688 -15.133 1 97.44 177 PRO B CA 1
ATOM 3532 C C . PRO B 1 177 ? -9.508 -18.047 -14.344 1 97.44 177 PRO B C 1
ATOM 3534 O O . PRO B 1 177 ? -8.562 -17.516 -14.93 1 97.44 177 PRO B O 1
ATOM 3537 N N . GLY B 1 178 ? -9.586 -18.078 -13.008 1 98.06 178 GLY B N 1
ATOM 3538 C CA . GLY B 1 178 ? -8.523 -17.531 -12.18 1 98.06 178 GLY B CA 1
ATOM 3539 C C . GLY B 1 178 ? -7.184 -18.188 -12.414 1 98.06 178 GLY B C 1
ATOM 3540 O O . GLY B 1 178 ? -6.168 -17.516 -12.57 1 98.06 178 GLY B O 1
ATOM 3541 N N . HIS B 1 179 ? -7.184 -19.547 -12.43 1 98.62 179 HIS B N 1
ATOM 3542 C CA . HIS B 1 179 ? -5.957 -20.297 -12.672 1 98.62 179 HIS B CA 1
ATOM 3543 C C . HIS B 1 179 ? -5.418 -20.031 -14.078 1 98.62 179 HIS B C 1
ATOM 3545 O O . HIS B 1 179 ? -4.207 -19.875 -14.258 1 98.62 179 HIS B O 1
ATOM 3551 N N . ALA B 1 180 ? -6.324 -19.922 -15.016 1 98.62 180 ALA B N 1
ATOM 3552 C CA . ALA B 1 180 ? -5.918 -19.688 -16.406 1 98.62 180 ALA B CA 1
ATOM 3553 C C . ALA B 1 180 ? -5.266 -18.312 -16.562 1 98.62 180 ALA B C 1
ATOM 3555 O O . ALA B 1 180 ? -4.223 -18.188 -17.219 1 98.62 180 ALA B O 1
ATOM 3556 N N . ILE B 1 181 ? -5.852 -17.328 -16.031 1 98.75 181 ILE B N 1
ATOM 3557 C CA . ILE B 1 181 ? -5.293 -15.977 -16.109 1 98.75 181 ILE B CA 1
ATOM 3558 C C . ILE B 1 181 ? -3.938 -15.938 -15.398 1 98.75 181 ILE B C 1
ATOM 3560 O O . ILE B 1 181 ? -2.975 -15.375 -15.922 1 98.75 181 ILE B O 1
ATOM 3564 N N . GLY B 1 182 ? -3.85 -16.531 -14.203 1 98.75 182 GLY B N 1
ATOM 3565 C CA . GLY B 1 182 ? -2.568 -16.656 -13.531 1 98.75 182 GLY B CA 1
ATOM 3566 C C . GLY B 1 182 ? -1.511 -17.344 -14.367 1 98.75 182 GLY B C 1
ATOM 3567 O O . GLY B 1 182 ? -0.376 -16.859 -14.461 1 98.75 182 GLY B O 1
ATOM 3568 N N . LEU B 1 183 ? -1.888 -18.438 -14.969 1 98.81 183 LEU B N 1
ATOM 3569 C CA . LEU B 1 183 ? -0.984 -19.188 -15.82 1 98.81 183 LEU B CA 1
ATOM 3570 C C . LEU B 1 183 ? -0.501 -18.344 -17 1 98.81 183 LEU B C 1
ATOM 3572 O O . LEU B 1 183 ? 0.695 -18.312 -17.281 1 98.81 183 LEU B O 1
ATOM 3576 N N . LEU B 1 184 ? -1.421 -17.609 -17.641 1 98.75 184 LEU B N 1
ATOM 3577 C CA . LEU B 1 184 ? -1.072 -16.766 -18.766 1 98.75 184 LEU B CA 1
ATOM 3578 C C . LEU B 1 184 ? -0.09 -15.672 -18.359 1 98.75 184 LEU B C 1
ATOM 3580 O O . LEU B 1 184 ? 0.845 -15.352 -19.094 1 98.75 184 LEU B O 1
ATOM 3584 N N . LEU B 1 185 ? -0.325 -15.156 -17.219 1 98.62 185 LEU B N 1
ATOM 3585 C CA . LEU B 1 185 ? 0.591 -14.141 -16.719 1 98.62 185 LEU B CA 1
ATOM 3586 C C . LEU B 1 185 ? 1.965 -14.734 -16.438 1 98.62 185 LEU B C 1
ATOM 3588 O O . LEU B 1 185 ? 2.988 -14.078 -16.625 1 98.62 185 LEU B O 1
ATOM 3592 N N . GLY B 1 186 ? 1.987 -15.922 -15.922 1 98.75 186 GLY B N 1
ATOM 3593 C CA . GLY B 1 186 ? 3.242 -16.625 -15.727 1 98.75 186 GLY B CA 1
ATOM 3594 C C . GLY B 1 186 ? 4.008 -16.859 -17.016 1 98.75 186 GLY B C 1
ATOM 3595 O O . GLY B 1 186 ? 5.219 -16.625 -17.078 1 98.75 186 GLY B O 1
ATOM 3596 N N . TYR B 1 187 ? 3.293 -17.328 -18.047 1 98.62 187 TYR B N 1
ATOM 3597 C CA . TYR B 1 187 ? 3.912 -17.484 -19.359 1 98.62 187 TYR B CA 1
ATOM 3598 C C . TYR B 1 187 ? 4.488 -16.156 -19.828 1 98.62 187 TYR B C 1
ATOM 3600 O O . TYR B 1 187 ? 5.625 -16.094 -20.312 1 98.62 187 TYR B O 1
ATOM 3608 N N . PHE B 1 188 ? 3.688 -15.117 -19.688 1 98.62 188 PHE B N 1
ATOM 3609 C CA . PHE B 1 188 ? 4.125 -13.789 -20.109 1 98.62 188 PHE B CA 1
ATOM 3610 C C . PHE B 1 188 ? 5.395 -13.383 -19.375 1 98.62 188 PHE B C 1
ATOM 3612 O O . PHE B 1 188 ? 6.344 -12.891 -19.984 1 98.62 188 PHE B O 1
ATOM 3619 N N . MET B 1 189 ? 5.387 -13.578 -18.125 1 98.06 189 MET B N 1
ATOM 3620 C CA . MET B 1 189 ? 6.551 -13.242 -17.312 1 98.06 189 MET B CA 1
ATOM 3621 C C . MET B 1 189 ? 7.781 -14.016 -17.766 1 98.06 189 MET B C 1
ATOM 3623 O O . MET B 1 189 ? 8.883 -13.469 -17.844 1 98.06 189 MET B O 1
ATOM 3627 N N . GLY B 1 190 ? 7.633 -15.297 -18.047 1 97.56 190 GLY B N 1
ATOM 3628 C CA . GLY B 1 190 ? 8.734 -16.109 -18.531 1 97.56 190 GLY B CA 1
ATOM 3629 C C . GLY B 1 190 ? 9.25 -15.664 -19.891 1 97.56 190 GLY B C 1
ATOM 3630 O O . GLY B 1 190 ? 10.453 -15.703 -20.156 1 97.56 190 GLY B O 1
ATOM 3631 N N . LEU B 1 191 ? 8.336 -15.195 -20.734 1 97.25 191 LEU B N 1
ATOM 3632 C CA . LEU B 1 191 ? 8.68 -14.789 -22.094 1 97.25 191 LEU B CA 1
ATOM 3633 C C . LEU B 1 191 ? 9.25 -13.375 -22.109 1 97.25 191 LEU B C 1
ATOM 3635 O O . LEU B 1 191 ? 10.109 -13.062 -22.938 1 97.25 191 LEU B O 1
ATOM 3639 N N . LYS B 1 192 ? 8.695 -12.523 -21.25 1 96.81 192 LYS B N 1
ATOM 3640 C CA . LYS B 1 192 ? 9.062 -11.117 -21.234 1 96.81 192 LYS B CA 1
ATOM 3641 C C . LYS B 1 192 ? 9.531 -10.672 -19.859 1 96.81 192 LYS B C 1
ATOM 3643 O O . LYS B 1 192 ? 9.039 -9.68 -19.312 1 96.81 192 LYS B O 1
ATOM 3648 N N . GLU B 1 193 ? 10.508 -11.305 -19.406 1 94 193 GLU B N 1
ATOM 3649 C CA . GLU B 1 193 ? 11 -11.055 -18.047 1 94 193 GLU B CA 1
ATOM 3650 C C . GLU B 1 193 ? 11.523 -9.625 -17.922 1 94 193 GLU B C 1
ATOM 3652 O O . GLU B 1 193 ? 11.375 -9.008 -16.859 1 94 193 GLU B O 1
ATOM 3657 N N . ASN B 1 194 ? 12.07 -9.086 -19.016 1 92.56 194 ASN B N 1
ATOM 3658 C CA . ASN B 1 194 ? 12.609 -7.73 -19 1 92.56 194 ASN B CA 1
ATOM 3659 C C . ASN B 1 194 ? 11.5 -6.695 -18.812 1 92.56 194 ASN B C 1
ATOM 3661 O O . ASN B 1 194 ? 11.727 -5.652 -18.203 1 92.56 194 ASN B O 1
ATOM 3665 N N . TRP B 1 195 ? 10.375 -6.938 -19.344 1 94.81 195 TRP B N 1
ATOM 3666 C CA . TRP B 1 195 ? 9.242 -6.031 -19.156 1 94.81 195 TRP B CA 1
ATOM 3667 C C . TRP B 1 195 ? 8.781 -6.02 -17.703 1 94.81 195 TRP B C 1
ATOM 3669 O O . TRP B 1 195 ? 8.453 -4.961 -17.172 1 94.81 195 TRP B O 1
ATOM 3679 N N . VAL B 1 196 ? 8.789 -7.148 -17.062 1 95.25 196 VAL B N 1
ATOM 3680 C CA . VAL B 1 196 ? 8.391 -7.266 -15.664 1 95.25 196 VAL B CA 1
ATOM 3681 C C . VAL B 1 196 ? 9.398 -6.551 -14.766 1 95.25 196 VAL B C 1
ATOM 3683 O O . VAL B 1 196 ? 9.016 -5.859 -13.82 1 95.25 196 VAL B O 1
ATOM 3686 N N . ALA B 1 197 ? 10.609 -6.68 -15.141 1 92.69 197 ALA B N 1
ATOM 3687 C CA . ALA B 1 197 ? 11.68 -6.039 -14.383 1 92.69 197 ALA B CA 1
ATOM 3688 C C . ALA B 1 197 ? 11.531 -4.52 -14.398 1 92.69 197 ALA B C 1
ATOM 3690 O O . ALA B 1 197 ? 11.922 -3.842 -13.438 1 92.69 197 ALA B O 1
ATOM 3691 N N . LYS B 1 198 ? 10.953 -3.975 -15.453 1 92.5 198 LYS B N 1
ATOM 3692 C CA . LYS B 1 198 ? 10.812 -2.527 -15.594 1 92.5 198 LYS B CA 1
ATOM 3693 C C . LYS B 1 198 ? 9.773 -1.978 -14.609 1 92.5 198 LYS B C 1
ATOM 3695 O O . LYS B 1 198 ? 9.805 -0.793 -14.266 1 92.5 198 LYS B O 1
ATOM 3700 N N . ILE B 1 199 ? 8.914 -2.783 -14.156 1 94.12 199 ILE B N 1
ATOM 3701 C CA . ILE B 1 199 ? 7.867 -2.266 -13.289 1 94.12 199 ILE B CA 1
ATOM 3702 C C . ILE B 1 199 ? 8.148 -2.678 -11.844 1 94.12 199 ILE B C 1
ATOM 3704 O O . ILE B 1 199 ? 7.336 -2.426 -10.953 1 94.12 199 ILE B O 1
ATOM 3708 N N . THR B 1 200 ? 9.266 -3.332 -11.586 1 96 200 THR B N 1
ATOM 3709 C CA . THR B 1 200 ? 9.734 -3.656 -10.242 1 96 200 THR B CA 1
ATOM 3710 C C . THR B 1 200 ? 10.805 -2.67 -9.789 1 96 200 THR B C 1
ATOM 3712 O O . THR B 1 200 ? 11.484 -2.062 -10.617 1 96 200 THR B O 1
ATOM 3715 N N . PRO B 1 201 ? 10.938 -2.449 -8.461 1 95.25 201 PRO B N 1
ATOM 3716 C CA . PRO B 1 201 ? 12.07 -1.643 -8.008 1 95.25 201 PRO B CA 1
ATOM 3717 C C . PRO B 1 201 ? 13.414 -2.199 -8.477 1 95.25 201 PRO B C 1
ATOM 3719 O O . PRO B 1 201 ? 13.617 -3.418 -8.477 1 95.25 201 PRO B O 1
ATOM 3722 N N . PRO B 1 202 ? 14.289 -1.352 -8.938 1 95.69 202 PRO B N 1
ATOM 3723 C CA . PRO B 1 202 ? 15.594 -1.83 -9.398 1 95.69 202 PRO B CA 1
ATOM 3724 C C . PRO B 1 202 ? 16.469 -2.346 -8.25 1 95.69 202 PRO B C 1
ATOM 3726 O O . PRO B 1 202 ? 16.141 -2.123 -7.082 1 95.69 202 PRO B O 1
ATOM 3729 N N . SER B 1 203 ? 17.516 -2.906 -8.586 1 96.25 203 SER B N 1
ATOM 3730 C CA . SER B 1 203 ? 18.391 -3.602 -7.641 1 96.25 203 SER B CA 1
ATOM 3731 C C . SER B 1 203 ? 18.906 -2.654 -6.566 1 96.25 203 SER B C 1
ATOM 3733 O O . SER B 1 203 ? 18.984 -3.023 -5.391 1 96.25 203 SER B O 1
ATOM 3735 N N . PHE B 1 204 ? 19.281 -1.506 -6.996 1 95.62 204 PHE B N 1
ATOM 3736 C CA . PHE B 1 204 ? 19.875 -0.59 -6.027 1 95.62 204 PHE B CA 1
ATOM 3737 C C . PHE B 1 204 ? 18.859 -0.173 -4.977 1 95.62 204 PHE B C 1
ATOM 3739 O O . PHE B 1 204 ? 19.203 0.049 -3.816 1 95.62 204 PHE B O 1
ATOM 3746 N N . VAL B 1 205 ? 17.641 -0.082 -5.32 1 96.56 205 VAL B N 1
ATOM 3747 C CA . VAL B 1 205 ? 16.578 0.234 -4.367 1 96.56 205 VAL B CA 1
ATOM 3748 C C . VAL B 1 205 ? 16.359 -0.95 -3.428 1 96.56 205 VAL B C 1
ATOM 3750 O O . VAL B 1 205 ? 16.266 -0.775 -2.211 1 96.56 205 VAL B O 1
ATOM 3753 N N . LEU B 1 206 ? 16.266 -2.1 -3.992 1 98 206 LEU B N 1
ATOM 3754 C CA . LEU B 1 206 ? 16.062 -3.307 -3.197 1 98 206 LEU B CA 1
ATOM 3755 C C . LEU B 1 206 ? 17.172 -3.48 -2.174 1 98 206 LEU B C 1
ATOM 3757 O O . LEU B 1 206 ? 16.922 -3.814 -1.016 1 98 206 LEU B O 1
ATOM 3761 N N . LYS B 1 207 ? 18.375 -3.244 -2.604 1 97.75 207 LYS B N 1
ATOM 3762 C CA . LYS B 1 207 ? 19.516 -3.336 -1.7 1 97.75 207 LYS B CA 1
ATOM 3763 C C . LYS B 1 207 ? 19.375 -2.365 -0.532 1 97.75 207 LYS B C 1
ATOM 3765 O O . LYS B 1 207 ? 19.625 -2.729 0.619 1 97.75 207 LYS B O 1
ATOM 3770 N N . LYS B 1 208 ? 18.938 -1.15 -0.859 1 96.25 208 LYS B N 1
ATOM 3771 C CA . LYS B 1 208 ? 18.812 -0.136 0.182 1 96.25 208 LYS B CA 1
ATOM 3772 C C . LYS B 1 208 ? 17.672 -0.484 1.146 1 96.25 208 LYS B C 1
ATOM 3774 O O . LYS B 1 208 ? 17.797 -0.281 2.355 1 96.25 208 LYS B O 1
ATOM 3779 N N . ILE B 1 209 ? 16.656 -0.998 0.64 1 96.75 209 ILE B N 1
ATOM 3780 C CA . ILE B 1 209 ? 15.547 -1.425 1.49 1 96.75 209 ILE B CA 1
ATOM 3781 C C . ILE B 1 209 ? 16 -2.559 2.404 1 96.75 209 ILE B C 1
ATOM 3783 O O . ILE B 1 209 ? 15.719 -2.555 3.602 1 96.75 209 ILE B O 1
ATOM 3787 N N . GLU B 1 210 ? 16.688 -3.479 1.896 1 97.56 210 GLU B N 1
ATOM 3788 C CA . GLU B 1 210 ? 17.188 -4.602 2.689 1 97.56 210 GLU B CA 1
ATOM 3789 C C . GLU B 1 210 ? 18.125 -4.125 3.801 1 97.56 210 GLU B C 1
ATOM 3791 O O . GLU B 1 210 ? 18.109 -4.672 4.906 1 97.56 210 GLU B O 1
ATOM 3796 N N . THR B 1 211 ? 18.891 -3.156 3.453 1 95.88 211 THR B N 1
ATOM 3797 C CA . THR B 1 211 ? 19.766 -2.59 4.477 1 95.88 211 THR B CA 1
ATOM 3798 C C . THR B 1 211 ? 18.938 -1.941 5.586 1 95.88 211 THR B C 1
ATOM 3800 O O . THR B 1 211 ? 19.266 -2.07 6.77 1 95.88 211 THR B O 1
ATOM 3803 N N . TRP B 1 212 ? 17.906 -1.309 5.184 1 94.69 212 TRP B N 1
ATOM 3804 C CA . TRP B 1 212 ? 17.031 -0.635 6.137 1 94.69 212 TRP B CA 1
ATOM 3805 C C . TRP B 1 212 ? 16.344 -1.644 7.055 1 94.69 212 TRP B C 1
ATOM 3807 O O . TRP B 1 212 ? 16.188 -1.393 8.25 1 94.69 212 TRP B O 1
ATOM 3817 N N . VAL B 1 213 ? 16.016 -2.768 6.516 1 95.69 213 VAL B N 1
ATOM 3818 C CA . VAL B 1 213 ? 15.25 -3.711 7.324 1 95.69 213 VAL B CA 1
ATOM 3819 C C . VAL B 1 213 ? 16.156 -4.828 7.816 1 95.69 213 VAL B C 1
ATOM 3821 O O . VAL B 1 213 ? 15.688 -5.906 8.195 1 95.69 213 VAL B O 1
ATOM 3824 N N . ASP B 1 214 ? 17.391 -4.652 7.836 1 95.44 214 ASP B N 1
ATOM 3825 C CA . ASP B 1 214 ? 18.406 -5.629 8.219 1 95.44 214 ASP B CA 1
ATOM 3826 C C . ASP B 1 214 ? 18.125 -6.184 9.617 1 95.44 214 ASP B C 1
ATOM 3828 O O . ASP B 1 214 ? 18.266 -7.387 9.844 1 95.44 214 ASP B O 1
ATOM 3832 N N . PRO B 1 215 ? 17.734 -5.375 10.594 1 94.31 215 PRO B N 1
ATOM 3833 C CA . PRO B 1 215 ? 17.469 -5.914 11.93 1 94.31 215 PRO B CA 1
ATOM 3834 C C . PRO B 1 215 ? 16.375 -6.98 11.93 1 94.31 215 PRO B C 1
ATOM 3836 O O . PRO B 1 215 ? 16.453 -7.941 12.703 1 94.31 215 PRO B O 1
ATOM 3839 N N . LEU B 1 216 ? 15.422 -6.852 11.078 1 93.06 216 LEU B N 1
ATOM 3840 C CA . LEU B 1 216 ? 14.352 -7.832 10.969 1 93.06 216 LEU B CA 1
ATOM 3841 C C . LEU B 1 216 ? 14.836 -9.094 10.266 1 93.06 216 LEU B C 1
ATOM 3843 O O . LEU B 1 216 ? 14.484 -10.203 10.656 1 93.06 216 LEU B O 1
ATOM 3847 N N . ILE B 1 217 ? 15.602 -8.875 9.227 1 95.06 217 ILE B N 1
ATOM 3848 C CA . ILE B 1 217 ? 16.141 -9.992 8.469 1 95.06 217 ILE B CA 1
ATOM 3849 C C . ILE B 1 217 ? 17.016 -10.859 9.375 1 95.06 217 ILE B C 1
ATOM 3851 O O . ILE B 1 217 ? 16.984 -12.086 9.297 1 95.06 217 ILE B O 1
ATOM 3855 N N . ASN B 1 218 ? 17.656 -10.211 10.32 1 93.69 218 ASN B N 1
ATOM 3856 C CA . ASN B 1 218 ? 18.594 -10.906 11.203 1 93.69 218 ASN B CA 1
ATOM 3857 C C . ASN B 1 218 ? 17.844 -11.719 12.266 1 93.69 218 ASN B C 1
ATOM 3859 O O . ASN B 1 218 ? 18.453 -12.555 12.945 1 93.69 218 ASN B O 1
ATOM 3863 N N . LEU B 1 219 ? 16.562 -11.492 12.391 1 94 219 LEU B N 1
ATOM 3864 C CA . LEU B 1 219 ? 15.773 -12.242 13.344 1 94 219 LEU B CA 1
ATOM 3865 C C . LEU B 1 219 ? 15.359 -13.594 12.766 1 94 219 LEU B C 1
ATOM 3867 O O . LEU B 1 219 ? 14.867 -14.461 13.492 1 94 219 LEU B O 1
ATOM 3871 N N . ILE B 1 220 ? 15.547 -13.82 11.531 1 93 220 ILE B N 1
ATOM 3872 C CA . ILE B 1 220 ? 15.195 -15.078 10.883 1 93 220 ILE B CA 1
ATOM 3873 C C . ILE B 1 220 ? 16.078 -16.203 11.43 1 93 220 ILE B C 1
ATOM 3875 O O . ILE B 1 220 ? 17.297 -16.094 11.43 1 93 220 ILE B O 1
ATOM 3879 N N . PRO B 1 221 ? 15.383 -17.188 11.961 1 88.81 221 PRO B N 1
ATOM 3880 C CA . PRO B 1 221 ? 16.141 -18.25 12.641 1 88.81 221 PRO B CA 1
ATOM 3881 C C . PRO B 1 221 ? 17.125 -18.953 11.711 1 88.81 221 PRO B C 1
ATOM 3883 O O . PRO B 1 221 ? 16.969 -18.891 10.484 1 88.81 221 PRO B O 1
ATOM 3886 N N . PHE B 1 222 ? 17.906 -19.734 12.477 1 82.62 222 PHE B N 1
ATOM 3887 C CA . PHE B 1 222 ? 18.922 -20.531 11.781 1 82.62 222 PHE B CA 1
ATOM 3888 C C . PHE B 1 222 ? 18.266 -21.625 10.945 1 82.62 222 PHE B C 1
ATOM 3890 O O . PHE B 1 222 ? 17.266 -22.219 11.344 1 82.62 222 PHE B O 1
ATOM 3897 N N . GLY B 1 223 ? 18.781 -21.859 9.656 1 88.62 223 GLY B N 1
ATOM 3898 C CA . GLY B 1 223 ? 18.25 -22.891 8.773 1 88.62 223 GLY B CA 1
ATOM 3899 C C . GLY B 1 223 ? 17.391 -22.344 7.652 1 88.62 223 GLY B C 1
ATOM 3900 O O . GLY B 1 223 ? 17.141 -23.031 6.668 1 88.62 223 GLY B O 1
ATOM 3901 N N . ILE B 1 224 ? 16.844 -21.156 7.918 1 93.94 224 ILE B N 1
ATOM 3902 C CA . ILE B 1 224 ? 16.078 -20.484 6.883 1 93.94 224 ILE B CA 1
ATOM 3903 C C . ILE B 1 224 ? 16.938 -19.453 6.176 1 93.94 224 ILE B C 1
ATOM 3905 O O . ILE B 1 224 ? 17.531 -18.594 6.824 1 93.94 224 ILE B O 1
ATOM 3909 N N . LYS B 1 225 ? 17 -19.547 4.949 1 94.69 225 LYS B N 1
ATOM 3910 C CA . LYS B 1 225 ? 17.875 -18.672 4.191 1 94.69 225 LYS B CA 1
ATOM 3911 C C . LYS B 1 225 ? 17.109 -17.484 3.611 1 94.69 225 LYS B C 1
ATOM 3913 O O . LYS B 1 225 ? 16.062 -17.672 2.979 1 94.69 225 LYS B O 1
ATOM 3918 N N . TYR B 1 226 ? 17.547 -16.328 3.877 1 96.75 226 TYR B N 1
ATOM 3919 C CA . TYR B 1 226 ? 17.109 -15.117 3.201 1 96.75 226 TYR B CA 1
ATOM 3920 C C . TYR B 1 226 ? 18.062 -14.75 2.061 1 96.75 226 TYR B C 1
ATOM 3922 O O . TYR B 1 226 ? 19.219 -14.43 2.293 1 96.75 226 TYR B O 1
ATOM 3930 N N . TYR B 1 227 ? 17.578 -14.797 0.857 1 96.75 227 TYR B N 1
ATOM 3931 C CA . TYR B 1 227 ? 18.391 -14.469 -0.301 1 96.75 227 TYR B CA 1
ATOM 3932 C C . TYR B 1 227 ? 18.422 -12.969 -0.547 1 96.75 227 TYR B C 1
ATOM 3934 O O . TYR B 1 227 ? 17.453 -12.406 -1.065 1 96.75 227 TYR B O 1
ATOM 3942 N N . ARG B 1 228 ? 19.484 -12.414 -0.25 1 97.5 228 ARG B N 1
ATOM 3943 C CA . ARG B 1 228 ? 19.625 -10.969 -0.418 1 97.5 228 ARG B CA 1
ATOM 3944 C C . ARG B 1 228 ? 19.844 -10.609 -1.885 1 97.5 228 ARG B C 1
ATOM 3946 O O . ARG B 1 228 ? 20.359 -11.414 -2.662 1 97.5 228 ARG B O 1
ATOM 3953 N N . GLU B 1 229 ? 19.5 -9.367 -2.148 1 97.5 229 GLU B N 1
ATOM 3954 C CA . GLU B 1 229 ? 19.641 -8.867 -3.512 1 97.5 229 GLU B CA 1
ATOM 3955 C C . GLU B 1 229 ? 21.078 -8.938 -3.99 1 97.5 229 GLU B C 1
ATOM 3957 O O . GLU B 1 229 ? 21.344 -9.242 -5.156 1 97.5 229 GLU B O 1
ATOM 3962 N N . VAL B 1 230 ? 22.031 -8.734 -3.16 1 95.94 230 VAL B N 1
ATOM 3963 C CA . VAL B 1 230 ? 23.438 -8.695 -3.518 1 95.94 230 VAL B CA 1
ATOM 3964 C C . VAL B 1 230 ? 23.938 -10.094 -3.861 1 95.94 230 VAL B C 1
ATOM 3966 O O . VAL B 1 230 ? 24.953 -10.258 -4.539 1 95.94 230 VAL B O 1
ATOM 3969 N N . GLU B 1 231 ? 23.234 -11.102 -3.414 1 94.69 231 GLU B N 1
ATOM 3970 C CA . GLU B 1 231 ? 23.688 -12.484 -3.561 1 94.69 231 GLU B CA 1
ATOM 3971 C C . GLU B 1 231 ? 23.125 -13.117 -4.832 1 94.69 231 GLU B C 1
ATOM 3973 O O . GLU B 1 231 ? 23.516 -14.219 -5.211 1 94.69 231 GLU B O 1
ATOM 3978 N N . VAL B 1 232 ? 22.188 -12.445 -5.438 1 94.12 232 VAL B N 1
ATOM 3979 C CA . VAL B 1 232 ? 21.484 -13.094 -6.539 1 94.12 232 VAL B CA 1
ATOM 3980 C C . VAL B 1 232 ? 21.828 -12.414 -7.855 1 94.12 232 VAL B C 1
ATOM 3982 O O . VAL B 1 232 ? 22.125 -11.219 -7.887 1 94.12 232 VAL B O 1
ATOM 3985 N N . ASP B 1 233 ? 21.875 -13.242 -8.867 1 91.62 233 ASP B N 1
ATOM 3986 C CA . ASP B 1 233 ? 22.109 -12.789 -10.234 1 91.62 233 ASP B CA 1
ATOM 3987 C C . ASP B 1 233 ? 21.031 -13.312 -11.18 1 91.62 233 ASP B C 1
ATOM 3989 O O . ASP B 1 233 ? 21.062 -14.484 -11.57 1 91.62 233 ASP B O 1
ATOM 3993 N N . ARG B 1 234 ? 20.141 -12.438 -11.594 1 91.62 234 ARG B N 1
ATOM 3994 C CA . ARG B 1 234 ? 18.969 -12.828 -12.375 1 91.62 234 ARG B CA 1
ATOM 3995 C C . ARG B 1 234 ? 19.328 -12.977 -13.852 1 91.62 234 ARG B C 1
ATOM 3997 O O . ARG B 1 234 ? 18.484 -13.406 -14.656 1 91.62 234 ARG B O 1
ATOM 4004 N N . SER B 1 235 ? 20.578 -12.672 -14.172 1 86.81 235 SER B N 1
ATOM 4005 C CA . SER B 1 235 ? 21.016 -12.789 -15.555 1 86.81 235 SER B CA 1
ATOM 4006 C C . SER B 1 235 ? 21.562 -14.188 -15.836 1 86.81 235 SER B C 1
ATOM 4008 O O . SER B 1 235 ? 21.781 -14.555 -17 1 86.81 235 SER B O 1
ATOM 4010 N N . LEU B 1 236 ? 21.719 -14.953 -14.781 1 85.5 236 LEU B N 1
ATOM 4011 C CA . LEU B 1 236 ? 22.219 -16.312 -14.945 1 85.5 236 LEU B CA 1
ATOM 4012 C C . LEU B 1 236 ? 21.219 -17.188 -15.672 1 85.5 236 LEU B C 1
ATOM 4014 O O . LEU B 1 236 ? 20 -17.016 -15.492 1 85.5 236 LEU B O 1
ATOM 4018 N N . GLU B 1 237 ? 21.766 -18.094 -16.438 1 81.62 237 GLU B N 1
ATOM 4019 C CA . GLU B 1 237 ? 20.922 -19.016 -17.188 1 81.62 237 GLU B CA 1
ATOM 4020 C C . GLU B 1 237 ? 20.172 -19.969 -16.266 1 81.62 237 GLU B C 1
ATOM 4022 O O . GLU B 1 237 ? 20.703 -20.391 -15.227 1 81.62 237 GLU B O 1
ATOM 4027 N N . TYR B 1 238 ? 18.984 -20.25 -16.641 1 86.38 238 TYR B N 1
ATOM 4028 C CA . TYR B 1 238 ? 18.141 -21.203 -15.906 1 86.38 238 TYR B CA 1
ATOM 4029 C C . TYR B 1 238 ? 18.75 -22.594 -15.922 1 86.38 238 TYR B C 1
ATOM 4031 O O . TYR B 1 238 ? 19.219 -23.062 -16.969 1 86.38 238 TYR B O 1
ATOM 4039 N N . THR B 1 239 ? 18.859 -23.203 -14.695 1 78.38 239 THR B N 1
ATOM 4040 C CA . THR B 1 239 ? 19.266 -24.609 -14.578 1 78.38 239 THR B CA 1
ATOM 4041 C C . THR B 1 239 ? 18.047 -25.5 -14.312 1 78.38 239 THR B C 1
ATOM 4043 O O . THR B 1 239 ? 17.266 -25.234 -13.398 1 78.38 239 THR B O 1
ATOM 4046 N N . SER B 1 240 ? 17.984 -26.531 -15.117 1 79.19 240 SER B N 1
ATOM 4047 C CA . SER B 1 240 ? 16.828 -27.406 -15.055 1 79.19 240 SER B CA 1
ATOM 4048 C C . SER B 1 240 ? 16.672 -28.031 -13.664 1 79.19 240 SER B C 1
ATOM 4050 O O . SER B 1 240 ? 17.656 -28.469 -13.062 1 79.19 240 SER B O 1
ATOM 4052 N N . VAL B 1 241 ? 15.562 -27.922 -13.219 1 65.31 241 VAL B N 1
ATOM 4053 C CA . VAL B 1 241 ? 15.258 -28.5 -11.914 1 65.31 241 VAL B CA 1
ATOM 4054 C C . VAL B 1 241 ? 15.141 -30.016 -12.023 1 65.31 241 VAL B C 1
ATOM 4056 O O . VAL B 1 241 ? 15.273 -30.719 -11.023 1 65.31 241 VAL B O 1
ATOM 4059 N N . TYR B 1 242 ? 14.906 -30.578 -13.203 1 57.12 242 TYR B N 1
ATOM 4060 C CA . TYR B 1 242 ? 14.742 -32 -13.43 1 57.12 242 TYR B CA 1
ATOM 4061 C C . TYR B 1 242 ? 16.094 -32.688 -13.602 1 57.12 242 TYR B C 1
ATOM 4063 O O . TYR B 1 242 ? 16.203 -33.906 -13.438 1 57.12 242 TYR B O 1
ATOM 4071 N N . LEU B 1 243 ? 17.109 -32.062 -14.109 1 49.03 243 LEU B N 1
ATOM 4072 C CA . LEU B 1 243 ? 18.391 -32.688 -14.422 1 49.03 243 LEU B CA 1
ATOM 4073 C C . LEU B 1 243 ? 19.078 -33.188 -13.156 1 49.03 243 LEU B C 1
ATOM 4075 O O . LEU B 1 243 ? 20.172 -33.719 -13.211 1 49.03 243 LEU B O 1
ATOM 4079 N N . GLY B 1 244 ? 18.734 -32.906 -11.977 1 41.97 244 GLY B N 1
ATOM 4080 C CA . GLY B 1 244 ? 19.531 -33.688 -11.031 1 41.97 244 GLY B CA 1
ATOM 4081 C C . GLY B 1 244 ? 19.672 -35.125 -11.406 1 41.97 244 GLY B C 1
ATOM 4082 O O . GLY B 1 244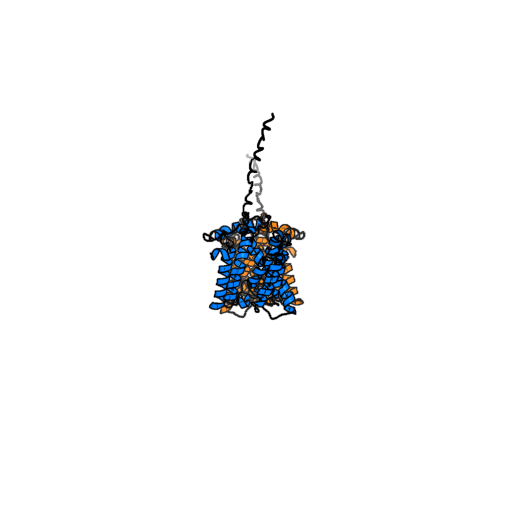 ? 20.562 -35.844 -10.906 1 41.97 244 GLY B O 1
ATOM 4083 N N . SER B 1 245 ? 18.609 -35.719 -12.016 1 38.03 245 SER B N 1
ATOM 4084 C CA . SER B 1 245 ? 18.672 -37.188 -12.125 1 38.03 245 SER B CA 1
ATOM 4085 C C . SER B 1 245 ? 19.547 -37.625 -13.312 1 38.03 245 SER B C 1
ATOM 4087 O O . SER B 1 245 ? 19.859 -38.781 -13.461 1 38.03 245 SER B O 1
ATOM 4089 N N . GLU B 1 246 ? 19.594 -36.906 -14.352 1 38.66 246 GLU B N 1
ATOM 4090 C CA . GLU B 1 246 ? 20.422 -37.531 -15.383 1 38.66 246 GLU B CA 1
ATOM 4091 C C . GLU B 1 246 ? 21.906 -37.281 -15.117 1 38.66 246 GLU B C 1
ATOM 4093 O O . GLU B 1 246 ? 22.391 -36.156 -15.305 1 38.66 246 GLU B O 1
ATOM 4098 N N . SER B 1 247 ? 22.391 -37.688 -13.945 1 35.22 247 SER B N 1
ATOM 4099 C CA . SER B 1 247 ? 23.828 -37.844 -13.75 1 35.22 247 SER B CA 1
ATOM 4100 C C . SER B 1 247 ? 24.531 -38.188 -15.055 1 35.22 247 SER B C 1
ATOM 4102 O O . SER B 1 247 ? 24.078 -39.062 -15.812 1 35.22 247 SER B O 1
ATOM 4104 N N . ARG B 1 248 ? 25.375 -37.344 -15.602 1 40.34 248 ARG B N 1
ATOM 4105 C CA . ARG B 1 248 ? 26.359 -37.719 -16.594 1 40.34 248 ARG B CA 1
ATOM 4106 C C . ARG B 1 248 ? 26.875 -39.125 -16.328 1 40.34 248 ARG B C 1
ATOM 4108 O O . ARG B 1 248 ? 27.547 -39.375 -15.328 1 40.34 248 ARG B O 1
ATOM 4115 N N . LEU B 1 249 ? 25.969 -40.125 -16.453 1 33.22 249 LEU B N 1
ATOM 4116 C CA . LEU B 1 249 ? 26.703 -41.375 -16.469 1 33.22 249 LEU B CA 1
ATOM 4117 C C . LEU B 1 249 ? 28.062 -41.219 -17.125 1 33.22 249 LEU B C 1
ATOM 4119 O O . LEU B 1 249 ? 28.172 -40.656 -18.219 1 33.22 249 LEU B O 1
ATOM 4123 N N . PRO B 1 250 ? 29.031 -41.031 -16.328 1 35.09 250 PRO B N 1
ATOM 4124 C CA . PRO B 1 250 ? 30.359 -41 -16.938 1 35.09 250 PRO B CA 1
ATOM 4125 C C . PRO B 1 250 ? 30.484 -41.906 -18.156 1 35.09 250 PRO B C 1
ATOM 4127 O O . PRO B 1 250 ? 30.047 -43.062 -18.109 1 35.09 250 PRO B O 1
ATOM 4130 N N . LEU B 1 251 ? 30.234 -41.312 -19.312 1 34.53 251 LEU B N 1
ATOM 4131 C CA . LEU B 1 251 ? 30.688 -42.094 -20.453 1 34.53 251 LEU B CA 1
ATOM 4132 C C . LEU B 1 251 ? 31.922 -42.938 -20.078 1 34.53 251 LEU B C 1
ATOM 4134 O O . LEU B 1 251 ? 32.938 -42.375 -19.672 1 34.53 251 LEU B O 1
ATOM 4138 N N . HIS B 1 252 ? 31.719 -44.031 -19.422 1 34.16 252 HIS B N 1
ATOM 4139 C CA . HIS B 1 252 ? 32.812 -44.969 -19.344 1 34.16 252 HIS B CA 1
ATOM 4140 C C . HIS B 1 252 ? 33.656 -44.938 -20.609 1 34.16 252 HIS B C 1
ATOM 4142 O O . HIS B 1 252 ? 33.219 -45.25 -21.703 1 34.16 252 HIS B O 1
ATOM 4148 N N . ASN B 1 253 ? 34.469 -43.781 -20.75 1 34.16 253 ASN B N 1
ATOM 4149 C CA . ASN B 1 253 ? 35.562 -43.875 -21.703 1 34.16 253 ASN B CA 1
ATOM 4150 C C . ASN B 1 253 ? 36.125 -45.281 -21.75 1 34.16 253 ASN B C 1
ATOM 4152 O O . ASN B 1 253 ? 36.812 -45.719 -20.812 1 34.16 253 ASN B O 1
ATOM 4156 N N . THR B 1 254 ? 35.312 -46.281 -22.094 1 33.81 254 THR B N 1
ATOM 4157 C CA . THR B 1 254 ? 35.844 -47.594 -22.391 1 33.81 254 THR B CA 1
ATOM 4158 C C . THR B 1 254 ? 37.094 -47.5 -23.25 1 33.81 254 THR B C 1
ATOM 4160 O O . THR B 1 254 ? 37 -47.531 -24.484 1 33.81 254 THR B O 1
ATOM 4163 N N . ASP B 1 255 ? 37.906 -46.406 -23.062 1 36.03 255 ASP B N 1
ATOM 4164 C CA . ASP B 1 255 ? 39.219 -46.562 -23.672 1 36.03 255 ASP B CA 1
ATOM 4165 C C . ASP B 1 255 ? 39.875 -47.906 -23.297 1 36.03 255 ASP B C 1
ATOM 4167 O O . ASP B 1 255 ? 40.344 -48.062 -22.172 1 36.03 255 ASP B O 1
ATOM 4171 N N . THR B 1 256 ? 39.125 -48.969 -23.578 1 34.66 256 THR B N 1
ATOM 4172 C CA . THR B 1 256 ? 39.781 -50.281 -23.516 1 34.66 256 THR B CA 1
ATOM 4173 C C . THR B 1 256 ? 41.188 -50.219 -24.047 1 34.66 256 THR B C 1
ATOM 4175 O O . THR B 1 256 ? 41.406 -49.844 -25.203 1 34.66 256 THR B O 1
ATOM 4178 N N . PRO B 1 257 ? 42.094 -49.906 -23.156 1 36.38 257 PRO B N 1
ATOM 4179 C CA . PRO B 1 257 ? 43.5 -49.875 -23.641 1 36.38 257 PRO B CA 1
ATOM 4180 C C . PRO B 1 257 ? 43.781 -50.969 -24.656 1 36.38 257 PRO B C 1
ATOM 4182 O O . PRO B 1 257 ? 43.281 -52.125 -24.5 1 36.38 257 PRO B O 1
ATOM 4185 N N . ALA B 1 258 ? 43.844 -50.594 -25.922 1 37.94 258 ALA B N 1
ATOM 4186 C CA . ALA B 1 258 ? 44.219 -51.5 -27 1 37.94 258 ALA B CA 1
ATOM 4187 C C . ALA B 1 258 ? 45.25 -52.531 -26.516 1 37.94 258 ALA B C 1
ATOM 4189 O O . ALA B 1 258 ? 46.25 -52.156 -25.922 1 37.94 258 ALA B O 1
ATOM 4190 N N . GLU B 1 259 ? 44.75 -53.656 -25.922 1 36.5 259 GLU B N 1
ATOM 4191 C CA . GLU B 1 259 ? 45.688 -54.719 -25.547 1 36.5 259 GLU B CA 1
ATOM 4192 C C . GLU B 1 259 ? 46.844 -54.812 -26.547 1 36.5 259 GLU B C 1
ATOM 4194 O O . GLU B 1 259 ? 46.625 -54.75 -27.75 1 36.5 259 GLU B O 1
ATOM 4199 N N . PRO B 1 260 ? 48.062 -54.469 -26.094 1 37.22 260 PRO B N 1
ATOM 4200 C CA . PRO B 1 260 ? 49.219 -54.531 -27.016 1 37.22 260 PRO B CA 1
ATOM 4201 C C . PRO B 1 260 ? 49.156 -55.75 -27.938 1 37.22 260 PRO B C 1
ATOM 4203 O O . PRO B 1 260 ? 48.688 -56.812 -27.531 1 37.22 260 PRO B O 1
ATOM 4206 N N . THR B 1 261 ? 48.688 -55.531 -29.203 1 35.81 261 THR B N 1
ATOM 4207 C CA . THR B 1 261 ? 48.719 -56.562 -30.219 1 35.81 261 THR B CA 1
ATOM 4208 C C . THR B 1 261 ? 50 -57.406 -30.078 1 35.81 261 THR B C 1
ATOM 4210 O O . THR B 1 261 ? 51.125 -56.875 -30.203 1 35.81 261 THR B O 1
ATOM 4213 N N . PHE B 1 262 ? 50.031 -58.312 -29.078 1 34.47 262 PHE B N 1
ATOM 4214 C CA . PHE B 1 262 ? 51.125 -59.25 -28.984 1 34.47 262 PHE B CA 1
ATOM 4215 C C . PHE B 1 262 ? 51.531 -59.75 -30.359 1 34.47 262 PHE B C 1
ATOM 4217 O O . PHE B 1 262 ? 50.75 -60.406 -31.047 1 34.47 262 PHE B O 1
ATOM 4224 N N . GLN B 1 263 ? 52.25 -58.906 -31.109 1 33.41 263 GLN B N 1
ATOM 4225 C CA . GLN B 1 263 ? 52.906 -59.344 -32.344 1 33.41 263 GLN B CA 1
ATOM 4226 C C . GLN B 1 263 ? 53.625 -60.656 -32.156 1 33.41 263 GLN B C 1
ATOM 4228 O O . GLN B 1 263 ? 54.625 -60.75 -31.469 1 33.41 263 GLN B O 1
ATOM 4233 N N . GLY B 1 264 ? 52.812 -61.719 -31.734 1 31.34 264 GLY B N 1
ATOM 4234 C CA . GLY B 1 264 ? 53.375 -63.062 -31.672 1 31.34 264 GLY B CA 1
ATOM 4235 C C . GLY B 1 264 ? 54.281 -63.375 -32.844 1 31.34 264 GLY B C 1
ATOM 4236 O O . GLY B 1 264 ? 53.875 -63.25 -34 1 31.34 264 GLY B O 1
ATOM 4237 N N . ASN B 1 265 ? 55.562 -62.969 -32.656 1 33.62 265 ASN B N 1
ATOM 4238 C CA . ASN B 1 265 ? 56.656 -63.375 -33.531 1 33.62 265 ASN B CA 1
ATOM 4239 C C . ASN B 1 265 ? 56.531 -64.812 -33.969 1 33.62 265 ASN B C 1
ATOM 4241 O O . ASN B 1 265 ? 56.719 -65.75 -33.125 1 33.62 265 ASN B O 1
ATOM 4245 N N . GLY B 1 266 ? 55.438 -65.188 -34.594 1 30.45 266 GLY B N 1
ATOM 4246 C CA . GLY B 1 266 ? 55.375 -66.5 -35.219 1 30.45 266 GLY B CA 1
ATOM 4247 C C . GLY B 1 266 ? 56.688 -66.875 -35.938 1 30.45 266 GLY B C 1
ATOM 4248 O O . GLY B 1 266 ? 57 -66.25 -36.969 1 30.45 266 GLY B O 1
ATOM 4249 N N . ARG B 1 267 ? 57.781 -66.938 -35.094 1 30.67 267 ARG B N 1
ATOM 4250 C CA . ARG B 1 267 ? 59 -67.562 -35.688 1 30.67 267 ARG B CA 1
ATOM 4251 C C . ARG B 1 267 ? 58.656 -68.688 -36.562 1 30.67 267 ARG B C 1
ATOM 4253 O O . ARG B 1 267 ? 58.094 -69.688 -36.125 1 30.67 267 ARG B O 1
ATOM 4260 N N . VAL B 1 268 ? 58.406 -68.375 -37.812 1 31.38 268 VAL B N 1
ATOM 4261 C CA . VAL B 1 268 ? 58.312 -69.375 -38.875 1 31.38 268 VAL B CA 1
ATOM 4262 C C . VAL B 1 268 ? 59.5 -70.312 -38.844 1 31.38 268 VAL B C 1
ATOM 4264 O O . VAL B 1 268 ? 60.656 -69.875 -38.906 1 31.38 268 VAL B O 1
ATOM 4267 N N . LEU B 1 269 ? 59.5 -71.312 -37.938 1 26.81 269 LEU B N 1
ATOM 4268 C CA . LEU B 1 269 ? 60.438 -72.438 -38 1 26.81 269 LEU B CA 1
ATOM 4269 C C . LEU B 1 269 ? 60.625 -72.875 -39.438 1 26.81 269 LEU B C 1
ATOM 4271 O O . LEU B 1 269 ? 59.719 -73.5 -40.031 1 26.81 269 LEU B O 1
ATOM 4275 N N . GLY B 1 270 ? 61.031 -71.938 -40.312 1 26.86 270 GLY B N 1
ATOM 4276 C CA . GLY B 1 270 ? 61.438 -72.375 -41.625 1 26.86 270 GLY B CA 1
ATOM 4277 C C . GLY B 1 270 ? 62.375 -73.562 -41.594 1 26.86 270 GLY B C 1
ATOM 4278 O O . GLY B 1 270 ? 63.094 -73.812 -40.625 1 26.86 270 GLY B O 1
ATOM 4279 N N . ASN B 1 271 ? 62.25 -74.438 -42.625 1 28.66 271 ASN B N 1
ATOM 4280 C CA . ASN B 1 271 ? 63.125 -75.5 -43.219 1 28.66 271 ASN B CA 1
ATOM 4281 C C . ASN B 1 271 ? 64.5 -74.938 -43.531 1 28.66 271 ASN B C 1
ATOM 4283 O O . ASN B 1 271 ? 64.625 -73.812 -43.969 1 28.66 271 ASN B O 1
#

Sequence (542 aa):
MNIKQFFVPAGKPLSGLAVGLSIFLTALFLVNNLVYPINEHLLLKPDSLFKFDLNRISLYPLAHLSFFHLFFNVISTFSMIVMFEESHGTLYTGVILNLLAVFTAIPYCLIGSLLFPNVEIGGASGWFFSFLGYFAVKESRVRNSVMITSTFSFPTLYFPVALLFVTALLAPGSSLPGHAIGLLLGYFMGLKENWVAKITPPSFVLKKIETWVDPLINLIPFGIKYYREVEVDRSLEYTSVYLGSESRLPLHNTDTPAEPTFQGNGRVLGNMNIKQFFVPAGKPLSGLAVGLSIFLTALFLVNNLVYPINEHLLLKPDSLFKFDLNRISLYPLAHLSFFHLFFNVISTFSMIVMFEESHGTLYTGVILNLLAVFTAIPYCLIGSLLFPNVEIGGASGWFFSFLGYFAVKESRVRNSVMITSTFSFPTLYFPVALLFVTALLAPGSSLPGHAIGLLLGYFMGLKENWVAKITPPSFVLKKIETWVDPLINLIPFGIKYYREVEVDRSLEYTSVYLGSESRLPLHNTDTPAEPTFQGNGRVLGN

pLDDT: mean 86.37, std 20.85, range [26.81, 98.81]

Nearest PDB structures (foldseek):
  2nr9-assembly1_A  TM=6.811E-01  e=1.693E-06  Haemophilus influenzae 86-028NP
  4qnz-assembly1_A  TM=7.474E-01  e=2.023E-05  Escherichia coli str. K-12 substr. MC4100
  6pjq-assembly1_A  TM=7.672E-01  e=3.615E-05  Escherichia coli
  5f5k-assembly1_A  TM=7.475E-01  e=3.615E-05  Escherichia coli
  5f5b-assembly1_A  TM=7.303E-01  e=2.370E-05  Escherichia coli

Foldseek 3Di:
DPPCCQQAPPPDFAADQLVVLLVQLVVVACCCVPPHVCLVLAWAFLCCVVVVRPNPLQRQQSDADDPVQSVVQSRLVSHLLSQCCQAQFDVQSVVVLRVLSNQLSVVCSVVCVPPPRGQIAGHSLLVSLLSLQQVLLQVCVVPQWDDPDPVDIHGSNCVSVVVLVVCCVVPVSHDSSSSVSSNVNSNVCNVCVVVVQVVTDDLVVQQVVCVVCVVVVVPDDDRHDGGGSVNHDNPDRDDDSPPVPVPVPPPPPCVVPPPPPPPPPPPPPDD/DPPCCQQAPPPDFAADQLVVLLVQLVVVACCCVPPHVCLVLAWAFLCCVVVVRPNPLQRQQSDADDPVQSVVQSRLVSHLLSQCCQAQFDVQSVVVLRVLSNQLSVVCSVVCVPPPRGQIAGHSLLVSLLSLQQVLLQVCVVPQWDDPDPPDIDGSNCVSVVVLVVCCVVPVSHDSSSSVSSNVNSNVCNVCVVVVQVVTDDLVVQQVVCVVCVVVVVPDDPRHDGGGSVNHDNPDRDDDSPPVPVPVPPPPPCVVVPPPPPPPPPPPPDD

Organism: Kluyveromyces lactis (strain ATCC 8585 / CBS 2359 / DSM 70799 / NBRC 1267 / NRRL Y-1140 / WM37) (NCBI:txid284590)

Solvent-accessible surface area (backbone atoms only — not comparable to full-atom values): 29488 Å² total; per-residue (Å²): 129,61,65,61,49,74,48,33,64,83,90,56,70,49,32,39,57,36,52,50,48,45,53,46,41,50,49,48,43,47,36,33,75,73,73,46,68,53,49,82,47,16,40,28,40,16,54,28,71,82,58,61,36,55,40,18,42,52,40,10,46,59,22,59,89,42,68,66,56,41,51,52,28,42,56,56,29,32,37,52,40,37,57,47,22,64,43,57,5,35,69,54,41,54,53,46,54,44,51,52,37,37,62,34,39,51,58,47,17,67,50,21,47,75,76,42,54,84,58,64,46,59,24,42,50,36,57,32,30,16,48,42,21,21,51,23,47,54,38,29,76,79,40,56,53,40,72,80,46,98,83,42,69,42,53,30,65,49,47,52,58,52,48,53,53,51,46,41,68,77,36,68,87,52,58,58,68,55,36,48,47,17,22,50,50,11,36,46,41,44,75,39,46,68,64,55,51,70,78,43,83,51,68,70,38,50,43,37,48,49,60,70,45,36,75,63,62,68,64,57,54,90,76,47,42,73,39,45,58,89,78,34,59,75,82,57,79,86,73,64,83,72,54,76,70,67,59,77,64,69,74,71,75,73,70,64,72,76,71,78,77,77,76,74,78,76,76,76,82,74,133,130,60,64,62,47,74,48,33,64,82,91,55,69,49,31,40,56,35,52,48,49,46,52,48,41,50,50,48,43,48,36,33,74,73,75,45,67,53,48,83,47,16,38,27,41,15,54,28,70,84,58,62,35,55,40,19,41,51,39,10,45,59,23,57,89,43,70,66,54,41,51,55,28,44,56,58,29,32,37,52,41,35,58,48,22,64,43,55,6,35,69,54,41,53,53,47,55,45,50,50,38,36,63,36,39,51,57,48,18,66,50,22,48,76,76,43,57,82,55,65,46,59,22,41,48,36,55,33,30,16,47,42,20,21,50,23,46,54,38,29,75,78,38,55,53,41,70,80,45,99,84,42,69,42,53,29,66,48,48,52,59,54,49,51,55,51,45,41,68,76,36,69,89,52,59,58,70,56,36,49,48,17,23,51,50,10,36,46,42,45,74,38,46,69,64,55,52,69,78,41,84,52,67,71,39,52,43,38,48,50,61,71,45,35,74,63,62,68,64,56,55,89,75,46,42,73,39,46,59,89,78,35,58,75,82,58,79,86,72,66,84,70,52,75,70,65,58,77,65,68,72,70,73,71,68,64,70,75,66,75,76,73,75,70,74,72,72,73,81,69,133